Protein AF-0000000066190915 (afdb_homodimer)

Structure (mmCIF, N/CA/C/O backbone):
data_AF-0000000066190915-model_v1
#
loop_
_entity.id
_entity.type
_entity.pdbx_description
1 polymer 'Ribosomal RNA small subunit methyltransferase G'
#
loop_
_atom_site.group_PDB
_atom_site.id
_atom_site.type_symbol
_atom_site.label_atom_id
_atom_site.label_alt_id
_atom_site.label_comp_id
_atom_site.label_asym_id
_atom_site.label_entity_id
_atom_site.label_seq_id
_atom_site.pdbx_PDB_ins_code
_atom_site.Cartn_x
_atom_site.Cartn_y
_atom_site.Cartn_z
_atom_site.occupancy
_atom_site.B_iso_or_equiv
_atom_site.auth_seq_id
_atom_site.auth_comp_id
_atom_site.auth_asym_id
_atom_site.auth_atom_id
_atom_site.pdbx_PDB_model_num
ATOM 1 N N . MET A 1 1 ? -12.812 4.992 20.703 1 50.94 1 MET A N 1
ATOM 2 C CA . MET A 1 1 ? -12.508 6.395 20.422 1 50.94 1 MET A CA 1
ATOM 3 C C . MET A 1 1 ? -13.617 7.301 20.953 1 50.94 1 MET A C 1
ATOM 5 O O . MET A 1 1 ? -14.797 7.066 20.688 1 50.94 1 MET A O 1
ATOM 9 N N . SER A 1 2 ? -13.422 8.016 22.094 1 58.56 2 SER A N 1
ATOM 10 C CA . SER A 1 2 ? -14.547 8.555 22.859 1 58.56 2 SER A CA 1
ATOM 11 C C . SER A 1 2 ? -15.328 9.578 22.047 1 58.56 2 SER A C 1
ATOM 13 O O . SER A 1 2 ? -14.742 10.484 21.453 1 58.56 2 SER A O 1
ATOM 15 N N . ALA A 1 3 ? -16.484 9.414 21.719 1 65.25 3 ALA A N 1
ATOM 16 C CA . ALA A 1 3 ? -17.484 10.281 21.094 1 65.25 3 ALA A CA 1
ATOM 17 C C . ALA A 1 3 ? -17.359 11.719 21.594 1 65.25 3 ALA A C 1
ATOM 19 O O . ALA A 1 3 ? -17.531 12.664 20.828 1 65.25 3 ALA A O 1
ATOM 20 N N . SER A 1 4 ? -16.828 11.688 22.703 1 80.25 4 SER A N 1
ATOM 21 C CA . SER A 1 4 ? -16.719 13.008 23.312 1 80.25 4 SER A CA 1
ATOM 22 C C . SER A 1 4 ? -15.539 13.789 22.75 1 80.25 4 SER A C 1
ATOM 24 O O . SER A 1 4 ? -15.648 14.977 22.469 1 80.25 4 SER A O 1
ATOM 26 N N . ASP A 1 5 ? -14.516 13.148 22.484 1 86.38 5 ASP A N 1
ATOM 27 C CA . ASP A 1 5 ? -13.328 13.812 21.969 1 86.38 5 ASP A CA 1
ATOM 28 C C . ASP A 1 5 ? -13.539 14.266 20.531 1 86.38 5 ASP A C 1
ATOM 30 O O . ASP A 1 5 ? -13.203 15.398 20.172 1 86.38 5 ASP A O 1
ATOM 34 N N . ARG A 1 6 ? -14.141 13.453 19.703 1 90.81 6 ARG A N 1
ATOM 35 C CA . ARG A 1 6 ? -14.5 13.789 18.328 1 90.81 6 ARG A CA 1
ATOM 36 C C . ARG A 1 6 ? -15.391 15.023 18.281 1 90.81 6 ARG A C 1
ATOM 38 O O . ARG A 1 6 ? -15.117 15.961 17.531 1 90.81 6 ARG A O 1
ATOM 45 N N . ASP A 1 7 ? -16.391 14.984 19.031 1 91.38 7 ASP A N 1
ATOM 46 C CA . ASP A 1 7 ? -17.359 16.062 19 1 91.38 7 ASP A CA 1
ATOM 47 C C . ASP A 1 7 ? -16.719 17.391 19.406 1 91.38 7 ASP A C 1
ATOM 49 O O . ASP A 1 7 ? -17.016 18.438 18.828 1 91.38 7 ASP A O 1
ATOM 53 N N . ARG A 1 8 ? -15.945 17.328 20.359 1 89.44 8 ARG A N 1
ATOM 54 C CA . ARG A 1 8 ? -15.25 18.516 20.812 1 89.44 8 ARG A CA 1
ATOM 55 C C . ARG A 1 8 ? -14.359 19.094 19.719 1 89.44 8 ARG A C 1
ATOM 57 O O . ARG A 1 8 ? -14.367 20.297 19.469 1 89.44 8 ARG A O 1
ATOM 64 N N . VAL A 1 9 ? -13.617 18.25 19.047 1 91 9 VAL A N 1
ATOM 65 C CA . VAL A 1 9 ? -12.68 18.672 18.016 1 91 9 VAL A CA 1
ATOM 66 C C . VAL A 1 9 ? -13.453 19.234 16.828 1 91 9 VAL A C 1
ATOM 68 O O . VAL A 1 9 ? -13.102 20.297 16.297 1 91 9 VAL A O 1
ATOM 71 N N . LEU A 1 10 ? -14.477 18.562 16.438 1 92 10 LEU A N 1
ATOM 72 C CA . LEU A 1 10 ? -15.266 19.016 15.297 1 92 10 LEU A CA 1
ATOM 73 C C . LEU A 1 10 ? -15.93 20.359 15.602 1 92 10 LEU A C 1
ATOM 75 O O . LEU A 1 10 ? -15.977 21.234 14.734 1 92 10 LEU A O 1
ATOM 79 N N . ALA A 1 11 ? -16.391 20.5 16.781 1 90.69 11 ALA A N 1
ATOM 80 C CA . ALA A 1 11 ? -17.016 21.75 17.188 1 90.69 11 ALA A CA 1
ATOM 81 C C . ALA A 1 11 ? -16.016 22.891 17.188 1 90.69 11 ALA A C 1
ATOM 83 O O . ALA A 1 11 ? -16.297 23.984 16.703 1 90.69 11 ALA A O 1
ATOM 84 N N . ALA A 1 12 ? -14.891 22.609 17.703 1 89.06 12 ALA A N 1
ATOM 85 C CA . ALA A 1 12 ? -13.852 23.625 17.781 1 89.06 12 ALA A CA 1
ATOM 86 C C . ALA A 1 12 ? -13.375 24.047 16.391 1 89.06 12 ALA A C 1
ATOM 88 O O . ALA A 1 12 ? -13.062 25.203 16.156 1 89.06 12 ALA A O 1
ATOM 89 N N . ALA A 1 13 ? -13.367 23.125 15.492 1 89.62 13 ALA A N 1
ATOM 90 C CA . ALA A 1 13 ? -12.859 23.375 14.141 1 89.62 13 ALA A CA 1
ATOM 91 C C . ALA A 1 13 ? -13.938 23.984 13.25 1 89.62 13 ALA A C 1
ATOM 93 O O . ALA A 1 13 ? -13.648 24.516 12.18 1 89.62 13 ALA A O 1
ATOM 94 N N . ALA A 1 14 ? -15.172 23.906 13.688 1 90.69 14 ALA A N 1
ATOM 95 C CA . ALA A 1 14 ? -16.312 24.453 12.961 1 90.69 14 ALA A CA 1
ATOM 96 C C . ALA A 1 14 ? -16.328 23.984 11.508 1 90.69 14 ALA A C 1
ATOM 98 O O . ALA A 1 14 ? -16.469 24.797 10.586 1 90.69 14 ALA A O 1
ATOM 99 N N . VAL A 1 15 ? -16.219 22.719 11.352 1 89.94 15 VAL A N 1
ATOM 100 C CA . VAL A 1 15 ? -16.203 22.172 10 1 89.94 15 VAL A CA 1
ATOM 101 C C . VAL A 1 15 ? -17.625 21.766 9.594 1 89.94 15 VAL A C 1
ATOM 103 O O . VAL A 1 15 ? -18.484 21.547 10.445 1 89.94 15 VAL A O 1
ATOM 106 N N . SER A 1 16 ? -17.875 21.703 8.352 1 93.06 16 SER A N 1
ATOM 107 C CA . SER A 1 16 ? -19.172 21.281 7.832 1 93.06 16 SER A CA 1
ATOM 108 C C . SER A 1 16 ? -19.438 19.812 8.148 1 93.06 16 SER A C 1
ATOM 110 O O . SER A 1 16 ? -18.547 19.094 8.57 1 93.06 16 SER A O 1
ATOM 112 N N . ARG A 1 17 ? -20.672 19.469 7.961 1 93.38 17 ARG A N 1
ATOM 113 C CA . ARG A 1 17 ? -21.047 18.062 8.109 1 93.38 17 ARG A CA 1
ATOM 114 C C . ARG A 1 17 ? -20.266 17.172 7.137 1 93.38 17 ARG A C 1
ATOM 116 O O . ARG A 1 17 ? -19.875 16.062 7.477 1 93.38 17 ARG A O 1
ATOM 123 N N . GLU A 1 18 ? -20.094 17.703 5.914 1 92.06 18 GLU A N 1
ATOM 124 C CA . GLU A 1 18 ? -19.359 16.969 4.887 1 92.06 18 GLU A CA 1
ATOM 125 C C . GLU A 1 18 ? -17.906 16.75 5.297 1 92.06 18 GLU A C 1
ATOM 127 O O . GLU A 1 18 ? -17.375 15.656 5.152 1 92.06 18 GLU A O 1
ATOM 132 N N . THR A 1 19 ? -17.312 17.766 5.789 1 93.75 19 THR A N 1
ATOM 133 C CA . THR A 1 19 ? -15.922 17.672 6.25 1 93.75 19 THR A CA 1
ATOM 134 C C . THR A 1 19 ? -15.82 16.719 7.438 1 93.75 19 THR A C 1
ATOM 136 O O . THR A 1 19 ? -14.898 15.898 7.508 1 93.75 19 THR A O 1
ATOM 139 N N . ALA A 1 20 ? -16.75 16.797 8.336 1 94 20 ALA A N 1
ATOM 140 C CA . ALA A 1 20 ? -16.797 15.906 9.484 1 94 20 ALA A CA 1
ATOM 141 C C . ALA A 1 20 ? -16.875 14.445 9.047 1 94 20 ALA A C 1
ATOM 143 O O . ALA A 1 20 ? -16.156 13.594 9.562 1 94 20 ALA A O 1
ATOM 144 N N . ALA A 1 21 ? -17.688 14.203 8.141 1 94.25 21 ALA A N 1
ATOM 145 C CA . ALA A 1 21 ? -17.844 12.844 7.625 1 94.25 21 ALA A CA 1
ATOM 146 C C . ALA A 1 21 ? -16.562 12.344 6.98 1 94.25 21 ALA A C 1
ATOM 148 O O . ALA A 1 21 ? -16.203 11.172 7.129 1 94.25 21 ALA A O 1
ATOM 149 N N . ALA A 1 22 ? -15.93 13.203 6.262 1 95 22 ALA A N 1
ATOM 150 C CA . ALA A 1 22 ? -14.664 12.836 5.625 1 95 22 ALA A CA 1
ATOM 151 C C . ALA A 1 22 ? -13.594 12.539 6.668 1 95 22 ALA A C 1
ATOM 153 O O . ALA A 1 22 ? -12.797 11.609 6.504 1 95 22 ALA A O 1
ATOM 154 N N . LEU A 1 23 ? -13.562 13.312 7.691 1 95.69 23 LEU A N 1
ATOM 155 C CA . LEU A 1 23 ? -12.609 13.062 8.766 1 95.69 23 LEU A CA 1
ATOM 156 C C . LEU A 1 23 ? -12.938 11.758 9.492 1 95.69 23 LEU A C 1
ATOM 158 O O . 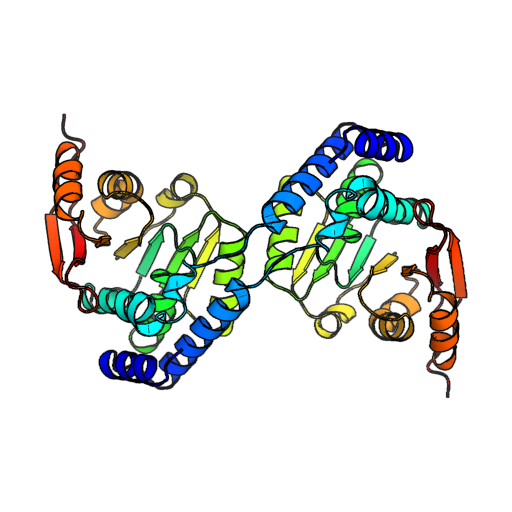LEU A 1 23 ? -12.031 11.031 9.898 1 95.69 23 LEU A O 1
ATOM 162 N N . ASP A 1 24 ? -14.195 11.453 9.656 1 94 24 ASP A N 1
ATOM 163 C CA . ASP A 1 24 ? -14.594 10.164 10.195 1 94 24 ASP A CA 1
ATOM 164 C C . ASP A 1 24 ? -14.062 9.016 9.328 1 94 24 ASP A C 1
ATOM 166 O O . ASP A 1 24 ? -13.586 8.008 9.852 1 94 24 ASP A O 1
ATOM 170 N N . LEU A 1 25 ? -14.195 9.195 8.055 1 93.5 25 LEU A N 1
ATOM 171 C CA . LEU A 1 25 ? -13.703 8.188 7.125 1 93.5 25 LEU A CA 1
ATOM 172 C C . LEU A 1 25 ? -12.195 8 7.27 1 93.5 25 LEU A C 1
ATOM 174 O O . LEU A 1 25 ? -11.695 6.875 7.234 1 93.5 25 LEU A O 1
ATOM 178 N N . TYR A 1 26 ? -11.508 9.102 7.359 1 95.69 26 TYR A N 1
ATOM 179 C CA . TYR A 1 26 ? -10.07 9.047 7.586 1 95.69 26 TYR A CA 1
ATOM 180 C C . TYR A 1 26 ? -9.75 8.234 8.836 1 95.69 26 TYR A C 1
ATOM 182 O O . TYR A 1 26 ? -8.906 7.336 8.797 1 95.69 26 TYR A O 1
ATOM 190 N N . VAL A 1 27 ? -10.422 8.516 9.93 1 93 27 VAL A N 1
ATOM 191 C CA . VAL A 1 27 ? -10.148 7.848 11.195 1 93 27 VAL A CA 1
ATOM 192 C C . VAL A 1 27 ? -10.477 6.363 11.078 1 93 27 VAL A C 1
ATOM 194 O O . VAL A 1 27 ? -9.742 5.516 11.586 1 93 27 VAL A O 1
ATOM 197 N N . ALA A 1 28 ? -11.531 6.059 10.445 1 89.94 28 ALA A N 1
ATOM 198 C CA . ALA A 1 28 ? -11.906 4.66 10.234 1 89.94 28 ALA A CA 1
ATOM 199 C C . ALA A 1 28 ? -10.836 3.93 9.422 1 89.94 28 ALA A C 1
ATOM 201 O O . ALA A 1 28 ? -10.492 2.789 9.727 1 89.94 28 ALA A O 1
ATOM 202 N N . GLN A 1 29 ? -10.367 4.605 8.344 1 90.81 29 GLN A N 1
ATOM 203 C CA . GLN A 1 29 ? -9.312 4.02 7.527 1 90.81 29 GLN A CA 1
ATOM 204 C C . GLN A 1 29 ? -8.039 3.797 8.344 1 90.81 29 GLN A C 1
ATOM 206 O O . GLN A 1 29 ? -7.398 2.752 8.234 1 90.81 29 GLN A O 1
ATOM 211 N N . LEU A 1 30 ? -7.699 4.793 9.125 1 90.31 30 LEU A N 1
ATOM 212 C CA . LEU A 1 30 ? -6.523 4.691 9.977 1 90.31 30 LEU A CA 1
ATOM 213 C C . LEU A 1 30 ? -6.625 3.482 10.898 1 90.31 30 LEU A C 1
ATOM 215 O O . LEU A 1 30 ? -5.68 2.697 11.008 1 90.31 30 LEU A O 1
ATOM 219 N N . ALA A 1 31 ? -7.73 3.301 11.539 1 84.69 31 ALA A N 1
ATOM 220 C CA . ALA A 1 31 ? -7.949 2.174 12.445 1 84.69 31 ALA A CA 1
ATOM 221 C C . ALA A 1 31 ? -7.848 0.845 11.703 1 84.69 31 ALA A C 1
ATOM 223 O O . ALA A 1 31 ? -7.238 -0.105 12.195 1 84.69 31 ALA A O 1
ATOM 224 N N . ARG A 1 32 ? -8.398 0.796 10.547 1 82.62 32 ARG A N 1
ATOM 225 C CA . ARG A 1 32 ? -8.398 -0.421 9.742 1 82.62 32 ARG A CA 1
ATOM 226 C C . ARG A 1 32 ? -6.984 -0.825 9.352 1 82.62 32 ARG A C 1
ATOM 228 O O . ARG A 1 32 ? -6.625 -2.002 9.422 1 82.62 32 ARG A O 1
ATOM 235 N N . TRP A 1 33 ? -6.168 0.111 8.891 1 83.38 33 TRP A N 1
ATOM 236 C CA . TRP A 1 33 ? -4.828 -0.162 8.391 1 83.38 33 TRP A CA 1
ATOM 237 C C . TRP A 1 33 ? -3.848 -0.377 9.539 1 83.38 33 TRP A C 1
ATOM 239 O O . TRP A 1 33 ? -2.777 -0.958 9.352 1 83.38 33 TRP A O 1
ATOM 249 N N . GLN A 1 34 ? -4.16 0.104 10.719 1 78.56 34 GLN A N 1
ATOM 250 C CA . GLN A 1 34 ? -3.314 -0.041 11.898 1 78.56 34 GLN A CA 1
ATOM 251 C C . GLN A 1 34 ? -3.137 -1.511 12.266 1 78.56 34 GLN A C 1
ATOM 253 O O . GLN A 1 34 ? -2.092 -1.902 12.797 1 78.56 34 GLN A O 1
ATOM 258 N N . THR A 1 35 ? -3.977 -2.365 12.062 1 70.06 35 THR A N 1
ATOM 259 C CA . THR A 1 35 ? -3.986 -3.754 12.516 1 70.06 35 THR A CA 1
ATOM 260 C C . THR A 1 35 ? -3.611 -4.695 11.375 1 70.06 35 THR A C 1
ATOM 262 O O . THR A 1 35 ? -3.445 -5.898 11.578 1 70.06 35 THR A O 1
ATOM 265 N N . VAL A 1 36 ? -3.395 -4.094 10.312 1 62.22 36 VAL A N 1
ATOM 266 C CA . VAL A 1 36 ? -3.24 -4.984 9.164 1 62.22 36 VAL A CA 1
ATOM 267 C C . VAL A 1 36 ? -1.826 -5.562 9.148 1 62.22 36 VAL A C 1
ATOM 269 O O . VAL A 1 36 ? -0.845 -4.816 9.195 1 62.22 36 VAL A O 1
ATOM 272 N N . LYS A 1 37 ? -1.6 -6.754 9.438 1 63.72 37 LYS A N 1
ATOM 273 C CA . LYS A 1 37 ? -0.248 -7.289 9.57 1 63.72 37 LYS A CA 1
ATOM 274 C C . LYS A 1 37 ? 0.109 -8.188 8.391 1 63.72 37 LYS A C 1
ATOM 276 O O . LYS A 1 37 ? 1.151 -8.008 7.762 1 63.72 37 LYS A O 1
ATOM 281 N N . ASN A 1 38 ? -0.582 -9.383 8.281 1 76.12 38 ASN A N 1
ATOM 282 C CA . ASN A 1 38 ? 0.164 -10.453 7.621 1 76.12 38 ASN A CA 1
ATOM 283 C C . ASN A 1 38 ? -0.237 -10.594 6.156 1 76.12 38 ASN A C 1
ATOM 285 O O . ASN A 1 38 ? -1.422 -10.531 5.824 1 76.12 38 ASN A O 1
ATOM 289 N N . LEU A 1 39 ? 0.833 -10.578 5.211 1 85.19 39 LEU A N 1
ATOM 290 C CA . LEU A 1 39 ? 0.611 -10.891 3.805 1 85.19 39 LEU A CA 1
ATOM 291 C C . LEU A 1 39 ? 0.333 -12.375 3.615 1 85.19 39 LEU A C 1
ATOM 293 O O . LEU A 1 39 ? -0.521 -12.758 2.812 1 85.19 39 LEU A O 1
ATOM 297 N N . VAL A 1 40 ? 1.119 -13.211 4.305 1 84.12 40 VAL A N 1
ATOM 298 C CA . VAL A 1 40 ? 0.932 -14.656 4.289 1 84.12 40 VAL A CA 1
ATOM 299 C C . VAL A 1 40 ? 0.817 -15.18 5.723 1 84.12 40 VAL A C 1
ATOM 301 O O . VAL A 1 40 ? 1.134 -14.461 6.676 1 84.12 40 VAL A O 1
ATOM 304 N N . GLY A 1 41 ? 0.263 -16.438 5.84 1 80.38 41 GLY A N 1
ATOM 305 C CA . GLY A 1 41 ? 0.233 -17.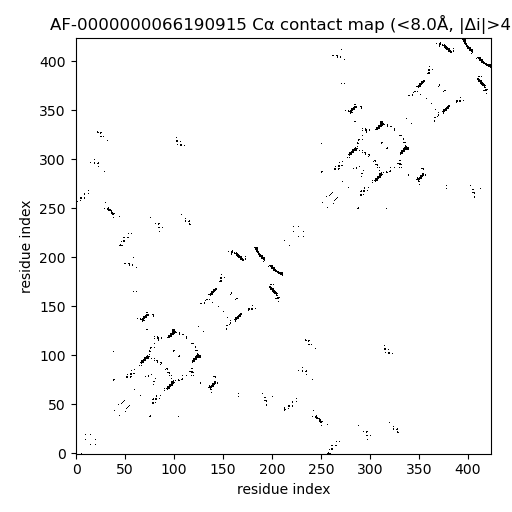031 7.168 1 80.38 41 GLY A CA 1
ATOM 306 C C . GLY A 1 41 ? 1.592 -17.047 7.844 1 80.38 41 GLY A C 1
ATOM 307 O O . GLY A 1 41 ? 2.594 -17.406 7.223 1 80.38 41 GLY A O 1
ATOM 308 N N . PRO A 1 42 ? 1.68 -16.578 9.047 1 76 42 PRO A N 1
ATOM 309 C CA . PRO A 1 42 ? 2.967 -16.484 9.742 1 76 42 PRO A CA 1
ATOM 310 C C . PRO A 1 42 ? 3.705 -17.828 9.789 1 76 42 PRO A C 1
ATOM 312 O O . PRO A 1 42 ? 4.938 -17.859 9.742 1 76 42 PRO A O 1
ATOM 315 N N . SER A 1 43 ? 3.041 -18.844 9.773 1 77.56 43 SER A N 1
ATOM 316 C CA . SER A 1 43 ? 3.643 -20.172 9.898 1 77.56 43 SER A CA 1
ATOM 317 C C . SER A 1 43 ? 4.305 -20.609 8.594 1 77.56 43 SER A C 1
ATOM 319 O O . SER A 1 43 ? 5.125 -21.531 8.578 1 77.56 43 SER A O 1
ATOM 321 N N . THR A 1 44 ? 4.02 -19.953 7.52 1 78.38 44 THR A N 1
ATOM 322 C CA . THR A 1 44 ? 4.535 -20.391 6.23 1 78.38 44 THR A CA 1
ATOM 323 C C . THR A 1 44 ? 5.77 -19.594 5.828 1 78.38 44 THR A C 1
ATOM 325 O O . THR A 1 44 ? 6.504 -19.984 4.918 1 78.38 44 THR A O 1
ATOM 328 N N . LEU A 1 45 ? 6.074 -18.562 6.504 1 81.44 45 LEU A N 1
ATOM 329 C CA . LEU A 1 45 ? 7.164 -17.688 6.105 1 81.44 45 LEU A CA 1
ATOM 330 C C . LEU A 1 45 ? 8.5 -18.422 6.148 1 81.44 45 LEU A C 1
ATOM 332 O O . LEU A 1 45 ? 9.297 -18.312 5.215 1 81.44 45 LEU A O 1
ATOM 336 N N . PRO A 1 46 ? 8.68 -19.297 7.156 1 78.88 46 PRO A N 1
ATOM 337 C CA . PRO A 1 46 ? 9.938 -20.047 7.172 1 78.88 46 PRO A CA 1
ATOM 338 C C . PRO A 1 46 ? 10.047 -21.031 6.02 1 78.88 46 PRO A C 1
ATOM 340 O O . PRO A 1 46 ? 11.148 -21.484 5.684 1 78.88 46 PRO A O 1
ATOM 343 N N . GLU A 1 47 ? 8.922 -21.391 5.426 1 85.69 47 GLU A N 1
ATOM 344 C CA . GLU A 1 47 ? 8.883 -22.375 4.348 1 85.69 47 GLU A CA 1
ATOM 345 C C . GLU A 1 47 ? 8.469 -21.719 3.027 1 85.69 47 GLU A C 1
ATOM 347 O O . GLU A 1 47 ? 7.859 -22.375 2.178 1 85.69 47 GLU A O 1
ATOM 352 N N . VAL A 1 48 ? 8.773 -20.5 2.912 1 90.31 48 VAL A N 1
ATOM 353 C CA . VAL A 1 48 ? 8.266 -19.719 1.792 1 90.31 48 VAL A CA 1
ATOM 354 C C . VAL A 1 48 ? 8.742 -20.328 0.475 1 90.31 48 VAL A C 1
ATOM 356 O O . VAL A 1 48 ? 8 -20.328 -0.513 1 90.31 48 VAL A O 1
ATOM 359 N N . TRP A 1 49 ? 9.906 -20.844 0.378 1 92.19 49 TRP A N 1
ATOM 360 C CA . TRP A 1 49 ? 10.484 -21.359 -0.861 1 92.19 49 TRP A CA 1
ATOM 361 C C . TRP A 1 49 ? 9.75 -22.609 -1.33 1 92.19 49 TRP A C 1
ATOM 363 O O . TRP A 1 49 ? 9.367 -22.719 -2.498 1 92.19 49 TRP A O 1
ATOM 373 N N . THR A 1 50 ? 9.461 -23.5 -0.502 1 89.38 50 THR A N 1
ATOM 374 C CA . THR A 1 50 ? 8.758 -24.719 -0.894 1 89.38 50 THR A CA 1
ATOM 375 C C . THR A 1 50 ? 7.254 -24.484 -0.953 1 89.38 50 THR A C 1
ATOM 377 O O . THR A 1 50 ? 6.613 -24.766 -1.967 1 89.38 50 THR A O 1
ATOM 380 N N . ARG A 1 51 ? 6.762 -23.828 0.035 1 88 51 ARG A N 1
ATOM 381 C CA . ARG A 1 51 ? 5.316 -23.719 0.202 1 88 51 ARG A CA 1
ATOM 382 C C . ARG A 1 51 ? 4.719 -22.734 -0.804 1 88 51 ARG A C 1
ATOM 384 O O . ARG A 1 51 ? 3.59 -22.938 -1.266 1 88 51 ARG A O 1
ATOM 391 N N . HIS A 1 52 ? 5.547 -21.734 -1.162 1 92.62 52 HIS A N 1
ATOM 392 C CA . HIS A 1 52 ? 4.965 -20.688 -2.014 1 92.62 52 HIS A CA 1
ATOM 393 C C . HIS A 1 52 ? 5.672 -20.625 -3.363 1 92.62 52 HIS A C 1
ATOM 395 O O . HIS A 1 52 ? 5.031 -20.719 -4.41 1 92.62 52 HIS A O 1
ATOM 401 N N . ILE A 1 53 ? 6.941 -20.609 -3.381 1 93.88 53 ILE A N 1
ATOM 402 C CA . ILE A 1 53 ? 7.664 -20.406 -4.633 1 93.88 53 ILE A CA 1
ATOM 403 C C . ILE A 1 53 ? 7.613 -21.688 -5.469 1 93.88 53 ILE A C 1
ATOM 405 O O . ILE A 1 53 ? 7.098 -21.688 -6.59 1 93.88 53 ILE A O 1
ATOM 409 N N . ALA A 1 54 ? 8.039 -22.797 -4.922 1 92.94 54 ALA A N 1
ATOM 410 C CA . ALA A 1 54 ? 8.047 -24.047 -5.664 1 92.94 54 ALA A CA 1
ATOM 411 C C . ALA A 1 54 ? 6.637 -24.438 -6.094 1 92.94 54 ALA A C 1
ATOM 413 O O . ALA A 1 54 ? 6.43 -24.891 -7.219 1 92.94 54 ALA A O 1
ATOM 414 N N . ASP A 1 55 ? 5.766 -24.234 -5.16 1 92.56 55 ASP A N 1
ATOM 415 C CA . ASP A 1 55 ? 4.367 -24.562 -5.438 1 92.56 55 ASP A CA 1
ATOM 416 C C . ASP A 1 55 ? 3.834 -23.734 -6.605 1 92.56 55 ASP A C 1
ATOM 418 O O . ASP A 1 55 ? 3.102 -24.25 -7.453 1 92.56 55 ASP A O 1
ATOM 422 N N . SER A 1 56 ? 4.188 -22.516 -6.75 1 95.69 56 SER A N 1
ATOM 423 C CA . SER A 1 56 ? 3.758 -21.641 -7.828 1 95.69 56 SER A CA 1
ATOM 424 C C . SER A 1 56 ? 4.414 -22.016 -9.148 1 95.69 56 SER A C 1
ATOM 426 O O . SER A 1 56 ? 3.756 -22.031 -10.195 1 95.69 56 SER A O 1
ATOM 428 N N . LEU A 1 57 ? 5.656 -22.359 -9.086 1 94.31 57 LEU A N 1
ATOM 429 C CA . LEU A 1 57 ? 6.43 -22.609 -10.297 1 94.31 57 LEU A CA 1
ATOM 430 C C . LEU A 1 57 ? 5.891 -23.828 -11.047 1 94.31 57 LEU A C 1
ATOM 432 O O . LEU A 1 57 ? 6.02 -23.922 -12.266 1 94.31 57 LEU A O 1
ATOM 436 N N . GLN A 1 58 ? 5.215 -24.719 -10.352 1 93.62 58 GLN A N 1
ATOM 437 C CA . GLN A 1 58 ? 4.641 -25.906 -10.984 1 93.62 58 GLN A CA 1
ATOM 438 C C . GLN A 1 58 ? 3.578 -25.516 -12.008 1 93.62 58 GLN A C 1
ATOM 440 O O . GLN A 1 58 ? 3.32 -26.266 -12.953 1 93.62 58 GLN A O 1
ATOM 445 N N . LEU A 1 59 ? 2.992 -24.359 -11.812 1 96.44 59 LEU A N 1
ATOM 446 C CA . LEU A 1 59 ? 1.941 -23.938 -12.727 1 96.44 59 LEU A CA 1
ATOM 447 C C . LEU A 1 59 ? 2.512 -23.641 -14.117 1 96.44 59 LEU A C 1
ATOM 449 O O . LEU A 1 59 ? 1.833 -23.844 -15.125 1 96.44 59 LEU A O 1
ATOM 453 N N . LEU A 1 60 ? 3.746 -23.156 -14.203 1 94.19 60 LEU A N 1
ATOM 454 C CA . LEU A 1 60 ? 4.375 -22.891 -15.492 1 94.19 60 LEU A CA 1
ATOM 455 C C . LEU A 1 60 ? 4.5 -24.172 -16.312 1 94.19 60 LEU A C 1
ATOM 457 O O . LEU A 1 60 ? 4.312 -24.156 -17.531 1 94.19 60 LEU A O 1
ATOM 461 N N . ASP A 1 61 ? 4.723 -25.234 -15.594 1 92.69 61 ASP A N 1
ATOM 462 C CA . ASP A 1 61 ? 4.863 -26.531 -16.266 1 92.69 61 ASP A CA 1
ATOM 463 C C . ASP A 1 61 ? 3.514 -27.031 -16.766 1 92.69 61 ASP A C 1
ATOM 465 O O . ASP A 1 61 ? 3.451 -27.766 -17.75 1 92.69 61 ASP A O 1
ATOM 469 N N . ALA A 1 62 ? 2.494 -26.672 -16.094 1 95.19 62 ALA A N 1
ATOM 470 C CA . ALA A 1 62 ? 1.151 -27.125 -16.438 1 95.19 62 ALA A CA 1
ATOM 471 C C . ALA A 1 62 ? 0.637 -26.391 -17.688 1 95.19 62 ALA A C 1
ATOM 473 O O . ALA A 1 62 ? -0.318 -26.844 -18.312 1 95.19 62 ALA A O 1
ATOM 474 N N . ALA A 1 63 ? 1.169 -25.328 -18.062 1 94.5 63 ALA A N 1
ATOM 475 C CA . ALA A 1 63 ? 0.82 -24.562 -19.25 1 94.5 63 ALA A CA 1
ATOM 476 C C . ALA A 1 63 ? 2.07 -24.047 -19.953 1 94.5 63 ALA A C 1
ATOM 478 O O . ALA A 1 63 ? 2.297 -22.828 -20.016 1 94.5 63 ALA A O 1
ATOM 479 N N . PRO A 1 64 ? 2.609 -25.125 -20.625 1 88.88 64 PRO A N 1
ATOM 480 C CA . PRO A 1 64 ? 3.879 -24.75 -21.25 1 88.88 64 PRO A CA 1
ATOM 481 C C . PRO A 1 64 ? 3.697 -23.781 -22.422 1 88.88 64 PRO A C 1
ATOM 483 O O . PRO A 1 64 ? 2.797 -23.969 -23.25 1 88.88 64 PRO A O 1
ATOM 486 N N . GLY A 1 65 ? 4.012 -22.625 -22.469 1 91.88 65 GLY A N 1
ATOM 487 C CA . GLY A 1 65 ? 4.008 -21.688 -23.562 1 91.88 65 GLY A CA 1
ATOM 488 C C . GLY A 1 65 ? 3.082 -20.516 -23.344 1 91.88 65 GLY A C 1
ATOM 489 O O . GLY A 1 65 ? 3.078 -19.562 -24.125 1 91.88 65 GLY A O 1
ATOM 490 N N . ALA A 1 66 ? 2.238 -20.719 -22.375 1 96.25 66 ALA A N 1
ATOM 491 C CA . ALA A 1 66 ? 1.309 -19.625 -22.109 1 96.25 66 ALA A CA 1
ATOM 492 C C . ALA A 1 66 ? 2.057 -18.344 -21.734 1 96.25 66 ALA A C 1
ATOM 494 O O . ALA A 1 66 ? 3 -18.375 -20.953 1 96.25 66 ALA A O 1
ATOM 495 N N . THR A 1 67 ? 1.585 -17.234 -22.359 1 97.06 67 THR A N 1
ATOM 496 C CA . THR A 1 67 ? 2.281 -15.977 -22.109 1 97.06 67 THR A CA 1
ATOM 497 C C . THR A 1 67 ? 1.345 -14.961 -21.453 1 97.06 67 THR A C 1
ATOM 499 O O . THR A 1 67 ? 1.798 -13.977 -20.875 1 97.06 67 THR A O 1
ATOM 502 N N . ARG A 1 68 ? 0.066 -15.141 -21.609 1 97.94 68 ARG A N 1
ATOM 503 C CA . ARG A 1 68 ? -0.91 -14.219 -21.047 1 97.94 68 ARG A CA 1
ATOM 504 C C . ARG A 1 68 ? -1.671 -14.875 -19.891 1 97.94 68 ARG A C 1
ATOM 506 O O . ARG A 1 68 ? -2.527 -15.734 -20.125 1 97.94 68 ARG A O 1
ATOM 513 N N . TRP A 1 69 ? -1.337 -14.422 -18.641 1 98.5 69 TRP A N 1
ATOM 514 C CA . TRP A 1 69 ? -1.878 -15.016 -17.422 1 98.5 69 TRP A CA 1
ATOM 515 C C . TRP A 1 69 ? -2.727 -14.008 -16.656 1 98.5 69 TRP A C 1
ATOM 517 O O . TRP A 1 69 ? -2.506 -12.797 -16.766 1 98.5 69 TRP A O 1
ATOM 527 N N . LEU A 1 70 ? -3.695 -14.508 -15.961 1 98.88 70 LEU A N 1
ATOM 528 C CA . LEU A 1 70 ? -4.504 -13.742 -15.023 1 98.88 70 LEU A CA 1
ATOM 529 C C . LEU A 1 70 ? -4.566 -14.438 -13.664 1 98.88 70 LEU A C 1
ATOM 531 O O . LEU A 1 70 ? -4.914 -15.617 -13.586 1 98.88 70 LEU A O 1
ATOM 535 N N . ASP A 1 71 ? -4.176 -13.789 -12.633 1 98.88 71 ASP A N 1
ATOM 536 C CA . ASP A 1 71 ? -4.25 -14.297 -11.273 1 98.88 71 ASP A CA 1
ATOM 537 C C . ASP A 1 71 ? -5.309 -13.547 -10.461 1 98.88 71 ASP A C 1
ATOM 539 O O . ASP A 1 71 ? -5.207 -12.336 -10.281 1 98.88 71 ASP A O 1
ATOM 543 N N . LEU A 1 72 ? -6.301 -14.25 -9.953 1 98.75 72 LEU A N 1
ATOM 544 C CA . LEU A 1 72 ? -7.367 -13.656 -9.156 1 98.75 72 LEU A CA 1
ATOM 545 C C . LEU A 1 72 ? -7.078 -13.805 -7.664 1 98.75 72 LEU A C 1
ATOM 547 O O . LEU A 1 72 ? -6.695 -14.883 -7.207 1 98.75 72 LEU A O 1
ATOM 551 N N . GLY A 1 73 ? -7.332 -12.703 -6.902 1 97.88 73 GLY A N 1
ATOM 552 C CA . GLY A 1 73 ? -6.977 -12.75 -5.492 1 97.88 73 GLY A CA 1
ATOM 553 C C . GLY A 1 73 ? -5.5 -13.016 -5.258 1 97.88 73 GLY A C 1
ATOM 554 O O . GLY A 1 73 ? -5.141 -13.914 -4.496 1 97.88 73 GLY A O 1
ATOM 555 N N . SER A 1 74 ? -4.691 -12.156 -5.82 1 98 74 SER A N 1
ATOM 556 C CA . SER A 1 74 ? -3.264 -12.438 -5.902 1 98 74 SER A CA 1
ATOM 557 C C . SER A 1 74 ? -2.615 -12.414 -4.523 1 98 74 SER A C 1
ATOM 559 O O . SER A 1 74 ? -1.543 -12.984 -4.324 1 98 74 SER A O 1
ATOM 561 N N . GLY A 1 75 ? -3.268 -11.695 -3.543 1 94.81 75 GLY A N 1
ATOM 562 C CA . GLY A 1 75 ? -2.691 -11.633 -2.209 1 94.81 75 GLY A CA 1
ATOM 563 C C . GLY A 1 75 ? -1.256 -11.141 -2.201 1 94.81 75 GLY A C 1
ATOM 564 O O . GLY A 1 75 ? -0.964 -10.055 -2.711 1 94.81 75 GLY A O 1
ATOM 565 N N . ALA A 1 76 ? -0.354 -11.977 -1.664 1 94.69 76 ALA A N 1
ATOM 566 C CA . ALA A 1 76 ? 1.072 -11.664 -1.618 1 94.69 76 ALA A CA 1
ATOM 567 C C . ALA A 1 76 ? 1.738 -11.945 -2.963 1 94.69 76 ALA A C 1
ATOM 569 O O . ALA A 1 76 ? 2.965 -12.047 -3.047 1 94.69 76 ALA A O 1
ATOM 570 N N . GLY A 1 77 ? 0.946 -12.055 -3.998 1 97.81 77 GLY A N 1
ATOM 571 C CA . GLY A 1 77 ? 1.483 -12.32 -5.324 1 97.81 77 GLY A CA 1
ATOM 572 C C . GLY A 1 77 ? 1.672 -13.805 -5.602 1 97.81 77 GLY A C 1
ATOM 573 O O . GLY A 1 77 ? 2.537 -14.188 -6.391 1 97.81 77 GLY A O 1
ATOM 574 N N . ILE A 1 78 ? 0.871 -14.656 -4.93 1 96.31 78 ILE A N 1
ATOM 575 C CA . ILE A 1 78 ? 0.973 -16.109 -5.062 1 96.31 78 ILE A CA 1
ATOM 576 C C . ILE A 1 78 ? -0.282 -16.656 -5.738 1 96.31 78 ILE A C 1
ATOM 578 O O . ILE A 1 78 ? -1.386 -16.531 -5.199 1 96.31 78 ILE A O 1
ATOM 582 N N . PRO A 1 79 ? -0.231 -17.125 -6.812 1 97.69 79 PRO A N 1
ATOM 583 C CA . PRO A 1 79 ? 1.037 -17.453 -7.469 1 97.69 79 PRO A CA 1
ATOM 584 C C . PRO A 1 79 ? 1.459 -16.406 -8.492 1 97.69 79 PRO A C 1
ATOM 586 O O . PRO A 1 79 ? 2.562 -16.484 -9.039 1 97.69 79 PRO A O 1
ATOM 589 N N . GLY A 1 80 ? 0.733 -15.453 -8.852 1 98.5 80 GLY A N 1
ATOM 590 C CA . GLY A 1 80 ? 0.833 -14.648 -10.062 1 98.5 80 GLY A CA 1
ATOM 591 C C . GLY A 1 80 ? 2.146 -13.898 -10.18 1 98.5 80 GLY A C 1
ATOM 592 O O . GLY A 1 80 ? 2.787 -13.914 -11.234 1 98.5 80 GLY A O 1
ATOM 593 N N . LEU A 1 81 ? 2.572 -13.266 -9.164 1 98.38 81 LEU A N 1
ATOM 594 C CA . LEU A 1 81 ? 3.799 -12.477 -9.211 1 98.38 81 LEU A CA 1
ATOM 595 C C . LEU A 1 81 ? 5.02 -13.375 -9.352 1 98.38 81 LEU A C 1
ATOM 597 O O . LEU A 1 81 ? 5.965 -13.047 -10.07 1 98.38 81 LEU A O 1
ATOM 601 N N . ILE A 1 82 ? 4.992 -14.516 -8.672 1 97.12 82 ILE A N 1
ATOM 602 C CA . ILE A 1 82 ? 6.07 -15.492 -8.781 1 97.12 82 ILE A CA 1
ATOM 603 C C . ILE A 1 82 ? 6.176 -15.992 -10.219 1 97.12 82 ILE A C 1
ATOM 605 O O . ILE A 1 82 ? 7.277 -16.094 -10.766 1 97.12 82 ILE A O 1
ATOM 609 N N . LEU A 1 83 ? 5.059 -16.219 -10.852 1 97.69 83 LEU A N 1
ATOM 610 C CA . LEU A 1 83 ? 5.035 -16.656 -12.242 1 97.69 83 LEU A CA 1
ATOM 611 C C . LEU A 1 83 ? 5.617 -15.57 -13.156 1 97.69 83 LEU A C 1
ATOM 613 O O . LEU A 1 83 ? 6.395 -15.875 -14.062 1 97.69 83 LEU A O 1
ATOM 617 N N . ALA A 1 84 ? 5.25 -14.352 -12.906 1 97.88 84 ALA A N 1
ATOM 618 C CA . ALA A 1 84 ? 5.734 -13.234 -13.711 1 97.88 84 ALA A CA 1
ATOM 619 C C . ALA A 1 84 ? 7.254 -13.109 -13.617 1 97.88 84 ALA A C 1
ATOM 621 O O . ALA A 1 84 ? 7.922 -12.828 -14.609 1 97.88 84 ALA A O 1
ATOM 622 N N . ILE A 1 85 ? 7.73 -13.305 -12.445 1 96.31 85 ILE A N 1
ATOM 623 C CA . ILE A 1 85 ? 9.172 -13.227 -12.211 1 96.31 85 ILE A CA 1
ATOM 624 C C . ILE A 1 85 ? 9.875 -14.375 -12.938 1 96.31 85 ILE A C 1
ATOM 626 O O . ILE A 1 85 ? 10.836 -14.148 -13.672 1 96.31 85 ILE A O 1
ATOM 630 N N . ALA A 1 86 ? 9.375 -15.547 -12.773 1 94.56 86 ALA A N 1
ATOM 631 C CA . ALA A 1 86 ? 10.047 -16.75 -13.258 1 94.56 86 ALA A CA 1
ATOM 632 C C . ALA A 1 86 ? 9.875 -16.906 -14.766 1 94.56 86 ALA A C 1
ATOM 634 O O . ALA A 1 86 ? 10.75 -17.453 -15.438 1 94.56 86 ALA A O 1
ATOM 635 N N . GLY A 1 87 ? 8.797 -16.438 -15.25 1 92.12 87 GLY A N 1
ATOM 636 C CA . GLY A 1 87 ? 8.477 -16.672 -16.641 1 92.12 87 GLY A CA 1
ATOM 637 C C . GLY A 1 87 ? 9.133 -15.68 -17.594 1 92.12 87 GLY A C 1
ATOM 638 O O . GLY A 1 87 ? 9.203 -15.922 -18.797 1 92.12 87 GLY A O 1
ATOM 639 N N . ARG A 1 88 ? 9.617 -14.648 -17.062 1 87.81 88 ARG A N 1
ATOM 640 C CA . ARG A 1 88 ? 10.031 -13.516 -17.875 1 87.81 88 ARG A CA 1
ATOM 641 C C . ARG A 1 88 ? 11.203 -13.883 -18.781 1 87.81 88 ARG A C 1
ATOM 643 O O . ARG A 1 88 ? 11.25 -13.469 -19.938 1 87.81 88 ARG A O 1
ATOM 650 N N . GLU A 1 89 ? 12.055 -14.672 -18.328 1 85.94 89 GLU A N 1
ATOM 651 C CA . GLU A 1 89 ? 13.242 -14.969 -19.109 1 85.94 89 GLU A CA 1
ATOM 652 C C . GLU A 1 89 ? 12.93 -15.969 -20.219 1 85.94 89 GLU A C 1
ATOM 654 O O . GLU A 1 89 ? 13.328 -15.766 -21.375 1 85.94 89 GLU A O 1
ATOM 659 N N . ALA A 1 90 ? 12.242 -16.984 -19.922 1 85.62 90 ALA A N 1
ATOM 660 C CA . ALA A 1 90 ? 11.938 -18.047 -20.875 1 85.62 90 ALA A CA 1
ATOM 661 C C . ALA A 1 90 ? 10.844 -17.609 -21.859 1 85.62 90 ALA A C 1
ATOM 663 O O . ALA A 1 90 ? 10.711 -18.172 -22.938 1 85.62 90 ALA A O 1
ATOM 664 N N . ARG A 1 91 ? 10.102 -16.641 -21.484 1 90.94 91 ARG A N 1
ATOM 665 C CA . ARG A 1 91 ? 8.984 -16.141 -22.281 1 90.94 91 ARG A CA 1
ATOM 666 C C . ARG A 1 91 ? 8.992 -14.617 -22.344 1 90.94 91 ARG A C 1
ATOM 668 O O . ARG A 1 91 ? 8.305 -13.953 -21.562 1 90.94 91 ARG A O 1
ATOM 675 N N . PRO A 1 92 ? 9.656 -14.047 -23.297 1 86.88 92 PRO A N 1
ATOM 676 C CA . PRO A 1 92 ? 9.828 -12.602 -23.344 1 86.88 92 PRO A CA 1
ATOM 677 C C . PRO A 1 92 ? 8.508 -11.844 -23.469 1 86.88 92 PRO A C 1
ATOM 679 O O . PRO A 1 92 ? 8.422 -10.68 -23.078 1 86.88 92 PRO A O 1
ATOM 682 N N . GLN A 1 93 ? 7.52 -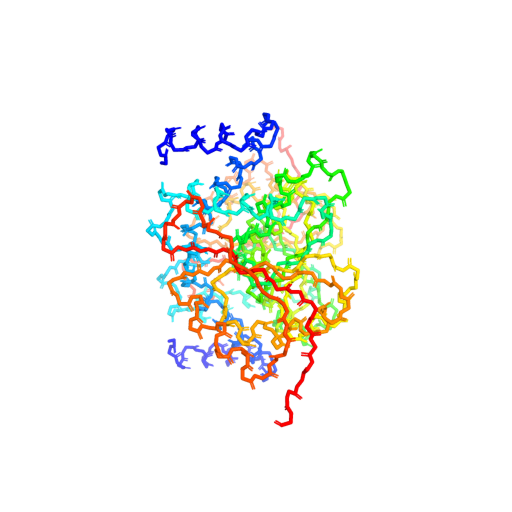12.562 -23.953 1 91.88 93 GLN A N 1
ATOM 683 C CA . GLN A 1 93 ? 6.246 -11.875 -24.141 1 91.88 93 GLN A CA 1
ATOM 684 C C . GLN A 1 93 ? 5.312 -12.133 -22.953 1 91.88 93 GLN A C 1
ATOM 686 O O . GLN A 1 93 ? 4.129 -11.781 -23.016 1 91.88 93 GLN A O 1
ATOM 691 N N . MET A 1 94 ? 5.828 -12.672 -21.938 1 94.69 94 MET A N 1
ATOM 692 C CA . MET A 1 94 ? 4.98 -13.039 -20.797 1 94.69 94 MET A CA 1
ATOM 693 C C . MET A 1 94 ? 4.398 -11.797 -20.141 1 94.69 94 MET A C 1
ATOM 695 O O . MET A 1 94 ? 5.102 -10.797 -19.953 1 94.69 94 MET A O 1
ATOM 699 N N . GLN A 1 95 ? 3.127 -11.812 -19.875 1 97.56 95 GLN A N 1
ATOM 700 C CA . GLN A 1 95 ? 2.408 -10.805 -19.109 1 97.56 95 GLN A CA 1
ATOM 701 C C . GLN A 1 95 ? 1.427 -11.445 -18.125 1 97.56 95 GLN A C 1
ATOM 703 O O . GLN A 1 95 ? 0.639 -12.312 -18.516 1 97.56 95 GLN A O 1
ATOM 708 N N . VAL A 1 96 ? 1.567 -11.031 -16.859 1 98.5 96 VAL A N 1
ATOM 709 C CA . VAL A 1 96 ? 0.659 -11.555 -15.852 1 98.5 96 VAL A CA 1
ATOM 710 C C . VAL A 1 96 ? -0.152 -10.414 -15.242 1 98.5 96 VAL A C 1
ATOM 712 O O . VAL A 1 96 ? 0.413 -9.484 -14.664 1 98.5 96 VAL A O 1
ATOM 715 N N . ASP A 1 97 ? -1.467 -10.438 -15.367 1 98.81 97 ASP A N 1
ATOM 716 C CA . ASP A 1 97 ? -2.359 -9.523 -14.672 1 98.81 97 ASP A CA 1
ATOM 717 C C . ASP A 1 97 ? -2.711 -10.055 -13.281 1 98.81 97 ASP A C 1
ATOM 719 O O . ASP A 1 97 ? -3.066 -11.219 -13.125 1 98.81 97 ASP A O 1
ATOM 723 N N . LEU A 1 98 ? -2.523 -9.211 -12.289 1 98.81 98 LEU A N 1
ATOM 724 C CA . LEU A 1 98 ? -2.824 -9.539 -10.898 1 98.81 98 LEU A CA 1
ATOM 725 C C . LEU A 1 98 ? -4.016 -8.734 -10.398 1 98.81 98 LEU A C 1
ATOM 727 O O . LEU A 1 98 ? -3.98 -7.5 -10.398 1 98.81 98 LEU A O 1
ATOM 731 N N . VAL A 1 99 ? -5.059 -9.422 -9.945 1 98.69 99 VAL A N 1
ATOM 732 C CA . VAL A 1 99 ? -6.234 -8.75 -9.406 1 98.69 99 VAL A CA 1
ATOM 733 C C . VAL A 1 99 ? -6.281 -8.938 -7.891 1 98.69 99 VAL A C 1
ATOM 735 O O . VAL A 1 99 ? -6.281 -10.07 -7.398 1 98.69 99 VAL A O 1
ATOM 738 N N . GLU A 1 100 ? -6.293 -7.887 -7.125 1 97.31 100 GLU A N 1
ATOM 739 C CA . GLU A 1 100 ? -6.324 -7.871 -5.664 1 97.31 100 GLU A CA 1
ATOM 740 C C . GLU A 1 100 ? -7.137 -6.688 -5.145 1 97.31 100 GLU A C 1
ATOM 742 O O . GLU A 1 100 ? -6.883 -5.543 -5.52 1 97.31 100 GLU A O 1
ATOM 747 N N . SER A 1 101 ? -8.086 -7.008 -4.266 1 94.12 101 SER A N 1
ATOM 748 C CA . SER A 1 101 ? -9 -5.961 -3.826 1 94.12 101 SER A CA 1
ATOM 749 C C . SER A 1 101 ? -8.398 -5.141 -2.691 1 94.12 101 SER A C 1
ATOM 751 O O . SER A 1 101 ? -8.805 -3.998 -2.461 1 94.12 101 SER A O 1
ATOM 753 N N . ASN A 1 102 ? -7.512 -5.711 -1.968 1 91.12 102 ASN A N 1
ATOM 754 C CA . ASN A 1 102 ? -6.895 -5.051 -0.821 1 91.12 102 ASN A CA 1
ATOM 755 C C . ASN A 1 102 ? -5.82 -4.059 -1.256 1 91.12 102 ASN A C 1
ATOM 757 O O . ASN A 1 102 ? -4.82 -4.445 -1.864 1 91.12 102 ASN A O 1
ATOM 761 N N . ALA A 1 103 ? -5.988 -2.846 -0.884 1 87.88 103 ALA A N 1
ATOM 762 C CA . ALA A 1 103 ? -5.109 -1.775 -1.344 1 87.88 103 ALA A CA 1
ATOM 763 C C . ALA A 1 103 ? -3.688 -1.972 -0.822 1 87.88 103 ALA A C 1
ATOM 765 O O . ALA A 1 103 ? -2.715 -1.688 -1.526 1 87.88 103 ALA A O 1
ATOM 766 N N . ARG A 1 104 ? -3.553 -2.371 0.431 1 86.44 104 ARG A N 1
ATOM 767 C CA . ARG A 1 104 ? -2.229 -2.625 0.99 1 86.44 104 ARG A CA 1
ATOM 768 C C . ARG A 1 104 ? -1.502 -3.713 0.206 1 86.44 104 ARG A C 1
ATOM 770 O O . ARG A 1 104 ? -0.337 -3.547 -0.16 1 86.44 104 ARG A O 1
ATOM 777 N N . LYS A 1 105 ? -2.209 -4.785 -0.06 1 92.25 105 LYS A N 1
ATOM 778 C CA . LYS A 1 105 ? -1.604 -5.863 -0.833 1 92.25 105 LYS A CA 1
ATOM 779 C C . LYS A 1 105 ? -1.321 -5.426 -2.266 1 92.25 105 LYS A C 1
ATOM 781 O O . LYS A 1 105 ? -0.313 -5.82 -2.855 1 92.25 105 LYS A O 1
ATOM 786 N N . GLY A 1 106 ? -2.211 -4.645 -2.783 1 94.19 106 GLY A N 1
ATOM 787 C CA . GLY A 1 106 ? -1.94 -4.047 -4.082 1 94.19 106 GLY A CA 1
ATOM 788 C C . GLY A 1 106 ? -0.64 -3.268 -4.121 1 94.19 106 GLY A C 1
ATOM 789 O O . GLY A 1 106 ? 0.133 -3.385 -5.074 1 94.19 106 GLY A O 1
ATOM 790 N N . ALA A 1 107 ? -0.391 -2.445 -3.107 1 90.44 107 ALA A N 1
ATOM 791 C CA . ALA A 1 107 ? 0.843 -1.67 -3.012 1 90.44 107 ALA A CA 1
ATOM 792 C C . ALA A 1 107 ? 2.061 -2.584 -2.908 1 90.44 107 ALA A C 1
ATOM 794 O O . ALA A 1 107 ? 3.096 -2.322 -3.521 1 90.44 107 ALA A O 1
ATOM 795 N N . PHE A 1 108 ? 1.943 -3.623 -2.115 1 93 108 PHE A N 1
ATOM 796 C CA . PHE A 1 108 ? 3.006 -4.617 -2.031 1 93 108 PHE A CA 1
ATOM 797 C C . PHE A 1 108 ? 3.332 -5.18 -3.41 1 93 108 PHE A C 1
ATOM 799 O O . PHE A 1 108 ? 4.5 -5.25 -3.799 1 93 108 PHE A O 1
ATOM 806 N N . LEU A 1 109 ? 2.295 -5.586 -4.129 1 97.44 109 LEU A N 1
ATOM 807 C CA . LEU A 1 109 ? 2.457 -6.164 -5.457 1 97.44 109 LEU A CA 1
ATOM 808 C C . LEU A 1 109 ? 3.137 -5.176 -6.402 1 97.44 109 LEU A C 1
ATOM 810 O O . LEU A 1 109 ? 4.066 -5.539 -7.121 1 97.44 109 LEU A O 1
ATOM 814 N N . GLN A 1 110 ? 2.646 -3.957 -6.383 1 95.31 110 GLN A N 1
ATOM 815 C CA . GLN A 1 110 ? 3.197 -2.932 -7.262 1 95.31 110 GLN A CA 1
ATOM 816 C C . GLN A 1 110 ? 4.676 -2.691 -6.969 1 95.31 110 GLN A C 1
ATOM 818 O O . GLN A 1 110 ? 5.5 -2.684 -7.887 1 95.31 110 GLN A O 1
ATOM 823 N N . GLU A 1 111 ? 4.977 -2.523 -5.766 1 91.94 111 GLU A N 1
ATOM 824 C CA . GLU A 1 111 ? 6.355 -2.248 -5.375 1 91.94 111 GLU A CA 1
ATOM 825 C C . GLU A 1 111 ? 7.262 -3.434 -5.691 1 91.94 111 GLU A C 1
ATOM 827 O O . GLU A 1 111 ? 8.359 -3.258 -6.223 1 91.94 111 GLU A O 1
ATOM 832 N N . THR A 1 112 ? 6.832 -4.602 -5.414 1 95.5 112 THR A N 1
ATOM 833 C CA . THR A 1 112 ? 7.637 -5.797 -5.629 1 95.5 112 THR A CA 1
ATOM 834 C C . THR A 1 112 ? 7.828 -6.059 -7.117 1 95.5 112 THR A C 1
ATOM 836 O O . THR A 1 112 ? 8.914 -6.453 -7.551 1 95.5 112 THR A O 1
ATOM 839 N N . ALA A 1 113 ? 6.801 -5.84 -7.91 1 97.06 113 ALA A N 1
ATOM 840 C CA . ALA A 1 113 ? 6.934 -5.98 -9.359 1 97.06 113 ALA A CA 1
ATOM 841 C C . ALA A 1 113 ? 7.98 -5.02 -9.914 1 97.06 113 ALA A C 1
ATOM 843 O O . ALA A 1 113 ? 8.805 -5.402 -10.742 1 97.06 113 ALA A O 1
ATOM 844 N N . ARG A 1 114 ? 7.867 -3.797 -9.453 1 93.25 114 ARG A N 1
ATOM 845 C CA . ARG A 1 114 ? 8.836 -2.795 -9.883 1 93.25 114 ARG A CA 1
ATOM 846 C C . ARG A 1 114 ? 10.258 -3.217 -9.508 1 93.25 114 ARG A C 1
ATOM 848 O O . ARG A 1 114 ? 11.156 -3.201 -10.359 1 93.25 114 ARG A O 1
ATOM 855 N N . LEU A 1 115 ? 10.516 -3.674 -8.32 1 92.06 115 LEU A N 1
ATOM 856 C CA . LEU A 1 115 ? 11.836 -4.027 -7.812 1 92.06 115 LEU A CA 1
ATOM 857 C C . LEU A 1 115 ? 12.391 -5.254 -8.531 1 92.06 115 LEU A C 1
ATOM 859 O O . LEU A 1 115 ? 13.594 -5.332 -8.797 1 92.06 115 LEU A O 1
ATOM 863 N N . THR A 1 116 ? 11.555 -6.207 -8.859 1 94.94 116 THR A N 1
ATOM 864 C CA . THR A 1 116 ? 11.992 -7.465 -9.445 1 94.94 116 THR A CA 1
ATOM 865 C C . THR A 1 116 ? 12.039 -7.363 -10.969 1 94.94 116 THR A C 1
ATOM 867 O O . THR A 1 116 ? 12.617 -8.219 -11.641 1 94.94 116 THR A O 1
ATOM 870 N N . GLY A 1 117 ? 11.336 -6.363 -11.539 1 93.56 117 GLY A N 1
ATOM 871 C CA . GLY A 1 117 ? 11.227 -6.258 -12.984 1 93.56 117 GLY A CA 1
ATOM 872 C C . GLY A 1 117 ? 10.227 -7.23 -13.578 1 93.56 117 GLY A C 1
ATOM 873 O O . GLY A 1 117 ? 10.273 -7.531 -14.773 1 93.56 117 GLY A O 1
ATOM 874 N N . ALA A 1 118 ? 9.383 -7.758 -12.734 1 95.75 118 ALA A N 1
ATOM 875 C CA . ALA A 1 118 ? 8.398 -8.742 -13.195 1 95.75 118 ALA A CA 1
ATOM 876 C C . ALA A 1 118 ? 7.461 -8.133 -14.227 1 95.75 118 ALA A C 1
ATOM 878 O O . ALA A 1 118 ? 7.09 -6.961 -14.125 1 95.75 118 ALA A O 1
ATOM 879 N N . SER A 1 119 ? 7.141 -8.891 -15.211 1 95.5 119 SER A N 1
ATOM 880 C CA . SER A 1 119 ? 6.141 -8.492 -16.203 1 95.5 119 SER A CA 1
ATOM 881 C C . SER A 1 119 ? 4.727 -8.68 -15.656 1 95.5 119 SER A C 1
ATOM 883 O O . SER A 1 119 ? 4 -9.57 -16.094 1 95.5 119 SER A O 1
ATOM 885 N N . ALA A 1 120 ? 4.367 -7.809 -14.727 1 97.88 120 ALA A N 1
ATOM 886 C CA . ALA A 1 120 ? 3.084 -7.922 -14.039 1 97.88 120 ALA A CA 1
ATOM 887 C C . ALA A 1 120 ? 2.324 -6.598 -14.07 1 97.88 120 ALA A C 1
ATOM 889 O O . ALA A 1 120 ? 2.924 -5.527 -13.953 1 97.88 120 ALA A O 1
ATOM 890 N N . ARG A 1 121 ? 1.078 -6.633 -14.344 1 98.06 121 ARG A N 1
ATOM 891 C CA . ARG A 1 121 ? 0.158 -5.508 -14.211 1 98.06 121 ARG A CA 1
ATOM 892 C C . ARG A 1 121 ? -0.789 -5.715 -13.031 1 98.06 121 ARG A C 1
ATOM 894 O O . ARG A 1 121 ? -1.466 -6.738 -12.945 1 98.06 121 ARG A O 1
ATOM 901 N N . ILE A 1 122 ? -0.847 -4.73 -12.133 1 98.19 122 ILE A N 1
ATOM 902 C CA . ILE A 1 122 ? -1.609 -4.867 -10.898 1 98.19 122 ILE A CA 1
ATOM 903 C C . ILE A 1 122 ? -2.945 -4.137 -11.031 1 98.19 122 ILE A C 1
ATOM 905 O O . ILE A 1 122 ? -2.988 -2.982 -11.461 1 98.19 122 ILE A O 1
ATOM 909 N N . HIS A 1 123 ? -4.008 -4.828 -10.781 1 98 123 HIS A N 1
ATOM 910 C CA . HIS A 1 123 ? -5.355 -4.273 -10.727 1 98 123 HIS A CA 1
ATOM 911 C C . HIS A 1 123 ? -5.922 -4.336 -9.312 1 98 123 HIS A C 1
ATOM 913 O O . HIS A 1 123 ? -6.344 -5.402 -8.859 1 98 123 HIS A O 1
ATOM 919 N N . VAL A 1 124 ? -5.941 -3.189 -8.664 1 95.31 124 VAL A N 1
ATOM 920 C CA . VAL A 1 124 ? -6.547 -3.135 -7.336 1 95.31 124 VAL A CA 1
ATOM 921 C C . VAL A 1 124 ? -8.062 -2.979 -7.465 1 95.31 124 VAL A C 1
ATOM 923 O O . VAL A 1 124 ? -8.57 -1.859 -7.574 1 95.31 124 VAL A O 1
ATOM 926 N N . SER A 1 125 ? -8.75 -4.055 -7.477 1 96.38 125 SER A N 1
ATOM 927 C CA . SER A 1 125 ? -10.18 -4.09 -7.758 1 96.38 125 SER A CA 1
ATOM 928 C C . SER A 1 125 ? -10.805 -5.414 -7.324 1 96.38 125 SER A C 1
ATOM 930 O O . SER A 1 125 ? -10.102 -6.41 -7.168 1 96.38 125 SER A O 1
ATOM 932 N N . ARG A 1 126 ? -12.102 -5.312 -7.156 1 95.5 126 ARG A N 1
ATOM 933 C CA . ARG A 1 126 ? -12.844 -6.559 -6.996 1 95.5 126 ARG A CA 1
ATOM 934 C C . ARG A 1 126 ? -12.914 -7.324 -8.312 1 95.5 126 ARG A C 1
ATOM 936 O O . ARG A 1 126 ? -13.023 -6.723 -9.383 1 95.5 126 ARG A O 1
ATOM 943 N N . ILE A 1 127 ? -12.969 -8.648 -8.258 1 97.56 127 ILE A N 1
ATOM 944 C CA . ILE A 1 127 ? -12.961 -9.531 -9.414 1 97.56 127 ILE A CA 1
ATOM 945 C C . ILE A 1 127 ? -14.172 -9.219 -10.305 1 97.56 127 ILE A C 1
ATOM 947 O O . ILE A 1 127 ? -14.031 -9.039 -11.516 1 97.56 127 ILE A O 1
ATOM 951 N N . GLU A 1 128 ? -15.289 -9.102 -9.672 1 96.19 128 GLU A N 1
ATOM 952 C CA . GLU A 1 128 ? -16.547 -8.906 -10.391 1 96.19 128 GLU A CA 1
ATOM 953 C C . GLU A 1 128 ? -16.516 -7.625 -11.211 1 96.19 128 GLU A C 1
ATOM 955 O O . GLU A 1 128 ? -17.125 -7.551 -12.281 1 96.19 128 GLU A O 1
ATOM 960 N N . SER A 1 129 ? -15.75 -6.676 -10.766 1 96.12 129 SER A N 1
ATOM 961 C CA . SER A 1 129 ? -15.742 -5.363 -11.406 1 96.12 129 SER A CA 1
ATOM 962 C C . SER A 1 129 ? -14.797 -5.336 -12.602 1 96.12 129 SER A C 1
ATOM 964 O O . SER A 1 129 ? -14.891 -4.445 -13.445 1 96.12 129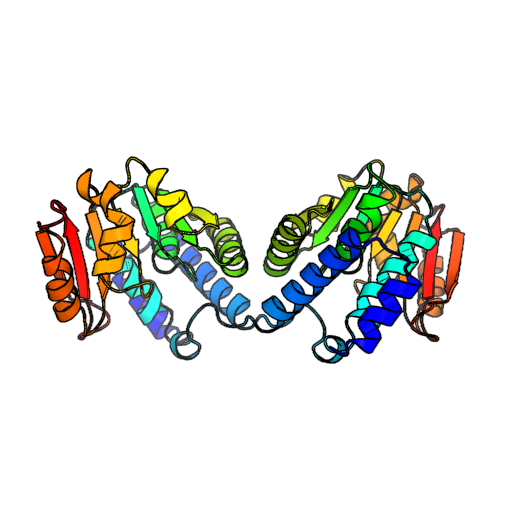 SER A O 1
ATOM 966 N N . VAL A 1 130 ? -13.914 -6.363 -12.711 1 97.12 130 VAL A N 1
ATOM 967 C CA . VAL A 1 130 ? -12.875 -6.188 -13.719 1 97.12 130 VAL A CA 1
ATOM 968 C C . VAL A 1 130 ? -12.82 -7.414 -14.625 1 97.12 130 VAL A C 1
ATOM 970 O O . VAL A 1 130 ? -12.219 -7.375 -15.695 1 97.12 130 VAL A O 1
ATOM 973 N N . ILE A 1 131 ? -13.422 -8.492 -14.25 1 96.94 131 ILE A N 1
ATOM 974 C CA . ILE A 1 131 ? -13.242 -9.758 -14.953 1 96.94 131 ILE A CA 1
ATOM 975 C C . ILE A 1 131 ? -13.656 -9.594 -16.406 1 96.94 131 ILE A C 1
ATOM 977 O O . ILE A 1 131 ? -13.023 -10.164 -17.312 1 96.94 131 ILE A O 1
ATOM 981 N N . GLY A 1 132 ? -14.664 -8.867 -16.688 1 94.31 132 GLY A N 1
ATOM 982 C CA . GLY A 1 132 ? -15.188 -8.68 -18.031 1 94.31 132 GLY A CA 1
ATOM 983 C C . GLY A 1 132 ? -14.266 -7.883 -18.922 1 94.31 132 GLY A C 1
ATOM 984 O O . GLY A 1 132 ? -14.438 -7.867 -20.141 1 94.31 132 GLY A O 1
ATOM 985 N N . ARG A 1 133 ? -13.305 -7.215 -18.375 1 95.12 133 ARG A N 1
ATOM 986 C CA . ARG A 1 133 ? -12.414 -6.352 -19.141 1 95.12 133 ARG A CA 1
ATOM 987 C C . ARG A 1 133 ? -11.242 -7.148 -19.719 1 95.12 133 ARG A C 1
ATOM 989 O O . ARG A 1 133 ? -10.531 -6.664 -20.594 1 95.12 133 ARG A O 1
ATOM 996 N N . PHE A 1 134 ? -11.062 -8.383 -19.219 1 96.69 134 PHE A N 1
ATOM 997 C CA . PHE A 1 134 ? -9.914 -9.172 -19.656 1 96.69 134 PHE A CA 1
ATOM 998 C C . PHE A 1 134 ? -10.242 -9.953 -20.922 1 96.69 134 PHE A C 1
ATOM 1000 O O . PHE A 1 134 ? -11.281 -10.617 -21 1 96.69 134 PHE A O 1
ATOM 1007 N N . THR A 1 135 ? -9.367 -9.742 -21.922 1 93.56 135 THR A N 1
ATOM 1008 C CA . THR A 1 135 ? -9.469 -10.469 -23.188 1 93.56 135 THR A CA 1
ATOM 1009 C C . THR A 1 135 ? -8.141 -11.125 -23.547 1 93.56 135 THR A C 1
ATOM 1011 O O . THR A 1 135 ? -7.074 -10.641 -23.141 1 93.56 135 THR A O 1
ATOM 1014 N N . GLY A 1 136 ? -8.203 -12.227 -24.188 1 95.12 136 GLY A N 1
ATOM 1015 C CA . GLY A 1 136 ? -7 -12.875 -24.703 1 95.12 136 GLY A CA 1
ATOM 1016 C C . GLY A 1 136 ? -6.203 -13.586 -23.625 1 95.12 136 GLY A C 1
ATOM 1017 O O . GLY A 1 136 ? -5.043 -13.938 -23.828 1 95.12 136 GLY A O 1
ATOM 1018 N N . VAL A 1 137 ? -6.824 -13.812 -22.484 1 98 137 VAL A N 1
ATOM 1019 C CA . VAL A 1 137 ? -6.176 -14.539 -21.391 1 98 137 VAL A CA 1
ATOM 1020 C C . VAL A 1 137 ? -6.039 -16.016 -21.766 1 98 137 VAL A C 1
ATOM 1022 O O . VAL A 1 137 ? -7.012 -16.656 -22.188 1 98 137 VAL A O 1
ATOM 1025 N N . GLU A 1 138 ? -4.832 -16.453 -21.641 1 98.44 138 GLU A N 1
ATOM 1026 C CA . GLU A 1 138 ? -4.598 -17.859 -21.984 1 98.44 138 GLU A CA 1
ATOM 1027 C C . GLU A 1 138 ? -4.789 -18.75 -20.75 1 98.44 138 GLU A C 1
ATOM 1029 O O . GLU A 1 138 ? -5.305 -19.875 -20.875 1 98.44 138 GLU A O 1
ATOM 1034 N N . VAL A 1 139 ? -4.371 -18.25 -19.578 1 98.75 139 VAL A N 1
ATOM 1035 C CA . VAL A 1 139 ? -4.496 -19.016 -18.344 1 98.75 139 VAL A CA 1
ATOM 1036 C C . VAL A 1 139 ? -5.008 -18.125 -17.219 1 98.75 139 VAL A C 1
ATOM 1038 O O . VAL A 1 139 ? -4.512 -17.016 -17.031 1 98.75 139 VAL A O 1
ATOM 1041 N N . VAL A 1 140 ? -6.004 -18.547 -16.516 1 98.88 140 VAL A N 1
ATOM 1042 C CA . VAL A 1 140 ? -6.441 -17.906 -15.273 1 98.88 140 VAL A CA 1
ATOM 1043 C C . VAL A 1 140 ? -6.148 -18.812 -14.086 1 98.88 140 VAL A C 1
ATOM 1045 O O . VAL A 1 140 ? -6.352 -20.031 -14.164 1 98.88 140 VAL A O 1
ATOM 1048 N N . CYS A 1 141 ? -5.562 -18.266 -13.039 1 98.81 141 CYS A N 1
ATOM 1049 C CA . CYS A 1 141 ? -5.273 -19.031 -11.836 1 98.81 141 CYS A CA 1
ATOM 1050 C C . CYS A 1 141 ? -5.715 -18.281 -10.586 1 98.81 141 CYS A C 1
ATOM 1052 O O . CYS A 1 141 ? -6.027 -17.094 -10.656 1 98.81 141 CYS A O 1
ATOM 1054 N N . ALA A 1 142 ? -5.867 -18.938 -9.539 1 98.56 142 ALA A N 1
ATOM 1055 C CA . ALA A 1 142 ? -6.203 -18.438 -8.203 1 98.56 142 ALA A CA 1
ATOM 1056 C C . ALA A 1 142 ? -5.844 -19.469 -7.129 1 98.56 142 ALA A C 1
ATOM 1058 O O . ALA A 1 142 ? -6.129 -20.656 -7.273 1 98.56 142 ALA A O 1
ATOM 1059 N N . ARG A 1 143 ? -5.223 -18.969 -6.141 1 96.31 143 ARG A N 1
ATOM 1060 C CA . ARG A 1 143 ? -4.855 -19.844 -5.031 1 96.31 143 ARG A CA 1
ATOM 1061 C C . ARG A 1 143 ? -5.441 -19.344 -3.719 1 96.31 143 ARG A C 1
ATOM 1063 O O . ARG A 1 143 ? -5.262 -18.172 -3.363 1 96.31 143 ARG A O 1
ATOM 1070 N N . ALA A 1 144 ? -6.16 -20.312 -2.896 1 93.75 144 ALA A N 1
ATOM 1071 C CA . ALA A 1 144 ? -6.703 -20.031 -1.57 1 93.75 144 ALA A CA 1
ATOM 1072 C C . ALA A 1 144 ? -7.648 -18.828 -1.608 1 93.75 144 ALA A C 1
ATOM 1074 O O . ALA A 1 144 ? -7.645 -18 -0.7 1 93.75 144 ALA A O 1
ATOM 1075 N N . LEU A 1 145 ? -8.43 -18.719 -2.668 1 96.12 145 LEU A N 1
ATOM 1076 C CA . LEU A 1 145 ? -9.328 -17.594 -2.852 1 96.12 145 LEU A CA 1
ATOM 1077 C C . LEU A 1 145 ? -10.773 -17.984 -2.586 1 96.12 145 LEU A C 1
ATOM 1079 O O . LEU A 1 145 ? -11.469 -17.312 -1.813 1 96.12 145 LEU A O 1
ATOM 1083 N N . ALA A 1 146 ? -11.25 -19.016 -3.248 1 96.88 146 ALA A N 1
ATOM 1084 C CA . ALA A 1 146 ? -12.641 -19.469 -3.172 1 96.88 146 ALA A CA 1
ATOM 1085 C C . ALA A 1 146 ? -12.766 -20.938 -3.598 1 96.88 146 ALA A C 1
ATOM 1087 O O . ALA A 1 146 ? -11.852 -21.484 -4.211 1 96.88 146 ALA A O 1
ATOM 1088 N N . PRO A 1 147 ? -13.891 -21.516 -3.227 1 96.88 147 PRO A N 1
ATOM 1089 C CA . PRO A 1 147 ? -14.141 -22.859 -3.75 1 96.88 147 PRO A CA 1
ATOM 1090 C C . PRO A 1 147 ? -14.297 -22.891 -5.27 1 96.88 147 PRO A C 1
ATOM 1092 O O . PRO A 1 147 ? -14.602 -21.859 -5.879 1 96.88 147 PRO A O 1
ATOM 1095 N N . LEU A 1 148 ? -14.156 -24.047 -5.863 1 97.5 148 LEU A N 1
ATOM 1096 C CA . LEU A 1 148 ? -14.117 -24.203 -7.312 1 97.5 148 LEU A CA 1
ATOM 1097 C C . LEU A 1 148 ? -15.406 -23.703 -7.953 1 97.5 148 LEU A C 1
ATOM 1099 O O . LEU A 1 148 ? -15.367 -23 -8.969 1 97.5 148 LEU A O 1
ATOM 1103 N N . PRO A 1 149 ? -16.578 -23.922 -7.379 1 96.81 149 PRO A N 1
ATOM 1104 C CA . PRO A 1 149 ? -17.797 -23.422 -8.023 1 96.81 149 PRO A CA 1
ATOM 1105 C C . PRO A 1 149 ? -17.797 -21.906 -8.164 1 96.81 149 PRO A C 1
ATOM 1107 O O . PRO A 1 149 ? -18.172 -21.375 -9.219 1 96.81 149 PRO A O 1
ATOM 1110 N N . GLN A 1 150 ? -17.328 -21.312 -7.156 1 97.25 150 GLN A N 1
ATOM 1111 C CA . GLN A 1 150 ? -17.281 -19.844 -7.191 1 97.25 150 GLN A CA 1
ATOM 1112 C C . GLN A 1 150 ? -16.219 -19.359 -8.172 1 97.25 150 GLN A C 1
ATOM 1114 O O . GLN A 1 150 ? -16.438 -18.375 -8.891 1 97.25 150 GLN A O 1
ATOM 1119 N N . LEU A 1 151 ? -15.125 -20.016 -8.18 1 98.12 151 LEU A N 1
ATOM 1120 C CA . LEU A 1 151 ? -14.078 -19.656 -9.133 1 98.12 151 LEU A CA 1
ATOM 1121 C C . LEU A 1 151 ? -14.578 -19.781 -10.562 1 98.12 151 LEU A C 1
ATOM 1123 O O . LEU A 1 151 ? -14.312 -18.906 -11.398 1 98.12 151 LEU A O 1
ATOM 1127 N N . LEU A 1 152 ? -15.297 -20.812 -10.828 1 97.44 152 LEU A N 1
ATOM 1128 C CA . LEU A 1 152 ? -15.836 -21.016 -12.164 1 97.44 152 LEU A CA 1
ATOM 1129 C C . LEU A 1 152 ? -16.875 -19.953 -12.508 1 97.44 152 LEU A C 1
ATOM 1131 O O . LEU A 1 152 ? -16.938 -19.469 -13.641 1 97.44 152 LEU A O 1
ATOM 1135 N N . ALA A 1 153 ? -17.625 -19.625 -11.508 1 96.5 153 ALA A N 1
ATOM 1136 C CA . ALA A 1 153 ? -18.625 -18.578 -11.727 1 96.5 153 ALA A CA 1
ATOM 1137 C C . ALA A 1 153 ? -17.953 -17.25 -12.102 1 96.5 153 ALA A C 1
ATOM 1139 O O . ALA A 1 153 ? -18.375 -16.578 -13.039 1 96.5 153 ALA A O 1
ATOM 1140 N N . TRP A 1 154 ? -16.906 -16.938 -11.453 1 97.19 154 TRP A N 1
ATOM 1141 C CA . TRP A 1 154 ? -16.203 -15.68 -11.719 1 97.19 154 TRP A CA 1
ATOM 1142 C C . TRP A 1 154 ? -15.508 -15.719 -13.078 1 97.19 154 TRP A C 1
ATOM 1144 O O . TRP A 1 154 ? -15.469 -14.711 -13.789 1 97.19 154 TRP A O 1
ATOM 1154 N N . THR A 1 155 ? -15.016 -16.875 -13.461 1 97.31 155 THR A N 1
ATOM 1155 C CA . THR A 1 155 ? -14.125 -16.938 -14.617 1 97.31 155 THR A CA 1
ATOM 1156 C C . THR A 1 155 ? -14.859 -17.5 -15.836 1 97.31 155 THR A C 1
ATOM 1158 O O . THR A 1 155 ? -14.25 -17.719 -16.875 1 97.31 155 THR A O 1
ATOM 1161 N N . ALA A 1 156 ? -16.109 -17.703 -15.742 1 95.88 156 ALA A N 1
ATOM 1162 C CA . ALA A 1 156 ? -16.906 -18.344 -16.797 1 95.88 156 ALA A CA 1
ATOM 1163 C C . ALA A 1 156 ? -16.734 -17.609 -18.125 1 95.88 156 ALA A C 1
ATOM 1165 O O . ALA A 1 156 ? -16.5 -18.25 -19.156 1 95.88 156 ALA A O 1
ATOM 1166 N N . PRO A 1 157 ? -16.719 -16.281 -18.156 1 94.5 157 PRO A N 1
ATOM 1167 C CA . PRO A 1 157 ? -16.562 -15.594 -19.438 1 94.5 157 PRO A CA 1
ATOM 1168 C C . PRO A 1 157 ? -15.227 -15.914 -20.109 1 94.5 157 PRO A C 1
ATOM 1170 O O . PRO A 1 157 ? -15.148 -15.984 -21.328 1 94.5 157 PRO A O 1
ATOM 1173 N N . LEU A 1 158 ? -14.227 -16.172 -19.375 1 96.75 158 LEU A N 1
ATOM 1174 C CA . LEU A 1 158 ? -12.898 -16.484 -19.891 1 96.75 158 LEU A CA 1
ATOM 1175 C C . LEU A 1 158 ? -12.805 -17.953 -20.297 1 96.75 158 LEU A C 1
ATOM 1177 O O . LEU A 1 158 ? -12.344 -18.266 -21.391 1 96.75 158 LEU A O 1
ATOM 1181 N N . LEU A 1 159 ? -13.297 -18.797 -19.469 1 96.69 159 LEU A N 1
ATOM 1182 C CA . LEU A 1 159 ? -13.188 -20.234 -19.688 1 96.69 159 LEU A CA 1
ATOM 1183 C C . LEU A 1 159 ? -14.023 -20.656 -20.891 1 96.69 159 LEU A C 1
ATOM 1185 O O . LEU A 1 159 ? -13.672 -21.625 -21.578 1 96.69 159 LEU A O 1
ATOM 1189 N N . LYS A 1 160 ? -15.031 -19.938 -21.172 1 93.69 160 LYS A N 1
ATOM 1190 C CA . LYS A 1 160 ? -15.883 -20.234 -22.312 1 93.69 160 LYS A CA 1
ATOM 1191 C C . LYS A 1 160 ? -15.227 -19.766 -23.609 1 93.69 160 LYS A C 1
ATOM 1193 O O . LYS A 1 160 ? -15.641 -20.172 -24.703 1 93.69 160 LYS A O 1
ATOM 1198 N N . SER A 1 161 ? -14.234 -18.922 -23.469 1 93.38 161 SER A N 1
ATOM 1199 C CA . SER A 1 161 ? -13.609 -18.344 -24.656 1 93.38 161 SER A CA 1
ATOM 1200 C C . SER A 1 161 ? -12.242 -18.969 -24.922 1 93.38 161 SER A C 1
ATOM 1202 O O . SER A 1 161 ? -11.445 -18.406 -25.688 1 93.38 161 SER A O 1
ATOM 1204 N N . GLY A 1 162 ? -11.93 -20.094 -24.25 1 95.06 162 GLY A N 1
ATOM 1205 C CA . GLY A 1 162 ? -10.727 -20.828 -24.594 1 95.06 162 GLY A CA 1
ATOM 1206 C C . GLY A 1 162 ? -9.648 -20.75 -23.531 1 95.06 162 GLY A C 1
ATOM 1207 O O . GLY A 1 162 ? -8.641 -21.453 -23.594 1 95.06 162 GLY A O 1
ATOM 1208 N N . THR A 1 163 ? -9.859 -19.875 -22.562 1 97.81 163 THR A N 1
ATOM 1209 C CA . THR A 1 163 ? -8.93 -19.797 -21.453 1 97.81 163 THR A CA 1
ATOM 1210 C C . THR A 1 163 ? -8.883 -21.109 -20.672 1 97.81 163 THR A C 1
ATOM 1212 O O . THR A 1 163 ? -9.906 -21.766 -20.516 1 97.81 163 THR A O 1
ATOM 1215 N N . ILE A 1 164 ? -7.691 -21.438 -20.203 1 98.19 164 ILE A N 1
ATOM 1216 C CA . ILE A 1 164 ? -7.527 -22.578 -19.312 1 98.19 164 ILE A CA 1
ATOM 1217 C C . ILE A 1 164 ? -7.441 -22.109 -17.859 1 98.19 164 ILE A C 1
ATOM 1219 O O . ILE A 1 164 ? -6.777 -21.109 -17.562 1 98.19 164 ILE A O 1
ATOM 1223 N N . GLY A 1 165 ? -8.164 -22.828 -17.047 1 98.69 165 GLY A N 1
ATOM 1224 C CA . GLY A 1 165 ? -8.047 -22.562 -15.625 1 98.69 165 GLY A CA 1
ATOM 1225 C C . GLY A 1 165 ? -7.066 -23.484 -14.922 1 98.69 165 GLY A C 1
ATOM 1226 O O . GLY A 1 165 ? -7.098 -24.703 -15.125 1 98.69 165 GLY A O 1
ATOM 1227 N N . LEU A 1 166 ? -6.156 -22.938 -14.148 1 98.75 166 LEU A N 1
ATOM 1228 C CA . LEU A 1 166 ? -5.285 -23.688 -13.258 1 98.75 166 LEU A CA 1
ATOM 1229 C C . LEU A 1 166 ? -5.5 -23.266 -11.805 1 98.75 166 LEU A C 1
ATOM 1231 O O . LEU A 1 166 ? -5.102 -22.172 -11.406 1 98.75 166 LEU A O 1
ATOM 1235 N N . PHE A 1 167 ? -6.066 -24.156 -11.008 1 98.56 167 PHE A N 1
ATOM 1236 C CA . PHE A 1 167 ? -6.461 -23.812 -9.648 1 98.56 167 PHE A CA 1
ATOM 1237 C C . PHE A 1 167 ? -5.84 -24.781 -8.648 1 98.56 167 PHE A C 1
ATOM 1239 O O . PHE A 1 167 ? -6.34 -25.891 -8.461 1 98.56 167 PHE A O 1
ATOM 1246 N N . PRO A 1 168 ? -4.746 -24.344 -7.988 1 97.19 168 PRO A N 1
ATOM 1247 C CA . PRO A 1 168 ? -4.207 -25.172 -6.906 1 97.19 168 PRO A CA 1
ATOM 1248 C C . PRO A 1 168 ? -5.215 -25.406 -5.785 1 97.19 168 PRO A C 1
ATOM 1250 O O . PRO A 1 168 ? -5.824 -24.453 -5.289 1 97.19 168 PRO A O 1
ATOM 1253 N N . LYS A 1 169 ? -5.434 -26.656 -5.453 1 96.31 169 LYS A N 1
ATOM 1254 C CA . LYS A 1 169 ? -6.387 -27.062 -4.422 1 96.31 169 LYS A CA 1
ATOM 1255 C C . LYS A 1 169 ? -5.766 -28.062 -3.457 1 96.31 169 LYS A C 1
ATOM 1257 O O . LYS A 1 169 ? -4.812 -28.766 -3.809 1 96.31 169 LYS A O 1
ATOM 1262 N N . GLY A 1 170 ? -6.262 -28.062 -2.215 1 92.25 170 GLY A N 1
ATOM 1263 C CA . GLY A 1 170 ? -5.855 -29.047 -1.229 1 92.25 170 GLY A CA 1
ATOM 1264 C C . GLY A 1 170 ? -6.703 -30.297 -1.264 1 92.25 170 GLY A C 1
ATOM 1265 O O . GLY A 1 170 ? -7.02 -30.812 -2.34 1 92.25 170 GLY A O 1
ATOM 1266 N N . ARG A 1 171 ? -6.992 -30.766 -0.086 1 90 171 ARG A N 1
ATOM 1267 C CA . ARG A 1 171 ? -7.645 -32.062 0.098 1 90 171 ARG A CA 1
ATOM 1268 C C . ARG A 1 171 ? -9.07 -32.031 -0.435 1 90 171 ARG A C 1
ATOM 1270 O O . ARG A 1 171 ? -9.625 -33.062 -0.802 1 90 171 ARG A O 1
ATOM 1277 N N . GLU A 1 172 ? -9.57 -30.906 -0.61 1 91.94 172 GLU A N 1
ATOM 1278 C CA . GLU A 1 172 ? -10.984 -30.797 -0.957 1 91.94 172 GLU A CA 1
ATOM 1279 C C . GLU A 1 172 ? -11.172 -30.703 -2.469 1 91.94 172 GLU A C 1
ATOM 1281 O O . GLU A 1 172 ? -12.273 -30.406 -2.943 1 91.94 172 GLU A O 1
ATOM 1286 N N . ALA A 1 173 ? -10.188 -30.922 -3.238 1 94.38 173 ALA A N 1
ATOM 1287 C CA . ALA A 1 173 ? -10.234 -30.75 -4.688 1 94.38 173 ALA A CA 1
ATOM 1288 C C . ALA A 1 173 ? -11.352 -31.578 -5.309 1 94.38 173 ALA A C 1
ATOM 1290 O O . ALA A 1 173 ? -12.164 -31.047 -6.078 1 94.38 173 ALA A O 1
ATOM 1291 N N . GLN A 1 174 ? -11.469 -32.812 -4.863 1 94.25 174 GLN A N 1
ATOM 1292 C CA . GLN A 1 174 ? -12.438 -33.719 -5.477 1 94.25 174 GLN A CA 1
ATOM 1293 C C . GLN A 1 174 ? -13.867 -33.344 -5.102 1 94.25 174 GLN A C 1
ATOM 1295 O O . GLN A 1 174 ? -14.766 -33.344 -5.949 1 94.25 174 GLN A O 1
ATOM 1300 N N . SER A 1 175 ? -14.031 -33.031 -3.875 1 96.06 175 SER A N 1
ATOM 1301 C CA . SER A 1 175 ? -15.359 -32.594 -3.449 1 96.06 175 SER A CA 1
ATOM 1302 C C . SER A 1 175 ? -15.781 -31.312 -4.152 1 96.06 175 SER A C 1
ATOM 1304 O O . SER A 1 175 ? -16.953 -31.141 -4.508 1 96.06 175 SER A O 1
ATOM 1306 N N . GLU A 1 176 ? -14.875 -30.469 -4.395 1 97.25 176 GLU A N 1
ATOM 1307 C CA . GLU A 1 176 ? -15.18 -29.219 -5.078 1 97.25 176 GLU A CA 1
ATOM 1308 C C . GLU A 1 176 ? -15.5 -29.453 -6.551 1 97.25 176 GLU A C 1
ATOM 1310 O O . GLU A 1 176 ? -16.375 -28.797 -7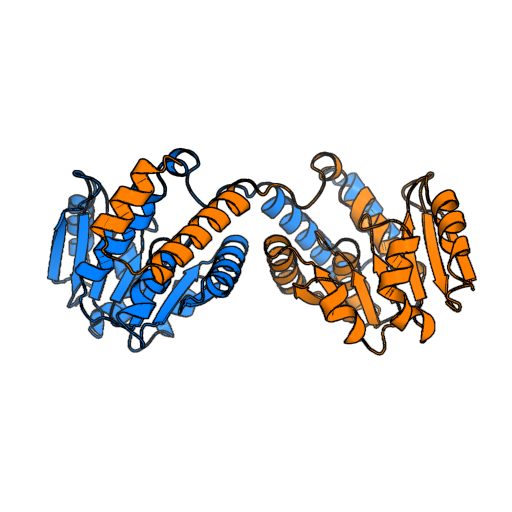.117 1 97.25 176 GLU A O 1
ATOM 1315 N N . LEU A 1 177 ? -14.812 -30.344 -7.152 1 96.94 177 LEU A N 1
ATOM 1316 C CA . LEU A 1 177 ? -15.094 -30.703 -8.539 1 96.94 177 LEU A CA 1
ATOM 1317 C C . LEU A 1 177 ? -16.516 -31.234 -8.688 1 96.94 177 LEU A C 1
ATOM 1319 O O . LEU A 1 177 ? -17.234 -30.859 -9.609 1 96.94 177 LEU A O 1
ATOM 1323 N N . THR A 1 178 ? -16.875 -32.094 -7.719 1 96.56 178 THR A N 1
ATOM 1324 C CA . THR A 1 178 ? -18.219 -32.656 -7.727 1 96.56 178 THR A CA 1
ATOM 1325 C C . THR A 1 178 ? -19.266 -31.547 -7.594 1 96.56 178 THR A C 1
ATOM 1327 O O . THR A 1 178 ? -20.234 -31.516 -8.352 1 96.56 178 THR A O 1
ATOM 1330 N N . ALA A 1 179 ? -18.984 -30.688 -6.758 1 96.56 179 ALA A N 1
ATOM 1331 C CA . ALA A 1 179 ? -19.922 -29.578 -6.539 1 96.56 179 ALA A CA 1
ATOM 1332 C C . ALA A 1 179 ? -20.016 -28.703 -7.777 1 96.56 179 ALA A C 1
ATOM 1334 O O . ALA A 1 179 ? -21.109 -28.25 -8.141 1 96.56 179 ALA A O 1
ATOM 1335 N N . ALA A 1 180 ? -18.953 -28.453 -8.422 1 96.75 180 ALA A N 1
ATOM 1336 C CA . ALA A 1 180 ? -18.922 -27.594 -9.602 1 96.75 180 ALA A CA 1
ATOM 1337 C C . ALA A 1 180 ? -19.703 -28.219 -10.75 1 96.75 180 ALA A C 1
ATOM 1339 O O . ALA A 1 180 ? -20.328 -27.5 -11.547 1 96.75 180 ALA A O 1
ATOM 1340 N N . ARG A 1 181 ? -19.734 -29.5 -10.781 1 95.5 181 ARG A N 1
ATOM 1341 C CA . ARG A 1 181 ? -20.375 -30.203 -11.883 1 95.5 181 ARG A CA 1
ATOM 1342 C C . ARG A 1 181 ? -21.891 -30.188 -11.727 1 95.5 181 ARG A C 1
ATOM 1344 O O . ARG A 1 181 ? -22.609 -30.594 -12.641 1 95.5 181 ARG A O 1
ATOM 1351 N N . GLU A 1 182 ? -22.297 -29.781 -10.594 1 94.19 182 GLU A N 1
ATOM 1352 C CA . GLU A 1 182 ? -23.734 -29.594 -10.43 1 94.19 182 GLU A CA 1
ATOM 1353 C C . GLU A 1 182 ? -24.25 -28.422 -11.25 1 94.19 182 GLU A C 1
ATOM 1355 O O . GLU A 1 182 ? -25.438 -28.375 -11.586 1 94.19 182 GLU A O 1
ATOM 1360 N N . THR A 1 183 ? -23.391 -27.547 -11.609 1 92.06 183 THR A N 1
ATOM 1361 C CA . THR A 1 183 ? -23.812 -26.312 -12.258 1 92.06 183 THR A CA 1
ATOM 1362 C C . THR A 1 183 ? -23.172 -26.188 -13.641 1 92.06 183 THR A C 1
ATOM 1364 O O . THR A 1 183 ? -23.766 -25.594 -14.547 1 92.06 183 THR A O 1
ATOM 1367 N N . TRP A 1 184 ? -22 -26.797 -13.812 1 94.44 184 TRP A N 1
ATOM 1368 C CA . TRP A 1 184 ? -21.219 -26.531 -15.023 1 94.44 184 TRP A CA 1
ATOM 1369 C C . TRP A 1 184 ? -20.812 -27.844 -15.695 1 94.44 184 TRP A C 1
ATOM 1371 O O . TRP A 1 184 ? -20.734 -28.891 -15.047 1 94.44 184 TRP A O 1
ATOM 1381 N N . THR A 1 185 ? -20.641 -27.719 -17.016 1 95.25 185 THR A N 1
ATOM 1382 C CA . THR A 1 185 ? -19.953 -28.766 -17.781 1 95.25 185 THR A CA 1
ATOM 1383 C C . THR A 1 185 ? -18.578 -28.297 -18.234 1 95.25 185 THR A C 1
ATOM 1385 O O . THR A 1 185 ? -18.422 -27.172 -18.719 1 95.25 185 THR A O 1
ATOM 1388 N N . PHE A 1 186 ? -17.625 -29.125 -17.938 1 96.88 186 PHE A N 1
ATOM 1389 C CA . PHE A 1 186 ? -16.25 -28.75 -18.281 1 96.88 186 PHE A CA 1
ATOM 1390 C C . PHE A 1 186 ? -15.352 -29.969 -18.328 1 96.88 186 PHE A C 1
ATOM 1392 O O . PHE A 1 186 ? -15.734 -31.047 -17.859 1 96.88 186 PHE A O 1
ATOM 1399 N N . GLU A 1 187 ? -14.25 -29.844 -19 1 96.94 187 GLU A N 1
ATOM 1400 C CA . GLU A 1 187 ? -13.156 -30.797 -18.891 1 96.94 187 GLU A CA 1
ATOM 1401 C C . GLU A 1 187 ? -12.227 -30.469 -17.734 1 96.94 187 GLU A C 1
ATOM 1403 O O . GLU A 1 187 ? -11.922 -29.297 -17.5 1 96.94 187 GLU A O 1
ATOM 1408 N N . ALA A 1 188 ? -11.859 -31.547 -17.016 1 97.38 188 ALA A N 1
ATOM 1409 C CA . ALA A 1 188 ? -10.992 -31.297 -15.867 1 97.38 188 ALA A CA 1
ATOM 1410 C C . ALA A 1 188 ? -10 -32.438 -15.672 1 97.38 188 ALA A C 1
ATOM 1412 O O . ALA A 1 188 ? -10.305 -33.594 -15.977 1 97.38 188 ALA A O 1
ATOM 1413 N N . ASP A 1 189 ? -8.844 -32.156 -15.273 1 95.56 189 ASP A N 1
ATOM 1414 C CA . ASP A 1 189 ? -7.895 -33.125 -14.703 1 95.56 189 ASP A CA 1
ATOM 1415 C C . ASP A 1 189 ? -7.152 -32.5 -13.516 1 95.56 189 ASP A C 1
ATOM 1417 O O . ASP A 1 189 ? -7.23 -31.297 -13.281 1 95.56 189 ASP A O 1
ATOM 1421 N N . VAL A 1 190 ? -6.547 -33.375 -12.711 1 96 190 VAL A N 1
ATOM 1422 C CA . VAL A 1 190 ? -5.809 -32.969 -11.531 1 96 190 VAL A CA 1
ATOM 1423 C C . VAL A 1 190 ? -4.344 -33.375 -11.664 1 96 190 VAL A C 1
ATOM 1425 O O . VAL A 1 190 ? -4.023 -34.531 -11.797 1 96 190 VAL A O 1
ATOM 1428 N N . ILE A 1 191 ? -3.486 -32.375 -11.672 1 96.38 191 ILE A N 1
ATOM 1429 C CA . ILE A 1 191 ? -2.045 -32.594 -11.672 1 96.38 191 ILE A CA 1
ATOM 1430 C C . ILE A 1 191 ? -1.538 -32.688 -10.234 1 96.38 191 ILE A C 1
ATOM 1432 O O . ILE A 1 191 ? -1.665 -31.734 -9.469 1 96.38 191 ILE A O 1
ATOM 1436 N N . PRO A 1 192 ? -1.003 -33.812 -9.836 1 94.38 192 PRO A N 1
ATOM 1437 C CA . PRO A 1 192 ? -0.506 -33.938 -8.469 1 94.38 192 PRO A CA 1
ATOM 1438 C C . PRO A 1 192 ? 0.563 -32.906 -8.141 1 94.38 192 PRO A C 1
ATOM 1440 O O . PRO A 1 192 ? 1.417 -32.594 -8.977 1 94.38 192 PRO A O 1
ATOM 1443 N N . SER A 1 193 ? 0.472 -32.344 -6.957 1 93.19 193 SER A N 1
ATOM 1444 C CA . SER A 1 193 ? 1.466 -31.375 -6.516 1 93.19 193 SER A CA 1
ATOM 1445 C C . SER A 1 193 ? 2.814 -32.031 -6.258 1 93.19 193 SER A C 1
ATOM 1447 O O . SER A 1 193 ? 2.875 -33.125 -5.711 1 93.19 193 SER A O 1
ATOM 1449 N N . ARG A 1 194 ? 3.809 -31.344 -6.57 1 89.88 194 ARG A N 1
ATOM 1450 C CA . ARG A 1 194 ? 5.156 -31.844 -6.324 1 89.88 194 ARG A CA 1
ATOM 1451 C C . ARG A 1 194 ? 5.625 -31.484 -4.918 1 89.88 194 ARG A C 1
ATOM 1453 O O . ARG A 1 194 ? 6.613 -32.031 -4.426 1 89.88 194 ARG A O 1
ATOM 1460 N N . THR A 1 195 ? 4.945 -30.562 -4.262 1 86.06 195 THR A N 1
ATOM 1461 C CA . THR A 1 195 ? 5.414 -30.047 -2.982 1 86.06 195 THR A CA 1
ATOM 1462 C C . THR A 1 195 ? 4.523 -30.531 -1.842 1 86.06 195 THR A C 1
ATOM 1464 O O . THR A 1 195 ? 4.926 -30.5 -0.677 1 86.06 195 THR A O 1
ATOM 1467 N N . ASP A 1 196 ? 3.332 -30.984 -2.146 1 86.31 196 ASP A N 1
ATOM 1468 C CA . ASP A 1 196 ? 2.371 -31.438 -1.148 1 86.31 196 ASP A CA 1
ATOM 1469 C C . ASP A 1 196 ? 1.549 -32.594 -1.674 1 86.31 196 ASP A C 1
ATOM 1471 O O . ASP A 1 196 ? 0.728 -32.438 -2.58 1 86.31 196 ASP A O 1
ATOM 1475 N N . SER A 1 197 ? 1.625 -33.688 -1.032 1 89.12 197 SER A N 1
ATOM 1476 C CA . SER A 1 197 ? 1.015 -34.938 -1.51 1 89.12 197 SER A CA 1
ATOM 1477 C C . SER A 1 197 ? -0.504 -34.875 -1.378 1 89.12 197 SER A C 1
ATOM 1479 O O . SER A 1 197 ? -1.213 -35.656 -2.025 1 89.12 197 SER A O 1
ATOM 1481 N N . SER A 1 198 ? -0.978 -34.062 -0.593 1 89.94 198 SER A N 1
ATOM 1482 C CA . SER A 1 198 ? -2.422 -33.969 -0.396 1 89.94 198 SER A CA 1
ATOM 1483 C C . SER A 1 198 ? -3.033 -32.875 -1.27 1 89.94 198 SER A C 1
ATOM 1485 O O . SER A 1 198 ? -4.23 -32.625 -1.179 1 89.94 198 SER A O 1
ATOM 1487 N N . ALA A 1 199 ? -2.182 -32.312 -2.145 1 92.69 199 ALA A N 1
ATOM 1488 C CA . ALA A 1 199 ? -2.635 -31.188 -2.953 1 92.69 199 ALA A CA 1
ATOM 1489 C C . ALA A 1 199 ? -2.463 -31.484 -4.441 1 92.69 199 ALA A C 1
ATOM 1491 O O . ALA A 1 199 ? -1.852 -32.469 -4.82 1 92.69 199 ALA A O 1
ATOM 1492 N N . GLY A 1 200 ? -3.092 -30.688 -5.285 1 95.88 200 GLY A N 1
ATOM 1493 C CA . GLY A 1 200 ? -2.967 -30.766 -6.73 1 95.88 200 GLY A CA 1
ATOM 1494 C C . GLY A 1 200 ? -3.434 -29.5 -7.434 1 95.88 200 GLY A C 1
ATOM 1495 O O . GLY A 1 200 ? -4 -28.609 -6.805 1 95.88 200 GLY A O 1
ATOM 1496 N N . ILE A 1 201 ? -3.119 -29.453 -8.688 1 97.44 201 ILE A N 1
ATOM 1497 C CA . ILE A 1 201 ? -3.58 -28.375 -9.555 1 97.44 201 ILE A CA 1
ATOM 1498 C C . ILE A 1 201 ? -4.758 -28.859 -10.391 1 97.44 201 ILE A C 1
ATOM 1500 O O . ILE A 1 201 ? -4.609 -29.75 -11.234 1 97.44 201 ILE A O 1
ATOM 1504 N N . VAL A 1 202 ? -5.91 -28.297 -10.141 1 98 202 VAL A N 1
ATOM 1505 C CA . VAL A 1 202 ? -7.082 -28.609 -10.953 1 98 202 VAL A CA 1
ATOM 1506 C C . VAL A 1 202 ? -7.035 -27.797 -12.25 1 98 202 VAL A C 1
ATOM 1508 O O . VAL A 1 202 ? -7.008 -26.562 -12.219 1 98 202 VAL A O 1
ATOM 1511 N N . ARG A 1 203 ? -6.98 -28.453 -13.312 1 98.31 203 ARG A N 1
ATOM 1512 C CA . ARG A 1 203 ? -6.996 -27.844 -14.641 1 98.31 203 ARG A CA 1
ATOM 1513 C C . ARG A 1 203 ? -8.375 -27.953 -15.273 1 98.31 203 ARG A C 1
ATOM 1515 O O . ARG A 1 203 ? -8.93 -29.047 -15.398 1 98.31 203 ARG A O 1
ATOM 1522 N N . ILE A 1 204 ? -8.906 -26.812 -15.648 1 97.94 204 ILE A N 1
ATOM 1523 C CA . ILE A 1 204 ? -10.258 -26.734 -16.203 1 97.94 204 ILE A CA 1
ATOM 1524 C C . ILE A 1 204 ? -10.203 -26.156 -17.609 1 97.94 204 ILE A C 1
ATOM 1526 O O . ILE A 1 204 ? -9.5 -25.172 -17.859 1 97.94 204 ILE A O 1
ATOM 1530 N N . SER A 1 205 ? -10.922 -26.734 -18.531 1 96.44 205 SER A N 1
ATOM 1531 C CA . SER A 1 205 ? -11.062 -26.188 -19.875 1 96.44 205 SER A CA 1
ATOM 1532 C C . SER A 1 205 ? -12.453 -26.469 -20.438 1 96.44 205 SER A C 1
ATOM 1534 O O . SER A 1 205 ? -13.203 -27.281 -19.891 1 96.44 205 SER A O 1
ATOM 1536 N N . SER A 1 206 ? -12.828 -25.75 -21.438 1 93.88 206 SER A N 1
ATOM 1537 C CA . SER A 1 206 ? -14.031 -25.984 -22.234 1 93.88 206 SER A CA 1
ATOM 1538 C C . SER A 1 206 ? -15.289 -25.891 -21.359 1 93.88 206 SER A C 1
ATOM 1540 O O . SER A 1 206 ? -16.141 -26.781 -21.391 1 93.88 206 SER A O 1
ATOM 1542 N N . LEU A 1 207 ? -15.289 -24.859 -20.641 1 93.44 207 LEU A N 1
ATOM 1543 C CA . LEU A 1 207 ? -16.469 -24.656 -19.797 1 93.44 207 LEU A CA 1
ATOM 1544 C C . LEU A 1 207 ? -17.703 -24.391 -20.641 1 93.44 207 LEU A C 1
ATOM 1546 O O . LEU A 1 207 ? -17.656 -23.625 -21.594 1 93.44 207 LEU A O 1
ATOM 1550 N N . SER A 1 208 ? -18.484 -25.125 -20.5 1 87 208 SER A N 1
ATOM 1551 C CA . SER A 1 208 ? -19.781 -24.922 -21.125 1 87 208 SER A CA 1
ATOM 1552 C C . SER A 1 208 ? -20.906 -25.109 -20.109 1 87 208 SER A C 1
ATOM 1554 O O . SER A 1 208 ? -20.703 -25.688 -19.031 1 87 208 SER A O 1
ATOM 1556 N N . GLY A 1 209 ? -22.031 -24.656 -20.281 1 69.56 209 GLY A N 1
ATOM 1557 C CA . GLY A 1 209 ? -23.172 -25 -19.453 1 69.56 209 GLY A CA 1
ATOM 1558 C C . GLY A 1 209 ? -23.484 -23.953 -18.406 1 69.56 209 GLY A C 1
ATOM 1559 O O . GLY A 1 209 ? -22.859 -22.891 -18.375 1 69.56 209 GLY A O 1
ATOM 1560 N N . GLN A 1 210 ? -24.562 -23.578 -17.812 1 61.28 21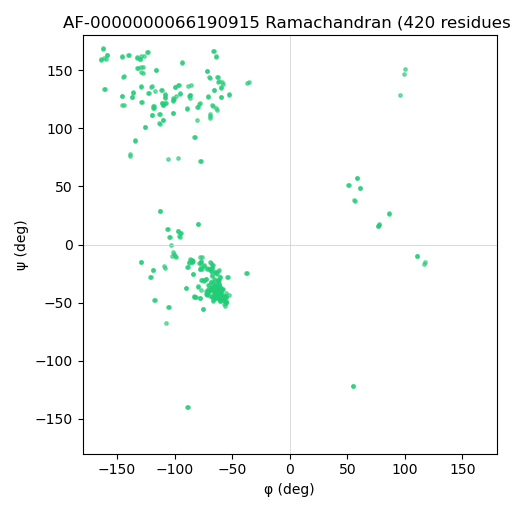0 GLN A N 1
ATOM 1561 C CA . GLN A 1 210 ? -25.531 -23.312 -16.75 1 61.28 210 GLN A CA 1
ATOM 1562 C C . GLN 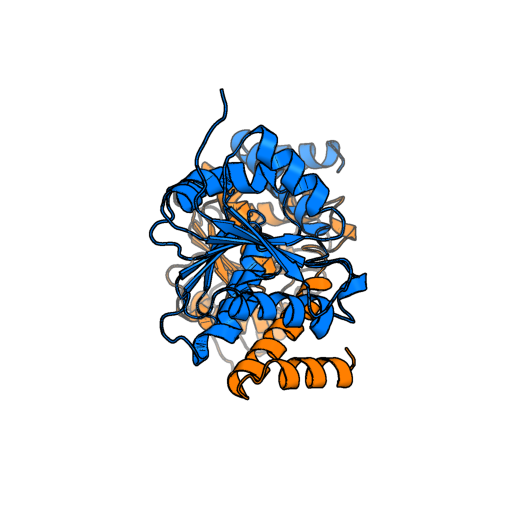A 1 210 ? -26.672 -24.328 -16.797 1 61.28 210 GLN A C 1
ATOM 1564 O O . GLN A 1 210 ? -27.484 -24.312 -17.719 1 61.28 210 GLN A O 1
ATOM 1569 N N . LEU A 1 211 ? -26.266 -25.625 -16.328 1 47.38 211 LEU A N 1
ATOM 1570 C CA . LEU A 1 211 ? -27.266 -26.703 -16.391 1 47.38 211 LEU A CA 1
ATOM 1571 C C . LEU A 1 211 ? -28.656 -26.156 -16.062 1 47.38 211 LEU A C 1
ATOM 1573 O O . LEU A 1 211 ? -28.797 -25.219 -15.289 1 47.38 211 LEU A O 1
ATOM 1577 N N . PRO A 1 212 ? -29.719 -26.688 -16.891 1 43.19 212 PRO A N 1
ATOM 1578 C CA . PRO A 1 212 ? -31.094 -26.344 -16.531 1 43.19 212 PRO A CA 1
ATOM 1579 C C . PRO A 1 212 ? -31.406 -26.578 -15.055 1 43.19 212 PRO A C 1
ATOM 1581 O O . PRO A 1 212 ? -30.797 -27.453 -14.43 1 43.19 212 PRO A O 1
ATOM 1584 N N . MET B 1 1 ? 15.219 -18.578 7.234 1 51.09 1 MET B N 1
ATOM 1585 C CA . MET B 1 1 ? 14.836 -19.25 5.996 1 51.09 1 MET B CA 1
ATOM 1586 C C . MET B 1 1 ? 15.953 -20.156 5.496 1 51.09 1 MET B C 1
ATOM 1588 O O . MET B 1 1 ? 17.109 -19.734 5.41 1 51.09 1 MET B O 1
ATOM 1592 N N . SER B 1 2 ? 15.891 -21.5 5.664 1 58.62 2 SER B N 1
ATOM 1593 C CA . SER B 1 2 ? 17.078 -22.344 5.57 1 58.62 2 SER B CA 1
ATOM 1594 C C . SER B 1 2 ? 17.672 -22.312 4.164 1 58.62 2 SER B C 1
ATOM 1596 O O . SER B 1 2 ? 16.953 -22.453 3.176 1 58.62 2 SER B O 1
ATOM 1598 N N . ALA B 1 3 ? 18.766 -21.891 3.934 1 65 3 ALA B N 1
ATOM 1599 C CA . ALA B 1 3 ? 19.609 -21.875 2.74 1 65 3 ALA B CA 1
ATOM 1600 C C . ALA B 1 3 ? 19.469 -23.172 1.953 1 65 3 ALA B C 1
ATOM 1602 O O . ALA B 1 3 ? 19.469 -23.156 0.72 1 65 3 ALA B O 1
ATOM 1603 N N . SER B 1 4 ? 19.109 -24.047 2.74 1 80.62 4 SER B N 1
ATOM 1604 C CA . SER B 1 4 ? 19 -25.359 2.109 1 80.62 4 SER B CA 1
ATOM 1605 C C . SER B 1 4 ? 17.703 -25.5 1.325 1 80.62 4 SER B C 1
ATOM 1607 O O . SER B 1 4 ? 17.688 -26.016 0.208 1 80.62 4 SER B O 1
ATOM 1609 N N . ASP B 1 5 ? 16.672 -24.938 1.782 1 86.25 5 ASP B N 1
ATOM 1610 C CA . ASP B 1 5 ? 15.391 -25.031 1.107 1 86.25 5 ASP B CA 1
ATOM 1611 C C . ASP B 1 5 ? 15.367 -24.203 -0.17 1 86.25 5 ASP B C 1
ATOM 1613 O O . ASP B 1 5 ? 14.922 -24.672 -1.218 1 86.25 5 ASP B O 1
ATOM 1617 N N . ARG B 1 6 ? 15.906 -23.016 -0.141 1 90.81 6 ARG B N 1
ATOM 1618 C CA . ARG B 1 6 ? 16.062 -22.156 -1.304 1 90.81 6 ARG B CA 1
ATOM 1619 C C . ARG B 1 6 ? 16.844 -22.844 -2.408 1 90.81 6 ARG B C 1
ATOM 1621 O O . ARG B 1 6 ? 16.406 -22.875 -3.561 1 90.81 6 ARG B O 1
ATOM 1628 N N . ASP B 1 7 ? 17.953 -23.312 -2.043 1 91.44 7 ASP B N 1
ATOM 1629 C CA . ASP B 1 7 ? 18.828 -23.922 -3.031 1 91.44 7 ASP B CA 1
ATOM 1630 C C . ASP B 1 7 ? 18.172 -25.109 -3.711 1 91.44 7 ASP B C 1
ATOM 1632 O O . ASP B 1 7 ? 18.312 -25.297 -4.922 1 91.44 7 ASP B O 1
ATOM 1636 N N . ARG B 1 8 ? 17.531 -25.844 -2.965 1 89.44 8 ARG B N 1
ATOM 1637 C CA . ARG B 1 8 ? 16.828 -27 -3.504 1 89.44 8 ARG B CA 1
ATOM 1638 C C . ARG B 1 8 ? 15.758 -26.578 -4.504 1 89.44 8 ARG B C 1
ATOM 1640 O O . ARG B 1 8 ? 15.656 -27.156 -5.59 1 89.44 8 ARG B O 1
ATOM 1647 N N . VAL B 1 9 ? 14.992 -25.594 -4.176 1 91 9 VAL B N 1
ATOM 1648 C CA . VAL B 1 9 ? 13.898 -25.109 -5.016 1 91 9 VAL B CA 1
ATOM 1649 C C . VAL B 1 9 ? 14.461 -24.516 -6.305 1 91 9 VAL B C 1
ATOM 1651 O O . VAL B 1 9 ? 13.969 -24.812 -7.398 1 91 9 VAL B O 1
ATOM 1654 N N . LEU B 1 10 ? 15.477 -23.703 -6.16 1 91.88 10 LEU B N 1
ATOM 1655 C CA . LEU B 1 10 ? 16.062 -23.078 -7.328 1 91.88 10 LEU B CA 1
ATOM 1656 C C . LEU B 1 10 ? 16.672 -24.109 -8.266 1 91.88 10 LEU B C 1
ATOM 1658 O O . LEU B 1 10 ? 16.547 -24 -9.484 1 91.88 10 LEU B O 1
ATOM 1662 N N . ALA B 1 11 ? 17.281 -25.078 -7.699 1 90.75 11 ALA B N 1
ATOM 1663 C CA . ALA B 1 11 ? 17.875 -26.141 -8.5 1 90.75 11 ALA B CA 1
ATOM 1664 C C . ALA B 1 11 ? 16.812 -26.938 -9.234 1 90.75 11 ALA B C 1
ATOM 1666 O O . ALA B 1 11 ? 16.953 -27.25 -10.422 1 90.75 11 ALA B O 1
ATOM 1667 N N . ALA B 1 12 ? 15.789 -27.219 -8.547 1 89.25 12 ALA B N 1
ATOM 1668 C CA . ALA B 1 12 ? 14.711 -28 -9.148 1 89.25 12 ALA B CA 1
ATOM 1669 C C . ALA B 1 12 ? 14.023 -27.219 -10.266 1 89.25 12 ALA B C 1
ATOM 1671 O O . ALA B 1 12 ? 13.602 -27.797 -11.266 1 89.25 12 ALA B O 1
ATOM 1672 N N . ALA B 1 13 ? 13.945 -25.938 -10.117 1 89.62 13 ALA B N 1
ATOM 1673 C CA . ALA B 1 13 ? 13.242 -25.094 -11.078 1 89.62 13 ALA B CA 1
ATOM 1674 C C . ALA B 1 13 ? 14.148 -24.719 -12.242 1 89.62 13 ALA B C 1
ATOM 1676 O O . ALA B 1 13 ? 13.68 -24.25 -13.281 1 89.62 13 ALA B O 1
ATOM 1677 N N . ALA B 1 14 ? 15.43 -24.922 -12.094 1 90.81 14 ALA B N 1
ATOM 1678 C CA . ALA B 1 14 ? 16.422 -24.641 -13.125 1 90.81 14 ALA B CA 1
ATOM 1679 C C . ALA B 1 14 ? 16.266 -23.219 -13.664 1 90.81 14 ALA B C 1
ATOM 1681 O O . ALA B 1 14 ? 16.219 -23.016 -14.883 1 90.81 14 ALA B O 1
ATOM 1682 N N . VAL B 1 15 ? 16.219 -22.297 -12.766 1 90.06 15 VAL B N 1
ATOM 1683 C CA . VAL B 1 15 ? 16.047 -20.906 -13.188 1 90.06 15 VAL B CA 1
ATOM 1684 C C . VAL B 1 15 ? 17.422 -20.25 -13.328 1 90.06 15 VAL B C 1
ATOM 1686 O O . VAL B 1 15 ? 18.406 -20.719 -12.758 1 90.06 15 VAL B O 1
ATOM 1689 N N . SER B 1 16 ? 17.516 -19.234 -14.102 1 93.12 16 SER B N 1
ATOM 1690 C CA . SER B 1 16 ? 18.75 -18.484 -14.273 1 93.12 16 SER B CA 1
ATOM 1691 C C . SER B 1 16 ? 19.156 -17.781 -12.977 1 93.12 16 SER B C 1
ATOM 1693 O O . SER B 1 16 ? 18.359 -17.703 -12.039 1 93.12 16 SER B O 1
ATOM 1695 N N . ARG B 1 17 ? 20.359 -17.344 -12.992 1 93.44 17 ARG B N 1
ATOM 1696 C CA . ARG B 1 17 ? 20.844 -16.547 -11.867 1 93.44 17 ARG B CA 1
ATOM 1697 C C . ARG B 1 17 ? 20.016 -15.281 -11.688 1 93.44 17 ARG B C 1
ATOM 1699 O O . ARG B 1 17 ? 19.75 -14.867 -10.555 1 93.44 17 ARG B O 1
ATOM 1706 N N . GLU B 1 18 ? 19.625 -14.695 -12.828 1 92.12 18 GLU B N 1
ATOM 1707 C CA . GLU B 1 18 ? 18.812 -13.484 -12.797 1 92.12 18 GLU B CA 1
ATOM 1708 C C . GLU B 1 18 ? 17.438 -13.758 -12.18 1 92.12 18 GLU B C 1
ATOM 1710 O O . GLU B 1 18 ? 16.969 -12.984 -11.344 1 92.12 18 GLU B O 1
ATOM 1715 N N . THR B 1 19 ? 16.844 -14.828 -12.57 1 93.88 19 THR B N 1
ATOM 1716 C CA . THR B 1 19 ? 15.555 -15.203 -12.008 1 93.88 19 THR B CA 1
ATOM 1717 C C . THR B 1 19 ? 15.68 -15.523 -10.523 1 93.88 19 THR B C 1
ATOM 1719 O O . THR B 1 19 ? 14.828 -15.125 -9.727 1 93.88 19 THR B O 1
ATOM 1722 N N . ALA B 1 20 ? 16.719 -16.219 -10.156 1 94.06 20 ALA B N 1
ATOM 1723 C CA . ALA B 1 20 ? 16.969 -16.531 -8.758 1 94.06 20 ALA B CA 1
ATOM 1724 C C . ALA B 1 20 ? 17.094 -15.258 -7.918 1 94.06 20 ALA B C 1
ATOM 1726 O O . ALA B 1 20 ? 16.516 -15.164 -6.836 1 94.06 20 ALA B O 1
ATOM 1727 N N . ALA B 1 21 ? 17.781 -14.344 -8.406 1 94.31 21 ALA B N 1
ATOM 1728 C CA . ALA B 1 21 ? 17.953 -13.078 -7.707 1 94.31 21 ALA B CA 1
ATOM 1729 C C . ALA B 1 21 ? 16.625 -12.344 -7.543 1 94.31 21 ALA B C 1
ATOM 1731 O O . ALA B 1 21 ? 16.359 -11.742 -6.496 1 94.31 21 ALA B O 1
ATOM 1732 N N . ALA B 1 22 ? 15.844 -12.383 -8.562 1 95 22 ALA B N 1
ATOM 1733 C CA . ALA B 1 22 ? 14.531 -11.742 -8.5 1 95 22 ALA B CA 1
ATOM 1734 C C . ALA B 1 22 ? 13.633 -12.43 -7.477 1 95 22 ALA B C 1
ATOM 1736 O O . ALA B 1 22 ? 12.883 -11.766 -6.758 1 95 22 ALA B O 1
ATOM 1737 N N . LEU B 1 23 ? 13.703 -13.711 -7.43 1 95.75 23 LEU B N 1
ATOM 1738 C CA . LEU B 1 23 ? 12.93 -14.445 -6.438 1 95.75 23 LEU B CA 1
ATOM 1739 C C . LEU B 1 23 ? 13.43 -14.148 -5.027 1 95.75 23 LEU B C 1
ATOM 1741 O O . LEU B 1 23 ? 12.641 -14.062 -4.086 1 95.75 23 LEU B O 1
ATOM 1745 N N . ASP B 1 24 ? 14.719 -14.008 -4.859 1 94 24 ASP B N 1
ATOM 1746 C CA . ASP B 1 24 ? 15.273 -13.57 -3.582 1 94 24 ASP B CA 1
ATOM 1747 C C . ASP B 1 24 ? 14.703 -12.219 -3.168 1 94 24 ASP B C 1
ATOM 1749 O O . ASP B 1 24 ? 14.367 -12.016 -2 1 94 24 ASP B O 1
ATOM 1753 N N . LEU B 1 25 ? 14.648 -11.336 -4.121 1 93.5 25 LEU B N 1
ATOM 1754 C CA . LEU B 1 25 ? 14.094 -10.016 -3.852 1 93.5 25 LEU B CA 1
ATOM 1755 C C . LEU B 1 25 ? 12.641 -10.109 -3.418 1 93.5 25 LEU B C 1
ATOM 1757 O O . LEU B 1 25 ? 12.211 -9.398 -2.504 1 93.5 25 LEU B O 1
ATOM 1761 N N . TYR B 1 26 ? 11.906 -10.922 -4.109 1 95.75 26 TYR B N 1
ATOM 1762 C CA . TYR B 1 26 ? 10.516 -11.156 -3.727 1 95.75 26 TYR B CA 1
ATOM 1763 C C . TYR B 1 26 ? 10.422 -11.625 -2.279 1 95.75 26 TYR B C 1
ATOM 1765 O O . TYR B 1 26 ? 9.641 -11.078 -1.495 1 95.75 26 TYR B O 1
ATOM 1773 N N . VAL B 1 27 ? 11.211 -12.609 -1.906 1 93 27 VAL B N 1
ATOM 1774 C CA . VAL B 1 27 ? 11.164 -13.18 -0.564 1 93 27 VAL B CA 1
ATOM 1775 C C . VAL B 1 27 ? 11.57 -12.117 0.461 1 93 27 VAL B C 1
ATOM 1777 O O . VAL B 1 27 ? 10.969 -12.016 1.53 1 93 27 VAL B O 1
ATOM 1780 N N . ALA B 1 28 ? 12.547 -11.375 0.157 1 90 28 ALA B N 1
ATOM 1781 C CA . ALA B 1 28 ? 12.969 -10.297 1.052 1 90 28 ALA B CA 1
ATOM 1782 C C . ALA B 1 28 ? 11.852 -9.281 1.256 1 90 28 ALA B C 1
ATOM 1784 O O . ALA B 1 28 ? 11.625 -8.82 2.375 1 90 28 ALA B O 1
ATOM 1785 N N . GLN B 1 29 ? 11.195 -8.906 0.126 1 90.88 29 GLN B N 1
ATOM 1786 C CA . GLN B 1 29 ? 10.07 -7.977 0.213 1 90.88 29 GLN B CA 1
ATOM 1787 C C . GLN B 1 29 ? 8.945 -8.555 1.064 1 90.88 29 GLN B C 1
ATOM 1789 O O . GLN B 1 29 ? 8.359 -7.848 1.89 1 90.88 29 GLN B O 1
ATOM 1794 N N . LEU B 1 30 ? 8.656 -9.805 0.833 1 90.5 30 LEU B N 1
ATOM 1795 C CA . LEU B 1 30 ? 7.617 -10.477 1.604 1 90.5 30 LEU B CA 1
ATOM 1796 C C . LEU B 1 30 ? 7.926 -10.422 3.098 1 90.5 30 LEU B C 1
ATOM 1798 O O . LEU B 1 30 ? 7.055 -10.07 3.9 1 90.5 30 LEU B O 1
ATOM 1802 N N . ALA B 1 31 ? 9.109 -10.727 3.488 1 84.81 31 ALA B N 1
ATOM 1803 C CA . ALA B 1 31 ? 9.523 -10.695 4.887 1 84.81 31 ALA B CA 1
ATOM 1804 C C . ALA B 1 31 ? 9.406 -9.289 5.465 1 84.81 31 ALA B C 1
ATOM 1806 O O . ALA B 1 31 ? 8.938 -9.109 6.59 1 84.81 31 ALA B O 1
ATOM 1807 N N . ARG B 1 32 ? 9.789 -8.336 4.707 1 82.75 32 ARG B N 1
ATOM 1808 C CA . ARG B 1 32 ? 9.766 -6.941 5.145 1 82.75 32 ARG B CA 1
ATOM 1809 C C . ARG B 1 32 ? 8.336 -6.477 5.406 1 82.75 32 ARG B C 1
ATOM 1811 O O . ARG B 1 32 ? 8.062 -5.816 6.41 1 82.75 32 ARG B O 1
ATOM 1818 N N . TRP B 1 33 ? 7.41 -6.773 4.504 1 83.44 33 TRP B N 1
ATOM 1819 C CA . TRP B 1 33 ? 6.035 -6.297 4.582 1 83.44 33 TRP B CA 1
ATOM 1820 C C . TRP B 1 33 ? 5.234 -7.113 5.594 1 83.44 33 TRP B C 1
ATOM 1822 O O . TRP B 1 33 ? 4.191 -6.664 6.074 1 83.44 33 TRP B O 1
ATOM 1832 N N . GLN B 1 34 ? 5.68 -8.32 5.91 1 78.94 34 GLN B N 1
ATOM 1833 C CA . GLN B 1 34 ? 5.008 -9.195 6.863 1 78.94 34 GLN B CA 1
ATOM 1834 C C . GLN B 1 34 ? 4.965 -8.562 8.25 1 78.94 34 GLN B C 1
ATOM 1836 O O . GLN B 1 34 ? 4.023 -8.789 9.016 1 78.94 34 GLN B O 1
ATOM 1841 N N . THR B 1 35 ? 5.855 -7.82 8.68 1 70.25 35 THR B N 1
ATOM 1842 C CA . THR B 1 35 ? 5.996 -7.289 10.031 1 70.25 35 THR B CA 1
ATOM 1843 C C . THR B 1 35 ? 5.543 -5.832 10.094 1 70.25 35 THR B C 1
ATOM 1845 O O . THR B 1 35 ? 5.477 -5.242 11.172 1 70.25 35 THR B O 1
ATOM 1848 N N . VAL B 1 36 ? 5.352 -5.379 9.023 1 62.91 36 VAL B N 1
ATOM 1849 C CA . VAL B 1 36 ? 5.082 -3.945 9.031 1 62.91 36 VAL B CA 1
ATOM 1850 C C . VAL B 1 36 ? 3.727 -3.676 9.672 1 62.91 36 VAL B C 1
ATOM 1852 O O . VAL B 1 36 ? 2.715 -4.25 9.266 1 62.91 36 VAL B O 1
ATOM 1855 N N . LYS B 1 37 ? 4.004 -3.068 10.945 1 62.88 37 LYS B N 1
ATOM 1856 C CA . LYS B 1 37 ? 2.859 -2.727 11.789 1 62.88 37 LYS B CA 1
ATOM 1857 C C . LYS B 1 37 ? 2.781 -1.221 12.023 1 62.88 37 LYS B C 1
ATOM 1859 O O . LYS B 1 37 ? 3.793 -0.521 11.938 1 62.88 37 LYS B O 1
ATOM 1864 N N . ASN B 1 38 ? 1.825 -0.581 11.914 1 76.75 38 ASN B N 1
ATOM 1865 C CA . ASN B 1 38 ? 1.172 0.6 12.469 1 76.75 38 ASN B CA 1
ATOM 1866 C C . ASN B 1 38 ? 1.46 1.845 11.633 1 76.75 38 ASN B C 1
ATOM 1868 O O . ASN B 1 38 ? 2.6 2.072 11.227 1 76.75 38 ASN B O 1
ATOM 1872 N N . LEU B 1 39 ? 0.534 2.469 11.312 1 84.94 39 LEU B N 1
ATOM 1873 C CA . LEU B 1 39 ? 0.622 3.762 10.641 1 84.94 39 LEU B CA 1
ATOM 1874 C C . LEU B 1 39 ? 0.985 4.863 11.633 1 84.94 39 LEU B C 1
ATOM 1876 O O . LEU B 1 39 ? 1.759 5.766 11.305 1 84.94 39 LEU B O 1
ATOM 1880 N N . VAL B 1 40 ? 0.409 4.785 12.844 1 84.06 40 VAL B N 1
ATOM 1881 C CA . VAL B 1 40 ? 0.696 5.723 13.922 1 84.06 40 VAL B CA 1
ATOM 1882 C C . VAL B 1 40 ? 1.036 4.957 15.195 1 84.06 40 VAL B C 1
ATOM 1884 O O . VAL B 1 40 ? 0.803 3.75 15.289 1 84.06 40 VAL B O 1
ATOM 1887 N N . GLY B 1 41 ? 1.703 5.695 16.172 1 80.5 41 GLY B N 1
ATOM 1888 C CA . GLY B 1 41 ? 1.954 5.047 17.453 1 80.5 41 GLY B CA 1
ATOM 1889 C C . GLY B 1 41 ? 0.706 4.453 18.078 1 80.5 41 GLY B C 1
ATOM 1890 O O . GLY B 1 41 ? -0.346 5.094 18.094 1 80.5 41 GLY B O 1
ATOM 1891 N N . PRO B 1 42 ? 0.75 3.215 18.469 1 75.81 42 PRO B N 1
ATOM 1892 C CA . PRO B 1 42 ? -0.432 2.541 19.016 1 75.81 42 PRO B CA 1
ATOM 1893 C C . PRO B 1 42 ? -1.066 3.303 20.172 1 75.81 42 PRO B C 1
ATOM 1895 O O . PRO B 1 42 ? -2.289 3.281 20.344 1 75.81 42 PRO B O 1
ATOM 1898 N N . SER B 1 43 ? -0.353 4.012 20.859 1 77.38 43 SER B N 1
ATOM 1899 C CA . SER B 1 43 ? -0.843 4.715 22.047 1 77.38 43 SER B CA 1
ATOM 1900 C C . SER B 1 43 ? -1.645 5.953 21.656 1 77.38 43 SER B C 1
ATOM 1902 O O . SER B 1 43 ? -2.395 6.496 22.469 1 77.38 43 SER B O 1
ATOM 1904 N N . THR B 1 44 ? -1.559 6.371 20.453 1 78.31 44 THR B N 1
ATOM 1905 C CA . THR B 1 44 ? -2.211 7.617 20.062 1 78.31 44 THR B CA 1
ATOM 1906 C C . THR B 1 44 ? -3.539 7.34 19.359 1 78.31 44 THR B C 1
ATOM 1908 O O . THR B 1 44 ? -4.359 8.242 19.203 1 78.31 44 THR B O 1
ATOM 1911 N N . LEU B 1 45 ? -3.82 6.164 19.031 1 81.31 45 LEU B N 1
ATOM 1912 C CA . LEU B 1 45 ? -5.016 5.844 18.266 1 81.31 45 LEU B CA 1
ATOM 1913 C C . LEU B 1 45 ? -6.277 6.195 19.047 1 81.31 45 LEU B C 1
ATOM 1915 O O . LEU B 1 45 ? -7.199 6.801 18.5 1 81.31 45 LEU B O 1
ATOM 1919 N N . PRO B 1 46 ? -6.25 5.945 20.359 1 78.81 46 PRO B N 1
ATOM 1920 C CA . PRO B 1 46 ? -7.438 6.332 21.125 1 78.81 46 PRO B CA 1
ATOM 1921 C C . PRO B 1 46 ? -7.633 7.844 21.188 1 78.81 46 PRO B C 1
ATOM 1923 O O . PRO B 1 46 ? -8.734 8.32 21.484 1 78.81 46 PRO B O 1
ATOM 1926 N N . GLU B 1 47 ? -6.578 8.586 20.938 1 85.75 47 GLU B N 1
ATOM 1927 C CA . GLU B 1 47 ? -6.613 10.039 21.016 1 85.75 47 GLU B CA 1
ATOM 1928 C C . GLU B 1 47 ? -6.43 10.672 19.641 1 85.75 47 GLU B C 1
ATOM 1930 O O . GLU B 1 47 ? -5.895 11.781 19.531 1 85.75 47 GLU B O 1
ATOM 1935 N N . VAL B 1 48 ? -6.832 9.977 18.672 1 90.44 48 VAL B N 1
ATOM 1936 C CA . VAL B 1 48 ? -6.539 10.375 17.297 1 90.44 48 VAL B CA 1
ATOM 1937 C C . VAL B 1 48 ? -7.148 11.742 17.016 1 90.44 48 VAL B C 1
ATOM 1939 O O . VAL B 1 48 ? -6.551 12.562 16.312 1 90.44 48 VAL B O 1
ATOM 1942 N N . TRP B 1 49 ? -8.273 12.086 17.516 1 92.25 49 TRP B N 1
ATOM 1943 C CA . TRP B 1 49 ? -8.977 13.32 17.219 1 92.25 49 TRP B CA 1
ATOM 1944 C C . TRP B 1 49 ? -8.234 14.523 17.797 1 92.25 49 TRP B C 1
ATOM 1946 O O . TRP B 1 49 ? -8.008 15.516 17.094 1 92.25 49 TRP B O 1
ATOM 1956 N N . THR B 1 50 ? -7.777 14.469 18.938 1 89.38 50 THR B N 1
ATOM 1957 C CA . THR B 1 50 ? -7.059 15.586 19.547 1 89.38 50 THR B CA 1
ATOM 1958 C C . THR B 1 50 ? -5.594 15.586 19.125 1 89.38 50 THR B C 1
ATOM 1960 O O . THR B 1 50 ? -5.082 16.594 18.625 1 89.38 50 THR B O 1
ATOM 1963 N N . ARG B 1 51 ? -5.012 14.445 19.172 1 88.12 51 ARG B N 1
ATOM 1964 C CA . ARG B 1 51 ? -3.566 14.344 18.984 1 88.12 51 ARG B CA 1
ATOM 1965 C C . ARG B 1 51 ? -3.178 14.539 17.531 1 88.12 51 ARG B C 1
ATOM 1967 O O . ARG B 1 51 ? -2.115 15.086 17.234 1 88.12 51 ARG B O 1
ATOM 1974 N N . HIS B 1 52 ? -4.117 14.102 16.641 1 92.69 52 HIS B N 1
ATOM 1975 C CA . HIS B 1 52 ? -3.729 14.141 15.234 1 92.69 52 HIS B CA 1
ATOM 1976 C C . HIS B 1 52 ? -4.617 15.102 14.445 1 92.69 52 HIS B C 1
ATOM 1978 O O . HIS B 1 52 ? -4.117 16 13.773 1 92.69 52 HIS B O 1
ATOM 1984 N N . ILE B 1 53 ? -5.875 15.023 14.594 1 93.94 53 ILE B N 1
ATOM 1985 C CA . ILE B 1 53 ? -6.773 15.812 13.758 1 93.94 53 ILE B CA 1
ATOM 1986 C C . ILE B 1 53 ? -6.754 17.266 14.219 1 93.94 53 ILE B C 1
ATOM 1988 O O . ILE B 1 53 ? -6.398 18.156 13.445 1 93.94 53 ILE B O 1
ATOM 1992 N N . ALA B 1 54 ? -7.031 17.516 15.461 1 92.94 54 ALA B N 1
ATOM 1993 C CA . ALA B 1 54 ? -7.059 18.891 15.969 1 92.94 54 ALA B CA 1
ATOM 1994 C C . ALA B 1 54 ? -5.695 19.562 15.812 1 92.94 54 ALA B C 1
ATOM 1996 O O . ALA B 1 54 ? -5.613 20.734 15.43 1 92.94 54 ALA B O 1
ATOM 1997 N N . ASP B 1 55 ? -4.715 18.766 16.109 1 92.5 55 ASP B N 1
ATOM 1998 C CA . ASP B 1 55 ? -3.352 19.281 16 1 92.5 55 ASP B CA 1
ATOM 1999 C C . ASP B 1 55 ? -3.039 19.688 14.562 1 92.5 55 ASP B C 1
ATOM 2001 O O . ASP B 1 55 ? -2.402 20.719 14.336 1 92.5 55 ASP B O 1
ATOM 2005 N N . SER B 1 56 ? -3.486 19 13.602 1 95.62 56 SER B N 1
ATOM 2006 C CA . SER B 1 56 ? -3.266 19.297 12.188 1 95.62 56 SER B CA 1
ATOM 2007 C C . SER B 1 56 ? -4.07 20.516 11.75 1 95.62 56 SER B C 1
ATOM 2009 O O . SER B 1 56 ? -3.566 21.375 11.016 1 95.62 56 SER B O 1
ATOM 2011 N N . LEU B 1 57 ? -5.27 20.609 12.211 1 94.25 57 LEU B N 1
ATOM 2012 C CA . LEU B 1 57 ? -6.184 21.656 11.758 1 94.25 57 LEU B CA 1
ATOM 2013 C C . LEU B 1 57 ? -5.672 23.031 12.156 1 94.25 57 LEU B C 1
ATOM 2015 O O . LEU B 1 57 ? -5.961 24.031 11.484 1 94.25 57 LEU B O 1
ATOM 2019 N N . GLN B 1 58 ? -4.852 23.094 13.18 1 93.62 58 GLN B N 1
ATOM 2020 C CA . GLN B 1 58 ? -4.293 24.375 13.625 1 93.62 58 GLN B CA 1
ATOM 2021 C C . GLN B 1 58 ? -3.406 24.984 12.547 1 93.62 58 GLN B C 1
ATOM 2023 O O . GLN B 1 58 ? -3.227 26.203 12.5 1 93.62 58 GLN B O 1
ATOM 2028 N N . LEU B 1 59 ? -2.877 24.141 11.688 1 96.38 59 LEU B N 1
ATOM 2029 C CA . LEU B 1 59 ? -1.991 24.656 10.648 1 96.38 59 LEU B CA 1
ATOM 2030 C C . LEU B 1 59 ? -2.764 25.5 9.641 1 96.38 59 LEU B C 1
ATOM 2032 O O . LEU B 1 59 ? -2.215 26.438 9.07 1 96.38 59 LEU B O 1
ATOM 2036 N N . LEU B 1 60 ? -4.023 25.172 9.383 1 94.12 60 LEU B N 1
ATOM 2037 C CA . LEU B 1 60 ? -4.84 25.969 8.461 1 94.12 60 LEU B CA 1
ATOM 2038 C C . LEU B 1 60 ? -4.992 27.391 8.961 1 94.12 60 LEU B C 1
ATOM 2040 O O . LEU B 1 60 ? -4.973 28.344 8.164 1 94.12 60 LEU B O 1
ATOM 2044 N N . ASP B 1 61 ? -5.047 27.5 10.25 1 92.62 61 ASP B N 1
ATOM 2045 C CA . ASP B 1 61 ? -5.191 28.828 10.852 1 92.62 61 ASP B CA 1
ATOM 2046 C C . ASP B 1 61 ? -3.891 29.625 10.75 1 92.62 61 ASP B C 1
ATOM 2048 O O . ASP B 1 61 ? -3.914 30.844 10.68 1 92.62 61 ASP B O 1
ATOM 2052 N N . ALA B 1 62 ? -2.812 28.922 10.75 1 95.12 62 ALA B N 1
ATOM 2053 C CA . ALA B 1 62 ? -1.504 29.578 10.695 1 95.12 62 ALA B CA 1
ATOM 2054 C C . ALA B 1 62 ? -1.212 30.109 9.289 1 95.12 62 ALA B C 1
ATOM 2056 O O . ALA B 1 62 ? -0.328 30.938 9.109 1 95.12 62 ALA B O 1
ATOM 2057 N N . ALA B 1 63 ? -1.855 29.688 8.312 1 94.38 63 ALA B N 1
ATOM 2058 C CA . ALA B 1 63 ? -1.726 30.156 6.938 1 94.38 63 ALA B CA 1
ATOM 2059 C C . ALA B 1 63 ? -3.092 30.281 6.27 1 94.38 63 ALA B C 1
ATOM 2061 O O . ALA B 1 63 ? -3.406 29.547 5.336 1 94.38 63 ALA B O 1
ATOM 2062 N N . PRO B 1 64 ? -3.643 31.438 6.75 1 89.06 64 PRO B N 1
ATOM 2063 C CA . PRO B 1 64 ? -5.008 31.609 6.242 1 89.06 64 PRO B CA 1
ATOM 2064 C C . PRO B 1 64 ? -5.047 31.906 4.746 1 89.06 64 PRO B C 1
ATOM 2066 O O . PRO B 1 64 ? -4.258 32.719 4.254 1 89.06 64 PRO B O 1
ATOM 2069 N N . GLY B 1 65 ? -5.473 31.188 3.896 1 91.81 65 GLY B N 1
ATOM 2070 C CA . GLY B 1 65 ? -5.676 31.453 2.479 1 91.81 65 GLY B CA 1
ATOM 2071 C C . GLY B 1 65 ? -4.805 30.578 1.585 1 91.81 65 GLY B C 1
ATOM 2072 O O . GLY B 1 65 ? -4.969 30.578 0.363 1 91.81 65 GLY B O 1
ATOM 2073 N N . ALA B 1 66 ? -3.822 30.016 2.215 1 96.25 66 ALA B N 1
ATOM 2074 C CA . ALA B 1 66 ? -2.939 29.172 1.409 1 96.25 66 ALA B CA 1
ATOM 2075 C C . ALA B 1 66 ? -3.713 28.031 0.76 1 96.25 66 ALA B C 1
ATOM 2077 O O . ALA B 1 66 ? -4.535 27.375 1.411 1 96.25 66 ALA B O 1
ATOM 2078 N N . THR B 1 67 ? -3.396 27.844 -0.541 1 97 67 THR B N 1
ATOM 2079 C CA . THR B 1 67 ? -4.129 26.797 -1.258 1 97 67 THR B CA 1
ATOM 2080 C C . THR B 1 67 ? -3.178 25.719 -1.763 1 97 67 THR B C 1
ATOM 2082 O O . THR B 1 67 ? -3.607 24.609 -2.088 1 97 67 THR B O 1
ATOM 2085 N N . ARG B 1 68 ? -1.928 26.047 -1.897 1 97.94 68 ARG B N 1
ATOM 2086 C CA . ARG B 1 68 ? -0.942 25.078 -2.385 1 97.94 68 ARG B CA 1
ATOM 2087 C C . ARG B 1 68 ? 0.009 24.656 -1.271 1 97.94 68 ARG B C 1
ATOM 2089 O O . ARG B 1 68 ? 0.882 25.422 -0.867 1 97.94 68 ARG B O 1
ATOM 2096 N N . TRP B 1 69 ? -0.184 23.391 -0.797 1 98.5 69 TRP B N 1
ATOM 2097 C CA . TRP B 1 69 ? 0.557 22.859 0.344 1 98.5 69 TRP B CA 1
ATOM 2098 C C . TRP B 1 69 ? 1.433 21.688 -0.073 1 98.5 69 TRP B C 1
ATOM 2100 O O . TRP B 1 69 ? 1.117 20.969 -1.033 1 98.5 69 TRP B O 1
ATOM 2110 N N . LEU B 1 70 ? 2.521 21.531 0.607 1 98.88 70 LEU B N 1
ATOM 2111 C CA . LEU B 1 70 ? 3.398 20.375 0.493 1 98.88 70 LEU B CA 1
ATOM 2112 C C . LEU B 1 70 ? 3.689 19.766 1.866 1 98.88 70 LEU B C 1
ATOM 2114 O O . LEU B 1 70 ? 4.121 20.484 2.777 1 98.88 70 LEU B O 1
ATOM 2118 N N . ASP B 1 71 ? 3.402 18.547 2.051 1 98.88 71 ASP B N 1
ATOM 2119 C CA . ASP B 1 71 ? 3.699 17.812 3.285 1 98.88 71 ASP B CA 1
ATOM 2120 C C . ASP B 1 71 ? 4.801 16.781 3.066 1 98.88 71 ASP B C 1
ATOM 2122 O O . ASP B 1 71 ? 4.645 15.867 2.26 1 98.88 71 ASP B O 1
ATOM 2126 N N . LEU B 1 72 ? 5.902 16.906 3.787 1 98.75 72 LEU B N 1
ATOM 2127 C CA . LEU B 1 72 ? 7.027 15.984 3.676 1 98.75 72 LEU B CA 1
ATOM 2128 C C . LEU B 1 72 ? 6.953 14.906 4.754 1 98.75 72 LEU B C 1
ATOM 2130 O O . LEU B 1 72 ? 6.699 15.203 5.922 1 98.75 72 LEU B O 1
ATOM 2134 N N . GLY B 1 73 ? 7.246 13.633 4.348 1 97.88 73 GLY B N 1
ATOM 2135 C CA . GLY B 1 73 ? 7.09 12.555 5.305 1 97.88 73 GLY B CA 1
ATOM 2136 C C . GLY B 1 73 ? 5.68 12.445 5.859 1 97.88 73 GLY B C 1
ATOM 2137 O O . GLY B 1 73 ? 5.488 12.406 7.078 1 97.88 73 GLY B O 1
ATOM 2138 N N . SER B 1 74 ? 4.75 12.281 4.961 1 98 74 SER B N 1
ATOM 2139 C CA . SER B 1 74 ? 3.344 12.438 5.32 1 98 74 SER B CA 1
ATOM 2140 C C . SER B 1 74 ? 2.885 11.312 6.246 1 98 74 SER B C 1
ATOM 2142 O O . SER B 1 74 ? 1.893 11.453 6.961 1 98 74 SER B O 1
ATOM 2144 N N . GLY B 1 75 ? 3.615 10.141 6.207 1 94.81 75 GLY B N 1
ATOM 2145 C CA . GLY B 1 75 ? 3.223 9.039 7.066 1 94.81 75 GLY B CA 1
ATOM 2146 C C . GLY B 1 75 ? 1.771 8.633 6.891 1 94.81 75 GLY B C 1
ATOM 2147 O O . GLY B 1 75 ? 1.334 8.328 5.777 1 94.81 75 GLY B O 1
ATOM 2148 N N . ALA B 1 76 ? 1.006 8.695 8 1 94.75 76 ALA B N 1
ATOM 2149 C CA . ALA B 1 76 ? -0.419 8.375 7.988 1 94.75 76 ALA B CA 1
ATOM 2150 C C . ALA B 1 76 ? -1.242 9.547 7.457 1 94.75 76 ALA B C 1
ATOM 2152 O O . ALA B 1 76 ? -2.459 9.594 7.656 1 94.75 76 ALA B O 1
ATOM 2153 N N . GLY B 1 77 ? -0.602 10.461 6.789 1 97.88 77 GLY B N 1
ATOM 2154 C CA . GLY B 1 77 ? -1.298 11.617 6.246 1 97.88 77 GLY B CA 1
ATOM 2155 C C . GLY B 1 77 ? -1.426 12.758 7.238 1 97.88 77 GLY B C 1
ATOM 2156 O O . GLY B 1 77 ? -2.361 13.555 7.156 1 97.88 77 GLY B O 1
ATOM 2157 N N . ILE B 1 78 ? -0.478 12.844 8.203 1 96.31 78 ILE B N 1
ATOM 2158 C CA . ILE B 1 78 ? -0.503 13.852 9.258 1 96.31 78 ILE B CA 1
ATOM 2159 C C . ILE B 1 78 ? 0.679 14.805 9.086 1 96.31 78 ILE B C 1
ATOM 2161 O O . ILE B 1 78 ? 1.837 14.391 9.188 1 96.31 78 ILE B O 1
ATOM 2165 N N . PRO B 1 79 ? 0.511 15.922 8.789 1 97.69 79 PRO B N 1
ATOM 2166 C CA . PRO B 1 79 ? -0.811 16.547 8.805 1 97.69 79 PRO B CA 1
ATOM 2167 C C . PRO B 1 79 ? -1.439 16.656 7.418 1 97.69 79 PRO B C 1
ATOM 2169 O O . PRO B 1 79 ? -2.6 17.047 7.285 1 97.69 79 PRO B O 1
ATOM 2172 N N . GLY B 1 80 ? -0.831 16.359 6.359 1 98.5 80 GLY B N 1
ATOM 2173 C CA . GLY B 1 80 ? -1.147 16.781 5 1 98.5 80 GLY B CA 1
ATOM 2174 C C . GLY B 1 80 ? -2.512 16.312 4.535 1 98.5 80 GLY B C 1
ATOM 2175 O O . GLY B 1 80 ? -3.287 17.094 3.979 1 98.5 80 GLY B O 1
ATOM 2176 N N . LEU B 1 81 ? -2.83 15.094 4.73 1 98.38 81 LEU B N 1
ATOM 2177 C CA . LEU B 1 81 ? -4.102 14.555 4.262 1 98.38 81 LEU B CA 1
ATOM 2178 C C . LEU B 1 81 ? -5.266 15.148 5.043 1 98.38 81 LEU B C 1
ATOM 2180 O O . LEU B 1 81 ? -6.32 15.438 4.469 1 98.38 81 LEU B O 1
ATOM 2184 N N . ILE B 1 82 ? -5.07 15.359 6.336 1 97.06 82 ILE B N 1
ATOM 2185 C CA . ILE B 1 82 ? -6.082 15.984 7.172 1 97.06 82 ILE B CA 1
ATOM 2186 C C . ILE B 1 82 ? -6.355 17.406 6.676 1 97.06 82 ILE B C 1
ATOM 2188 O O . ILE B 1 82 ? -7.512 17.828 6.574 1 97.06 82 ILE B O 1
ATOM 2192 N N . LEU B 1 83 ? -5.324 18.109 6.305 1 97.69 83 LEU B N 1
ATOM 2193 C CA . LEU B 1 83 ? -5.465 19.453 5.766 1 97.69 83 LEU B CA 1
ATOM 2194 C C . LEU B 1 83 ? -6.238 19.438 4.449 1 97.69 83 LEU B C 1
ATOM 2196 O O . LEU B 1 83 ? -7.109 20.281 4.227 1 97.69 83 LEU B O 1
ATOM 2200 N N . ALA B 1 84 ? -5.918 18.5 3.621 1 97.81 84 ALA B N 1
ATOM 2201 C CA . ALA B 1 84 ? -6.582 18.375 2.324 1 97.81 84 ALA B CA 1
ATOM 2202 C C . ALA B 1 84 ? -8.078 18.125 2.496 1 97.81 84 ALA B C 1
ATOM 2204 O O . ALA B 1 84 ? -8.898 18.672 1.748 1 97.81 84 ALA B O 1
ATOM 2205 N N . ILE B 1 85 ? -8.383 17.312 3.438 1 96.25 85 ILE B N 1
ATOM 2206 C CA . ILE B 1 85 ? -9.773 17 3.717 1 96.25 85 ILE B CA 1
ATOM 2207 C C . ILE B 1 85 ? -10.492 18.234 4.25 1 96.25 85 ILE B C 1
ATOM 2209 O O . ILE B 1 85 ? -11.562 18.594 3.754 1 96.25 85 ILE B O 1
ATOM 2213 N N . ALA B 1 86 ? -9.898 18.875 5.184 1 94.5 86 ALA B N 1
ATOM 2214 C CA . ALA B 1 86 ? -10.547 19.969 5.902 1 94.5 86 ALA B CA 1
ATOM 2215 C C . ALA B 1 86 ? -10.578 21.25 5.055 1 94.5 86 ALA B C 1
ATOM 2217 O O . ALA B 1 86 ? -11.492 22.062 5.18 1 94.5 86 ALA B O 1
ATOM 2218 N N . GLY B 1 87 ? -9.609 21.375 4.25 1 92 87 GLY B N 1
ATOM 2219 C CA . GLY B 1 87 ? -9.469 22.641 3.523 1 92 87 GLY B CA 1
ATOM 2220 C C . GLY B 1 87 ? -10.305 22.688 2.262 1 92 87 GLY B C 1
ATOM 2221 O O . GLY B 1 87 ? -10.531 23.766 1.707 1 92 87 GLY B O 1
ATOM 2222 N N . ARG B 1 88 ? -10.781 21.594 1.866 1 87.75 88 ARG B N 1
ATOM 2223 C CA . ARG B 1 88 ? -11.383 21.484 0.542 1 87.75 88 ARG B CA 1
ATOM 2224 C C . ARG B 1 88 ? -12.641 22.328 0.43 1 87.75 88 ARG B C 1
ATOM 2226 O O . ARG B 1 88 ? -12.875 22.969 -0.603 1 87.75 88 ARG B O 1
ATOM 2233 N N . GLU B 1 89 ? -13.367 22.422 1.432 1 85.88 89 GLU B N 1
ATOM 2234 C CA . GLU B 1 89 ? -14.633 23.141 1.341 1 85.88 89 GLU B CA 1
ATOM 2235 C C . GLU B 1 89 ? -14.406 24.656 1.369 1 85.88 89 GLU B C 1
ATOM 2237 O O . GLU B 1 89 ? -14.977 25.391 0.557 1 85.88 89 GLU B O 1
ATOM 2242 N N . ALA B 1 90 ? -13.617 25.109 2.248 1 85.44 90 ALA B N 1
ATOM 2243 C CA . ALA B 1 90 ? -13.391 26.547 2.418 1 85.44 90 ALA B CA 1
ATOM 2244 C C . ALA B 1 90 ? -12.469 27.094 1.326 1 85.44 90 ALA B C 1
ATOM 2246 O O . ALA B 1 90 ? -12.445 28.297 1.07 1 85.44 90 ALA B O 1
ATOM 2247 N N . ARG B 1 91 ? -11.742 26.234 0.705 1 91 91 ARG B N 1
ATOM 2248 C CA . ARG B 1 91 ? -10.781 26.609 -0.328 1 91 91 ARG B CA 1
ATOM 2249 C C . ARG B 1 91 ? -10.906 25.688 -1.543 1 91 91 ARG B C 1
ATOM 2251 O O . ARG B 1 91 ? -10.164 24.703 -1.662 1 91 91 ARG B O 1
ATOM 2258 N N . PRO B 1 92 ? -11.719 26.031 -2.488 1 86.94 92 PRO B N 1
ATOM 2259 C CA . PRO B 1 92 ? -12 25.141 -3.615 1 86.94 92 PRO B CA 1
ATOM 2260 C C . PRO B 1 92 ? -10.758 24.828 -4.449 1 86.94 92 PRO B C 1
ATOM 2262 O O . PRO B 1 92 ? -10.695 23.797 -5.121 1 86.94 92 PRO B O 1
ATOM 2265 N N . GLN B 1 93 ? -9.789 25.719 -4.34 1 91.88 93 GLN B N 1
ATOM 2266 C CA . GLN B 1 93 ? -8.594 25.516 -5.152 1 91.88 93 GLN B CA 1
ATOM 2267 C C . GLN B 1 93 ? -7.5 24.828 -4.344 1 91.88 93 GLN B C 1
ATOM 2269 O O . GLN B 1 93 ? -6.359 24.719 -4.801 1 91.88 93 GLN B O 1
ATOM 2274 N N . MET B 1 94 ? -7.832 24.344 -3.221 1 94.75 94 MET B N 1
ATOM 2275 C CA . MET B 1 94 ? -6.816 23.75 -2.35 1 94.75 94 MET B CA 1
ATOM 2276 C C . MET B 1 94 ? -6.23 22.484 -2.975 1 94.75 94 MET B C 1
ATOM 2278 O O . MET B 1 94 ? -6.961 21.672 -3.539 1 94.75 94 MET B O 1
ATOM 2282 N N . GLN B 1 95 ? -4.938 22.391 -2.965 1 97.56 95 GLN B N 1
ATOM 2283 C CA . GLN B 1 95 ? -4.188 21.203 -3.373 1 97.56 95 GLN B CA 1
ATOM 2284 C C . GLN B 1 95 ? -3.039 20.922 -2.41 1 97.56 95 GLN B C 1
ATOM 2286 O O . GLN B 1 95 ? -2.25 21.812 -2.096 1 97.56 95 GLN B O 1
ATOM 2291 N N . VAL B 1 96 ? -3.031 19.672 -1.921 1 98.5 96 VAL B N 1
ATOM 2292 C CA . VAL B 1 96 ? -1.96 19.297 -1.008 1 98.5 96 VAL B CA 1
ATOM 2293 C C . VAL B 1 96 ? -1.149 18.141 -1.618 1 98.5 96 VAL B C 1
ATOM 2295 O O . VAL B 1 96 ? -1.692 17.078 -1.909 1 98.5 96 VAL B O 1
ATOM 2298 N N . ASP B 1 97 ? 0.132 18.344 -1.859 1 98.81 97 ASP B N 1
ATOM 2299 C CA . ASP B 1 97 ? 1.052 17.281 -2.254 1 98.81 97 ASP B CA 1
ATOM 2300 C C . ASP B 1 97 ? 1.624 16.578 -1.031 1 98.81 97 ASP B C 1
ATOM 2302 O O . ASP B 1 97 ? 2.072 17.219 -0.083 1 98.81 97 ASP B O 1
ATOM 2306 N N . LEU B 1 98 ? 1.521 15.266 -1.035 1 98.81 98 LEU B N 1
ATOM 2307 C CA . LEU B 1 98 ? 2.027 14.422 0.04 1 98.81 98 LEU B CA 1
ATOM 2308 C C . LEU B 1 98 ? 3.223 13.602 -0.433 1 98.81 98 LEU B C 1
ATOM 2310 O O . LEU B 1 98 ? 3.105 12.82 -1.379 1 98.81 98 LEU B O 1
ATOM 2314 N N . VAL B 1 99 ? 4.359 13.766 0.237 1 98.69 99 VAL B N 1
ATOM 2315 C CA . VAL B 1 99 ? 5.555 12.992 -0.102 1 98.69 99 VAL B CA 1
ATOM 2316 C C . VAL B 1 99 ? 5.816 11.953 0.979 1 98.69 99 VAL B C 1
ATOM 2318 O O . VAL B 1 99 ? 5.949 12.289 2.158 1 98.69 99 VAL B O 1
ATOM 2321 N N . GLU B 1 100 ? 5.863 10.688 0.637 1 97.25 100 GLU B N 1
ATOM 2322 C CA . GLU B 1 100 ? 6.09 9.555 1.527 1 97.25 100 GLU B CA 1
ATOM 2323 C C . GLU B 1 100 ? 6.887 8.461 0.828 1 97.25 100 GLU B C 1
ATOM 2325 O O . GLU B 1 100 ? 6.512 8.008 -0.257 1 97.25 100 GLU B O 1
ATOM 2330 N N . SER B 1 101 ? 7.969 8.047 1.5 1 94.12 101 SER B N 1
ATOM 2331 C CA . SER B 1 101 ? 8.867 7.102 0.84 1 94.12 101 SER B CA 1
ATOM 2332 C C . SER B 1 101 ? 8.375 5.668 0.998 1 94.12 101 SER B C 1
ATOM 2334 O O . SER B 1 101 ? 8.734 4.789 0.209 1 94.12 101 SER B O 1
ATOM 2336 N N . ASN B 1 102 ? 7.629 5.402 2.006 1 91.19 102 ASN B N 1
ATOM 2337 C CA . ASN B 1 102 ? 7.137 4.062 2.297 1 91.19 102 ASN B CA 1
ATOM 2338 C C . ASN B 1 102 ? 5.945 3.697 1.411 1 91.19 102 ASN B C 1
ATOM 2340 O O . ASN B 1 102 ? 4.898 4.34 1.478 1 91.19 102 ASN B O 1
ATOM 2344 N N . ALA B 1 103 ? 6.086 2.664 0.682 1 87.94 103 ALA B N 1
ATOM 2345 C CA . ALA B 1 103 ? 5.082 2.281 -0.308 1 87.94 103 ALA B CA 1
ATOM 2346 C C . ALA B 1 103 ? 3.762 1.91 0.364 1 87.94 103 ALA B C 1
ATOM 2348 O O . ALA B 1 103 ? 2.686 2.209 -0.16 1 87.94 103 ALA B O 1
ATOM 2349 N N . ARG B 1 104 ? 3.834 1.194 1.466 1 86.5 104 ARG B N 1
ATOM 2350 C CA . ARG B 1 104 ? 2.621 0.838 2.193 1 86.5 104 ARG B CA 1
ATOM 2351 C C . ARG B 1 104 ? 1.866 2.086 2.643 1 86.5 104 ARG B C 1
ATOM 2353 O O . ARG B 1 104 ? 0.653 2.188 2.449 1 86.5 104 ARG B O 1
ATOM 2360 N N . LYS B 1 105 ? 2.594 3.008 3.197 1 92.19 105 LYS B N 1
ATOM 2361 C CA . LYS B 1 105 ? 1.959 4.25 3.633 1 92.19 105 LYS B CA 1
ATOM 2362 C C . LYS B 1 105 ? 1.455 5.055 2.441 1 92.19 105 LYS B C 1
ATOM 2364 O O . LYS B 1 105 ? 0.405 5.695 2.518 1 92.19 105 LYS B O 1
ATOM 2369 N N . GLY B 1 106 ? 2.213 5.02 1.4 1 94.19 106 GLY B N 1
ATOM 2370 C CA . GLY B 1 106 ? 1.729 5.621 0.17 1 94.19 106 GLY B CA 1
ATOM 2371 C C . GLY B 1 106 ? 0.39 5.07 -0.28 1 94.19 106 GLY B C 1
ATOM 2372 O O . GLY B 1 106 ? -0.497 5.832 -0.678 1 94.19 106 GLY B O 1
ATOM 2373 N N . ALA B 1 107 ? 0.228 3.754 -0.243 1 90.44 107 ALA B N 1
ATOM 2374 C CA . ALA B 1 107 ? -1.027 3.107 -0.616 1 90.44 107 ALA B CA 1
ATOM 2375 C C . ALA B 1 107 ? -2.158 3.527 0.318 1 90.44 107 ALA B C 1
ATOM 2377 O O . ALA B 1 107 ? -3.283 3.768 -0.127 1 90.44 107 ALA B O 1
ATOM 2378 N N . PHE B 1 108 ? -1.872 3.584 1.595 1 92.94 108 PHE B N 1
ATOM 2379 C CA . PHE B 1 108 ? -2.848 4.082 2.559 1 92.94 108 PHE B CA 1
ATOM 2380 C C . PHE B 1 108 ? -3.32 5.48 2.178 1 92.94 108 PHE B C 1
ATOM 2382 O O . PHE B 1 108 ? -4.523 5.746 2.148 1 92.94 108 PHE B O 1
ATOM 2389 N N . LEU B 1 109 ? -2.375 6.355 1.915 1 97.5 109 LEU B N 1
ATOM 2390 C CA . LEU B 1 109 ? -2.68 7.734 1.556 1 97.5 109 LEU B CA 1
ATOM 2391 C C . LEU B 1 109 ? -3.543 7.793 0.301 1 97.5 109 LEU B C 1
ATOM 2393 O O . LEU B 1 109 ? -4.535 8.523 0.258 1 97.5 109 LEU B O 1
ATOM 2397 N N . GLN B 1 110 ? -3.135 7.043 -0.701 1 95.31 110 GLN B N 1
ATOM 2398 C CA . GLN B 1 110 ? -3.865 7.035 -1.963 1 95.31 110 GLN B CA 1
ATOM 2399 C C . GLN B 1 110 ? -5.301 6.562 -1.764 1 95.31 110 GLN B C 1
ATOM 2401 O O . GLN B 1 110 ? -6.246 7.207 -2.227 1 95.31 110 GLN B O 1
ATOM 2406 N N . GLU B 1 111 ? -5.449 5.5 -1.103 1 91.94 111 GLU B N 1
ATOM 2407 C CA . GLU B 1 111 ? -6.777 4.938 -0.882 1 91.94 111 GLU B CA 1
ATOM 2408 C C . GLU B 1 111 ? -7.637 5.875 -0.039 1 91.94 111 GLU B C 1
ATOM 2410 O O . GLU B 1 111 ? -8.805 6.109 -0.356 1 91.94 111 GLU B O 1
ATOM 2415 N N . THR B 1 112 ? -7.094 6.43 0.968 1 95.5 112 THR B N 1
ATOM 2416 C CA . THR B 1 112 ? -7.84 7.301 1.868 1 95.5 112 THR B CA 1
A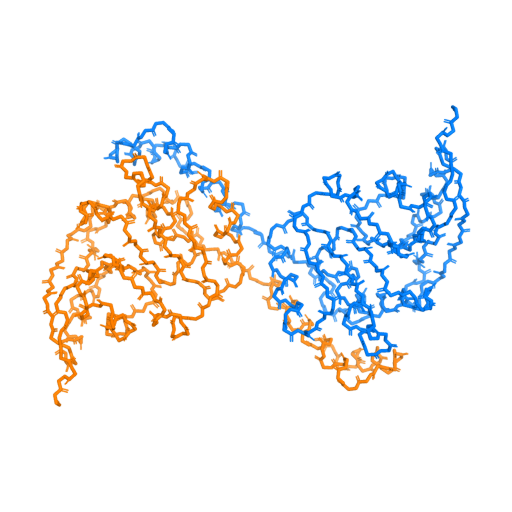TOM 2417 C C . THR B 1 112 ? -8.211 8.609 1.17 1 95.5 112 THR B C 1
ATOM 2419 O O . THR B 1 112 ? -9.32 9.125 1.354 1 95.5 112 THR B O 1
ATOM 2422 N N . ALA B 1 113 ? -7.316 9.141 0.374 1 97.06 113 ALA B N 1
ATOM 2423 C CA . ALA B 1 113 ? -7.633 10.344 -0.396 1 97.06 113 ALA B CA 1
ATOM 2424 C C . ALA B 1 113 ? -8.812 10.094 -1.335 1 97.06 113 ALA B C 1
ATOM 2426 O O . ALA B 1 113 ? -9.711 10.93 -1.439 1 97.06 113 ALA B O 1
ATOM 2427 N N . ARG B 1 114 ? -8.727 8.977 -2.012 1 93.31 114 ARG B N 1
ATOM 2428 C CA . ARG B 1 114 ? -9.812 8.609 -2.916 1 93.31 114 ARG B CA 1
ATOM 2429 C C . ARG B 1 114 ? -11.133 8.5 -2.164 1 93.31 114 ARG B C 1
ATOM 2431 O O . ARG B 1 114 ? -12.133 9.086 -2.576 1 93.31 114 ARG B O 1
ATOM 2438 N N . LEU B 1 115 ? -11.195 7.852 -1.042 1 92.12 115 LEU B N 1
ATOM 2439 C CA . LEU B 1 115 ? -12.406 7.594 -0.27 1 92.12 115 LEU B CA 1
ATOM 2440 C C . LEU B 1 115 ? -12.969 8.891 0.303 1 92.12 115 LEU B C 1
ATOM 2442 O O . LEU B 1 115 ? -14.188 9.062 0.368 1 92.12 115 LEU B O 1
ATOM 2446 N N . THR B 1 116 ? -12.125 9.797 0.726 1 95 116 THR B N 1
ATOM 2447 C CA . THR B 1 116 ? -12.555 11.023 1.392 1 95 116 THR B CA 1
ATOM 2448 C C . THR B 1 116 ? -12.82 12.125 0.373 1 95 116 THR B C 1
ATOM 2450 O O . THR B 1 116 ? -13.438 13.148 0.7 1 95 116 THR B O 1
ATOM 2453 N N . GLY B 1 117 ? -12.273 11.984 -0.848 1 93.62 117 GLY B N 1
ATOM 2454 C CA . GLY B 1 117 ? -12.367 13.039 -1.842 1 93.62 117 GLY B CA 1
ATOM 2455 C C . GLY B 1 117 ? -11.391 14.18 -1.597 1 93.62 117 GLY B C 1
ATOM 2456 O O . GLY B 1 117 ? -11.586 15.289 -2.096 1 93.62 117 GLY B O 1
ATOM 2457 N N . ALA B 1 118 ? -10.406 13.906 -0.791 1 95.75 118 ALA B N 1
ATOM 2458 C CA . ALA B 1 118 ? -9.43 14.945 -0.454 1 95.75 118 ALA B CA 1
ATOM 2459 C C . ALA B 1 118 ? -8.688 15.422 -1.696 1 95.75 118 ALA B C 1
ATOM 2461 O O . ALA B 1 118 ? -8.383 14.625 -2.588 1 95.75 118 ALA B O 1
ATOM 2462 N N . SER B 1 119 ? -8.461 16.688 -1.774 1 95.5 119 SER B N 1
ATOM 2463 C CA . SER B 1 119 ? -7.629 17.266 -2.828 1 95.5 119 SER B CA 1
ATOM 2464 C C . SER B 1 119 ? -6.145 17.047 -2.543 1 95.5 119 SER B C 1
ATOM 2466 O O . SER B 1 119 ? -5.43 18 -2.225 1 95.5 119 SER B O 1
ATOM 2468 N N . ALA B 1 120 ? -5.723 15.797 -2.686 1 97.88 120 ALA B N 1
ATOM 2469 C CA . ALA B 1 120 ? -4.352 15.43 -2.346 1 97.88 120 ALA B CA 1
ATOM 2470 C C . ALA B 1 120 ? -3.689 14.664 -3.49 1 97.88 120 ALA B C 1
ATOM 2472 O O . ALA B 1 120 ? -4.336 13.852 -4.16 1 97.88 120 ALA B O 1
ATOM 2473 N N . ARG B 1 121 ? -2.484 14.977 -3.797 1 98.06 121 ARG B N 1
ATOM 2474 C CA . ARG B 1 121 ? -1.632 14.219 -4.707 1 98.06 121 ARG B CA 1
ATOM 2475 C C . ARG B 1 121 ? -0.521 13.5 -3.943 1 98.06 121 ARG B C 1
ATOM 2477 O O . ARG B 1 121 ? 0.227 14.133 -3.191 1 98.06 121 ARG B O 1
ATOM 2484 N N . ILE B 1 122 ? -0.411 12.188 -4.148 1 98.19 122 ILE B N 1
ATOM 2485 C CA . ILE B 1 122 ? 0.522 11.375 -3.377 1 98.19 122 ILE B CA 1
ATOM 2486 C C . ILE B 1 122 ? 1.774 11.102 -4.207 1 98.19 122 ILE B C 1
ATOM 2488 O O . ILE B 1 122 ? 1.682 10.695 -5.367 1 98.19 122 ILE B O 1
ATOM 2492 N N . HIS B 1 123 ? 2.902 11.43 -3.674 1 98 123 HIS B N 1
ATOM 2493 C CA . HIS B 1 123 ? 4.207 11.125 -4.258 1 98 123 HIS B CA 1
ATOM 2494 C C . HIS B 1 123 ? 4.965 10.109 -3.408 1 98 123 HIS B C 1
ATOM 2496 O O . HIS B 1 123 ? 5.516 10.461 -2.361 1 98 123 HIS B O 1
ATOM 2502 N N . VAL B 1 124 ? 4.992 8.875 -3.891 1 95.31 124 VAL B N 1
ATOM 2503 C CA . VAL B 1 124 ? 5.77 7.855 -3.189 1 95.31 124 VAL B CA 1
ATOM 2504 C C . VAL B 1 124 ? 7.238 7.957 -3.598 1 95.31 124 VAL B C 1
ATOM 2506 O O . VAL B 1 124 ? 7.652 7.367 -4.598 1 95.31 124 VAL B O 1
ATOM 2509 N N . SER B 1 125 ? 8 8.703 -2.861 1 96.38 125 SER B N 1
ATOM 2510 C CA . SER B 1 125 ? 9.375 9.031 -3.211 1 96.38 125 SER B CA 1
ATOM 2511 C C . SER B 1 125 ? 10.141 9.57 -2.004 1 96.38 125 SER B C 1
ATOM 2513 O O . SER B 1 125 ? 9.531 10.031 -1.033 1 96.38 125 SER B O 1
ATOM 2515 N N . ARG B 1 126 ? 11.43 9.469 -2.166 1 95.62 126 ARG B N 1
ATOM 2516 C CA . ARG B 1 126 ? 12.266 10.18 -1.21 1 95.62 126 ARG B CA 1
ATOM 2517 C C . ARG B 1 126 ? 12.203 11.688 -1.441 1 95.62 126 ARG B C 1
ATOM 2519 O O . ARG B 1 126 ? 12.125 12.141 -2.584 1 95.62 126 ARG B O 1
ATOM 2526 N N . ILE B 1 127 ? 12.352 12.477 -0.387 1 97.56 127 ILE B N 1
ATOM 2527 C CA . ILE B 1 127 ? 12.242 13.93 -0.431 1 97.56 127 ILE B CA 1
ATOM 2528 C C . ILE B 1 127 ? 13.297 14.492 -1.389 1 97.56 127 ILE B C 1
ATOM 2530 O O . ILE B 1 127 ? 12.977 15.297 -2.264 1 97.56 127 ILE B O 1
ATOM 2534 N N . GLU B 1 128 ? 14.477 14 -1.23 1 96.12 128 GLU B N 1
ATOM 2535 C CA . GLU B 1 128 ? 15.609 14.516 -1.999 1 96.12 128 GLU B CA 1
ATOM 2536 C C . GLU B 1 128 ? 15.383 14.336 -3.498 1 96.12 128 GLU B C 1
ATOM 2538 O O . GLU B 1 128 ? 15.836 15.156 -4.301 1 96.12 128 GLU B O 1
ATOM 2543 N N . SER B 1 129 ? 14.625 13.344 -3.85 1 96.12 129 SER B N 1
ATOM 2544 C CA . SER B 1 129 ? 14.445 13 -5.254 1 96.12 129 SER B CA 1
ATOM 2545 C C . SER B 1 129 ? 13.344 13.844 -5.895 1 96.12 129 SER B C 1
ATOM 2547 O O . SER B 1 129 ? 13.258 13.938 -7.117 1 96.12 129 SER B O 1
ATOM 2549 N N . VAL B 1 130 ? 12.523 14.531 -5.047 1 97.12 130 VAL B N 1
ATOM 2550 C CA . VAL B 1 130 ? 11.344 15.133 -5.664 1 97.12 130 VAL B CA 1
ATOM 2551 C C . VAL B 1 130 ? 11.25 16.609 -5.277 1 97.12 130 VAL B C 1
ATOM 2553 O O . VAL B 1 130 ? 10.516 17.375 -5.898 1 97.12 130 VAL B O 1
ATOM 2556 N N . ILE B 1 131 ? 11.969 17.016 -4.293 1 96.88 131 ILE B N 1
ATOM 2557 C CA . ILE B 1 131 ? 11.781 18.359 -3.732 1 96.88 131 ILE B CA 1
ATOM 2558 C C . ILE B 1 131 ? 11.984 19.406 -4.82 1 96.88 131 ILE B C 1
ATOM 2560 O O . ILE B 1 131 ? 11.281 20.422 -4.855 1 96.88 131 ILE B O 1
ATOM 2564 N N . GLY B 1 132 ? 12.898 19.234 -5.684 1 94.19 132 GLY B N 1
ATOM 2565 C CA . GLY B 1 132 ? 13.227 20.172 -6.738 1 94.19 132 GLY B CA 1
ATOM 2566 C C . GLY B 1 132 ? 12.133 20.297 -7.789 1 94.19 132 GLY B C 1
ATOM 2567 O O . GLY B 1 132 ? 12.141 21.25 -8.586 1 94.19 132 GLY B O 1
ATOM 2568 N N . ARG B 1 133 ? 11.227 19.391 -7.828 1 95.06 133 ARG B N 1
ATOM 2569 C CA . ARG B 1 133 ? 10.18 19.391 -8.852 1 95.06 133 ARG B CA 1
ATOM 2570 C C . ARG B 1 133 ? 9 20.25 -8.438 1 95.06 133 ARG B C 1
ATOM 2572 O O . ARG B 1 133 ? 8.148 20.578 -9.266 1 95.06 133 ARG B O 1
ATOM 2579 N N . PHE B 1 134 ? 8.961 20.641 -7.152 1 96.62 134 PHE B N 1
ATOM 2580 C CA . PHE B 1 134 ? 7.816 21.406 -6.668 1 96.62 134 PHE B CA 1
ATOM 2581 C C . PHE B 1 134 ? 8.023 22.891 -6.898 1 96.62 134 PHE B C 1
ATOM 2583 O O . PHE B 1 134 ? 9.086 23.438 -6.582 1 96.62 134 PHE B O 1
ATOM 2590 N N . THR B 1 135 ? 6.992 23.469 -7.543 1 93.5 135 THR B N 1
ATOM 2591 C CA . THR B 1 135 ? 6.969 24.922 -7.785 1 93.5 135 THR B CA 1
ATOM 2592 C C . THR B 1 135 ? 5.645 25.516 -7.32 1 93.5 135 THR B C 1
ATOM 2594 O O . THR B 1 135 ? 4.621 24.844 -7.293 1 93.5 135 THR B O 1
ATOM 2597 N N . GLY B 1 136 ? 5.699 26.719 -6.895 1 95.06 136 GLY B N 1
ATOM 2598 C CA . GLY B 1 136 ? 4.48 27.438 -6.555 1 95.06 136 GLY B CA 1
ATOM 2599 C C . GLY B 1 136 ? 3.885 27.016 -5.227 1 95.06 136 GLY B C 1
ATOM 2600 O O . GLY B 1 136 ? 2.729 27.312 -4.93 1 95.06 136 GLY B O 1
ATOM 2601 N N . VAL B 1 137 ? 4.676 26.328 -4.422 1 98 137 VAL B N 1
ATOM 2602 C CA . VAL B 1 137 ? 4.23 25.906 -3.096 1 98 137 VAL B CA 1
ATOM 2603 C C . VAL B 1 137 ? 4.133 27.125 -2.174 1 98 137 VAL B C 1
ATOM 2605 O O . VAL B 1 137 ? 5.078 27.906 -2.07 1 98 137 VAL B O 1
ATOM 2608 N N . GLU B 1 138 ? 2.994 27.219 -1.582 1 98.44 138 GLU B N 1
ATOM 2609 C CA . GLU B 1 138 ? 2.811 28.344 -0.671 1 98.44 138 GLU B CA 1
ATOM 2610 C C . GLU B 1 138 ? 3.227 27.984 0.751 1 98.44 138 GLU B C 1
ATOM 2612 O O . GLU B 1 138 ? 3.797 28.812 1.469 1 98.44 138 GLU B O 1
ATOM 2617 N N . VAL B 1 139 ? 2.941 26.719 1.153 1 98.75 139 VAL B N 1
ATOM 2618 C CA . VAL B 1 139 ? 3.283 26.266 2.496 1 98.75 139 VAL B CA 1
ATOM 2619 C C . VAL B 1 139 ? 3.889 24.875 2.43 1 98.75 139 VAL B C 1
ATOM 2621 O O . VAL B 1 139 ? 3.354 23.984 1.756 1 98.75 139 VAL B O 1
ATOM 2624 N N . VAL B 1 140 ? 4.992 24.656 3.062 1 98.81 140 VAL B N 1
ATOM 2625 C CA . VAL B 1 140 ? 5.551 23.328 3.277 1 98.81 140 VAL B CA 1
ATOM 2626 C C . VAL B 1 140 ? 5.484 22.969 4.762 1 98.81 140 VAL B C 1
ATOM 2628 O O . VAL B 1 140 ? 5.754 23.812 5.621 1 98.81 140 VAL B O 1
ATOM 2631 N N . CYS B 1 141 ? 5.02 21.781 5.059 1 98.75 141 CYS B N 1
ATOM 2632 C CA . CYS B 1 141 ? 4.949 21.312 6.441 1 98.75 141 CYS B CA 1
ATOM 2633 C C . CYS B 1 141 ? 5.5 19.906 6.578 1 98.75 141 CYS B C 1
ATOM 2635 O O . CYS B 1 141 ? 5.723 19.219 5.578 1 98.75 141 CYS B O 1
ATOM 2637 N N . ALA B 1 142 ? 5.84 19.516 7.723 1 98.56 142 ALA B N 1
ATOM 2638 C CA . ALA B 1 142 ? 6.324 18.203 8.117 1 98.56 142 ALA B CA 1
ATOM 2639 C C . ALA B 1 142 ? 6.176 18 9.625 1 98.56 142 ALA B C 1
ATOM 2641 O O . ALA B 1 142 ? 6.504 18.891 10.414 1 98.56 142 ALA B O 1
ATOM 2642 N N . ARG B 1 143 ? 5.68 16.891 9.953 1 96.38 143 ARG B N 1
ATOM 2643 C CA . ARG B 1 143 ? 5.52 16.562 11.367 1 96.38 143 ARG B CA 1
ATOM 2644 C C . ARG B 1 143 ? 6.242 15.266 11.711 1 96.38 143 ARG B C 1
ATOM 2646 O O . ARG B 1 143 ? 6.031 14.234 11.062 1 96.38 143 ARG B O 1
ATOM 2653 N N . ALA B 1 144 ? 7.121 15.297 12.867 1 93.75 144 ALA B N 1
ATOM 2654 C CA . ALA B 1 144 ? 7.816 14.133 13.398 1 93.75 144 ALA B CA 1
ATOM 2655 C C . ALA B 1 144 ? 8.68 13.469 12.328 1 93.75 144 ALA B C 1
ATOM 2657 O O . ALA B 1 144 ? 8.75 12.234 12.258 1 93.75 144 ALA B O 1
ATOM 2658 N N . LEU B 1 145 ? 9.297 14.266 11.484 1 96.12 145 LEU B N 1
ATOM 2659 C CA . LEU B 1 145 ? 10.078 13.742 10.367 1 96.12 145 LEU B CA 1
ATOM 2660 C C . LEU B 1 145 ? 11.57 13.883 10.641 1 96.12 145 LEU B C 1
ATOM 2662 O O . LEU B 1 145 ? 12.32 12.914 10.508 1 96.12 145 LEU B O 1
ATOM 2666 N N . ALA B 1 146 ? 12.031 15.094 10.969 1 96.94 146 ALA B N 1
ATOM 2667 C CA . ALA B 1 146 ? 13.445 15.406 11.172 1 96.94 146 ALA B CA 1
ATOM 2668 C C . ALA B 1 146 ? 13.609 16.672 12.016 1 96.94 146 ALA B C 1
ATOM 2670 O O . ALA B 1 146 ? 12.656 17.438 12.18 1 96.94 146 ALA B O 1
ATOM 2671 N N . PRO B 1 147 ? 14.797 16.828 12.539 1 96.88 147 PRO B N 1
ATOM 2672 C CA . PRO B 1 147 ? 15.062 18.094 13.219 1 96.88 147 PRO B CA 1
ATOM 2673 C C . PRO B 1 147 ? 15.016 19.297 12.266 1 96.88 147 PRO B C 1
ATOM 2675 O O . PRO B 1 147 ? 15.156 19.125 11.055 1 96.88 147 PRO B O 1
ATOM 2678 N N . LEU B 1 148 ? 14.875 20.469 12.805 1 97.5 148 LEU B N 1
ATOM 2679 C CA . LEU B 1 148 ? 14.641 21.688 12.039 1 97.5 148 LEU B CA 1
ATOM 2680 C C . LEU B 1 148 ? 15.797 21.953 11.07 1 97.5 148 LEU B C 1
ATOM 2682 O O . LEU B 1 148 ? 15.57 22.281 9.906 1 97.5 148 LEU B O 1
ATOM 2686 N N . PRO B 1 149 ? 17.047 21.734 11.438 1 96.75 149 PRO B N 1
ATOM 2687 C CA . PRO B 1 149 ? 18.125 21.984 10.477 1 96.75 149 PRO B CA 1
ATOM 2688 C C . PRO B 1 149 ? 18.016 21.125 9.219 1 96.75 149 PRO B C 1
ATOM 2690 O O . PRO B 1 149 ? 18.203 21.625 8.109 1 96.75 149 PRO B O 1
ATOM 2693 N N . GLN B 1 150 ? 17.656 19.938 9.453 1 97.25 150 GLN B N 1
ATOM 2694 C CA . GLN B 1 150 ? 17.5 19.031 8.312 1 97.25 150 GLN B CA 1
ATOM 2695 C C . GLN B 1 150 ? 16.281 19.422 7.469 1 97.25 150 GLN B C 1
ATOM 2697 O O . GLN B 1 150 ? 16.344 19.359 6.238 1 97.25 150 GLN B O 1
ATOM 2702 N N . LEU B 1 151 ? 15.242 19.766 8.117 1 98.12 151 LEU B N 1
ATOM 2703 C CA . LEU B 1 151 ? 14.055 20.203 7.395 1 98.12 151 LEU B CA 1
ATOM 2704 C C . LEU B 1 151 ? 14.367 21.422 6.531 1 98.12 151 LEU B C 1
ATOM 2706 O O . LEU B 1 151 ? 13.938 21.484 5.375 1 98.12 151 LEU B O 1
ATOM 2710 N N . LEU B 1 152 ? 15.109 22.312 7.066 1 97.44 152 LEU B N 1
ATOM 2711 C CA . LEU B 1 152 ? 15.469 23.516 6.316 1 97.44 152 LEU B CA 1
ATOM 2712 C C . LEU B 1 152 ? 16.391 23.172 5.148 1 97.44 152 LEU B C 1
ATOM 2714 O O . LEU B 1 152 ? 16.266 23.75 4.062 1 97.44 152 LEU B O 1
ATOM 2718 N N . ALA B 1 153 ? 17.234 22.25 5.418 1 96.44 153 ALA B N 1
ATOM 2719 C CA . ALA B 1 153 ? 18.125 21.812 4.34 1 96.44 153 ALA B CA 1
ATOM 2720 C C . ALA B 1 153 ? 17.328 21.219 3.18 1 96.44 153 ALA B C 1
ATOM 2722 O O . ALA B 1 153 ? 17.578 21.547 2.016 1 96.44 153 ALA B O 1
ATOM 2723 N N . TRP B 1 154 ? 16.344 20.453 3.473 1 97.19 154 TRP B N 1
ATOM 2724 C CA . TRP B 1 154 ? 15.539 19.812 2.441 1 97.19 154 TRP B CA 1
ATOM 2725 C C . TRP B 1 154 ? 14.672 20.844 1.719 1 97.19 154 TRP B C 1
ATOM 2727 O O . TRP B 1 154 ? 14.469 20.75 0.505 1 97.19 154 TRP B O 1
ATOM 2737 N N . THR B 1 155 ? 14.211 21.844 2.436 1 97.31 155 THR B N 1
ATOM 2738 C CA . THR B 1 155 ? 13.172 22.703 1.892 1 97.31 155 THR B CA 1
ATOM 2739 C C . THR B 1 155 ? 13.766 24.047 1.465 1 97.31 155 THR B C 1
ATOM 2741 O O . THR B 1 155 ? 13.031 24.953 1.066 1 97.31 155 THR B O 1
ATOM 2744 N N . ALA B 1 156 ? 15.023 24.203 1.513 1 95.88 156 ALA B N 1
ATOM 2745 C CA . ALA B 1 156 ? 15.711 25.453 1.231 1 95.88 156 ALA B CA 1
ATOM 2746 C C . ALA B 1 156 ? 15.297 26.016 -0.132 1 95.88 156 ALA B C 1
ATOM 2748 O O . ALA B 1 156 ? 14.969 27.188 -0.257 1 95.88 156 ALA B O 1
ATOM 2749 N N . PRO B 1 157 ? 15.211 25.172 -1.175 1 94.5 157 PRO B N 1
ATOM 2750 C CA . PRO B 1 157 ? 14.828 25.719 -2.479 1 94.5 157 PRO B CA 1
ATOM 2751 C C . PRO B 1 157 ? 13.438 26.359 -2.467 1 94.5 157 PRO B C 1
ATOM 2753 O O . PRO B 1 157 ? 13.203 27.328 -3.174 1 94.5 157 PRO B O 1
ATOM 2756 N N . LEU B 1 158 ? 12.562 25.891 -1.669 1 96.75 158 LEU B N 1
ATOM 2757 C CA . LEU B 1 158 ? 11.203 26.406 -1.568 1 96.75 158 LEU B CA 1
ATOM 2758 C C . LEU B 1 158 ? 11.156 27.656 -0.679 1 96.75 158 LEU B C 1
ATOM 2760 O O . LEU B 1 158 ? 10.57 28.672 -1.053 1 96.75 158 LEU B O 1
ATOM 2764 N N . LEU B 1 159 ? 11.812 27.578 0.42 1 96.62 159 LEU B N 1
ATOM 2765 C CA . LEU B 1 159 ? 11.773 28.656 1.405 1 96.62 159 LEU B CA 1
ATOM 2766 C C . LEU B 1 159 ? 12.461 29.906 0.875 1 96.62 159 LEU B C 1
ATOM 2768 O O . LEU B 1 159 ? 12.094 31.016 1.237 1 96.62 159 LEU B O 1
ATOM 2772 N N . LYS B 1 160 ? 13.359 29.719 0.001 1 93.69 160 LYS B N 1
ATOM 2773 C CA . LYS B 1 160 ? 14.062 30.844 -0.612 1 93.69 160 LYS B CA 1
ATOM 2774 C C . LYS B 1 160 ? 13.211 31.5 -1.688 1 93.69 160 LYS B C 1
ATOM 2776 O O . LYS B 1 160 ? 13.492 32.625 -2.113 1 93.69 160 LYS B O 1
ATOM 2781 N N . SER B 1 161 ? 12.188 30.797 -2.1 1 93.38 161 SER B N 1
ATOM 2782 C CA . SER B 1 161 ? 11.375 31.312 -3.201 1 93.38 161 SER B CA 1
ATOM 2783 C C . SER B 1 161 ? 10.023 31.812 -2.705 1 93.38 161 SER B C 1
ATOM 2785 O O . SER B 1 161 ? 9.094 32 -3.494 1 93.38 161 SER B O 1
ATOM 2787 N N . GLY B 1 162 ? 9.875 31.984 -1.37 1 95 162 GLY B N 1
ATOM 2788 C CA . GLY B 1 162 ? 8.688 32.656 -0.851 1 95 162 GLY B CA 1
ATOM 2789 C C . GLY B 1 162 ? 7.766 31.703 -0.101 1 95 162 GLY B C 1
ATOM 2790 O O . GLY B 1 162 ? 6.812 32.156 0.544 1 95 162 GLY B O 1
ATOM 2791 N N . THR B 1 163 ? 8.055 30.422 -0.198 1 97.75 163 THR B N 1
ATOM 2792 C CA . THR B 1 163 ? 7.277 29.453 0.554 1 97.75 163 THR B CA 1
ATOM 2793 C C . THR B 1 163 ? 7.426 29.672 2.055 1 97.75 163 THR B C 1
ATOM 2795 O O . THR B 1 163 ? 8.508 30.031 2.529 1 97.75 163 THR B O 1
ATOM 2798 N N . ILE B 1 164 ? 6.352 29.438 2.766 1 98.19 164 ILE B N 1
ATOM 2799 C CA . ILE B 1 164 ? 6.383 29.469 4.223 1 98.19 164 ILE B CA 1
ATOM 2800 C C . ILE B 1 164 ? 6.469 28.047 4.766 1 98.19 164 ILE B C 1
ATOM 2802 O O . ILE B 1 164 ? 5.789 27.141 4.273 1 98.19 164 ILE B O 1
ATOM 2806 N N . GLY B 1 165 ? 7.34 27.922 5.734 1 98.69 165 GLY B N 1
ATOM 2807 C CA . GLY B 1 165 ? 7.406 26.656 6.434 1 98.69 165 GLY B CA 1
ATOM 2808 C C . GLY B 1 165 ? 6.59 26.625 7.711 1 98.69 165 GLY B C 1
ATOM 2809 O O . GLY B 1 165 ? 6.68 27.547 8.523 1 98.69 165 GLY B O 1
ATOM 2810 N N . LEU B 1 166 ? 5.766 25.625 7.891 1 98.69 166 LEU B N 1
ATOM 2811 C CA . LEU B 1 166 ? 5.07 25.359 9.148 1 98.69 166 LEU B CA 1
ATOM 2812 C C . LEU B 1 166 ? 5.457 23.984 9.695 1 98.69 166 LEU B C 1
ATOM 2814 O O . LEU B 1 166 ? 5.051 22.953 9.156 1 98.69 166 LEU B O 1
ATOM 2818 N N . PHE B 1 167 ? 6.172 23.984 10.789 1 98.56 167 PHE B N 1
ATOM 2819 C CA . PHE B 1 167 ? 6.723 22.734 11.328 1 98.56 167 PHE B CA 1
ATOM 2820 C C . PHE B 1 167 ? 6.309 22.547 12.781 1 98.56 167 PHE B C 1
ATOM 2822 O O . PHE B 1 167 ? 6.895 23.141 13.688 1 98.56 167 PHE B O 1
ATOM 2829 N N . PRO B 1 168 ? 5.297 21.688 13 1 97.19 168 PRO B N 1
ATOM 2830 C CA . PRO B 1 168 ? 4.965 21.344 14.383 1 97.19 168 PRO B CA 1
ATOM 2831 C C . PRO B 1 168 ? 6.133 20.688 15.125 1 97.19 168 PRO B C 1
ATOM 2833 O O . PRO B 1 168 ? 6.75 19.75 14.617 1 97.19 168 PRO B O 1
ATOM 2836 N N . LYS B 1 169 ? 6.465 21.234 16.266 1 96.38 169 LYS B N 1
ATOM 2837 C CA . LYS B 1 169 ? 7.578 20.766 17.078 1 96.38 169 LYS B CA 1
ATOM 2838 C C . LYS B 1 169 ? 7.16 20.609 18.547 1 96.38 169 LYS B C 1
ATOM 2840 O O . LYS B 1 169 ? 6.223 21.266 19 1 96.38 169 LYS B O 1
ATOM 2845 N N . GLY B 1 170 ? 7.828 19.688 19.234 1 92.31 170 GLY B N 1
ATOM 2846 C CA . GLY B 1 170 ? 7.629 19.531 20.672 1 92.31 170 GLY B CA 1
ATOM 2847 C C . GLY B 1 170 ? 8.547 20.406 21.5 1 92.31 170 GLY B C 1
ATOM 2848 O O . GLY B 1 170 ? 8.75 21.578 21.172 1 92.31 170 GLY B O 1
ATOM 2849 N N . ARG B 1 171 ? 9.016 19.812 22.547 1 90 171 ARG B N 1
ATOM 2850 C CA . ARG B 1 171 ? 9.773 20.531 23.562 1 90 171 ARG B CA 1
ATOM 2851 C C . ARG B 1 171 ? 11.109 21.016 23.016 1 90 171 ARG B C 1
ATOM 2853 O O . ARG B 1 171 ? 11.672 22 23.516 1 90 171 ARG B O 1
ATOM 2860 N N . GLU B 1 172 ? 11.508 20.484 21.984 1 92 172 GLU B N 1
ATOM 2861 C CA . GLU B 1 172 ? 12.852 20.766 21.5 1 92 172 GLU B CA 1
ATOM 2862 C C . GLU B 1 172 ? 12.828 21.891 20.453 1 92 172 GLU B C 1
ATOM 2864 O O . GLU B 1 172 ? 13.828 22.141 19.781 1 92 172 GLU B O 1
ATOM 2869 N N . ALA B 1 173 ? 11.766 22.547 20.281 1 94.44 173 ALA B N 1
ATOM 2870 C CA . ALA B 1 173 ? 11.594 23.562 19.234 1 94.44 173 ALA B CA 1
ATOM 2871 C C . ALA B 1 173 ? 12.664 24.641 19.328 1 94.44 173 ALA B C 1
ATOM 2873 O O . ALA B 1 173 ? 13.328 24.953 18.328 1 94.44 173 ALA B O 1
ATOM 2874 N N . GLN B 1 174 ? 12.922 25.094 20.547 1 94.31 174 GLN B N 1
ATOM 2875 C CA . GLN B 1 174 ? 13.852 26.203 20.719 1 94.31 174 GLN B CA 1
ATOM 2876 C C . GLN B 1 174 ? 15.289 25.75 20.469 1 94.31 174 GLN B C 1
ATOM 2878 O O . GLN B 1 174 ? 16.062 26.484 19.828 1 94.31 174 GLN B O 1
ATOM 2883 N N . SER B 1 175 ? 15.602 24.625 20.969 1 96 175 SER B N 1
ATOM 2884 C CA . SER B 1 175 ? 16.938 24.125 20.734 1 96 175 SER B CA 1
ATOM 2885 C C . SER B 1 175 ? 17.172 23.875 19.25 1 96 175 SER B C 1
ATOM 2887 O O . SER B 1 175 ? 18.266 24.109 18.734 1 96 175 SER B O 1
ATOM 2889 N N . GLU B 1 176 ? 16.203 23.469 18.562 1 97.31 176 GLU B N 1
ATOM 2890 C CA . GLU B 1 176 ? 16.328 23.219 17.125 1 97.31 176 GLU B CA 1
ATOM 2891 C C . GLU B 1 176 ? 16.469 24.531 16.359 1 97.31 176 GLU B C 1
ATOM 2893 O O . GLU B 1 176 ? 17.203 24.594 15.375 1 97.31 176 GLU B O 1
ATOM 2898 N N . LEU B 1 177 ? 15.75 25.5 16.766 1 96.88 177 LEU B N 1
ATOM 2899 C CA . LEU B 1 177 ? 15.859 26.812 16.141 1 96.88 177 LEU B CA 1
ATOM 2900 C C . LEU B 1 177 ? 17.281 27.359 16.281 1 96.88 177 LEU B C 1
ATOM 2902 O O . LEU B 1 177 ? 17.828 27.875 15.305 1 96.88 177 LEU B O 1
ATOM 2906 N N . THR B 1 178 ? 17.828 27.188 17.469 1 96.56 178 THR B N 1
ATOM 2907 C CA . THR B 1 178 ? 19.188 27.641 17.719 1 96.56 178 THR B CA 1
ATOM 2908 C C . THR B 1 178 ? 20.172 26.906 16.812 1 96.56 178 THR B C 1
ATOM 2910 O O . THR B 1 178 ? 21.031 27.531 16.188 1 96.56 178 THR B O 1
ATOM 2913 N N . ALA B 1 179 ? 19.953 25.688 16.703 1 96.56 179 ALA B N 1
ATOM 2914 C CA . ALA B 1 179 ? 20.828 24.875 15.859 1 96.56 179 ALA B CA 1
ATOM 2915 C C . ALA B 1 179 ? 20.703 25.281 14.398 1 96.56 179 ALA B C 1
ATOM 2917 O O . ALA B 1 179 ? 21.703 25.344 13.672 1 96.56 179 ALA B O 1
ATOM 2918 N N . ALA B 1 180 ? 19.547 25.547 13.953 1 96.75 180 ALA B N 1
ATOM 2919 C CA . ALA B 1 180 ? 19.297 25.906 12.562 1 96.75 180 ALA B CA 1
ATOM 2920 C C . ALA B 1 180 ? 19.969 27.25 12.219 1 96.75 180 ALA B C 1
ATOM 2922 O O . ALA B 1 180 ? 20.422 27.453 11.094 1 96.75 180 ALA B O 1
ATOM 2923 N N . ARG B 1 181 ? 20.062 28.078 13.188 1 95.44 181 ARG B N 1
ATOM 2924 C CA . ARG B 1 181 ? 20.594 29.422 12.969 1 95.44 181 ARG B CA 1
ATOM 2925 C C . ARG B 1 181 ? 22.109 29.391 12.836 1 95.44 181 ARG B C 1
ATOM 2927 O O . ARG B 1 181 ? 22.734 30.391 12.461 1 95.44 181 ARG B O 1
ATOM 2934 N N . GLU B 1 182 ? 22.641 28.281 13.156 1 94.19 182 GLU B N 1
ATOM 2935 C CA . GLU B 1 182 ? 24.078 28.125 12.93 1 94.19 182 GLU B CA 1
ATOM 2936 C C . GLU B 1 182 ? 24.391 28.047 11.438 1 94.19 182 GLU B C 1
ATOM 2938 O O . GLU B 1 182 ? 25.516 28.359 11.023 1 94.19 182 GLU B O 1
ATOM 2943 N N . THR B 1 183 ? 23.438 27.719 10.664 1 92.06 183 THR B N 1
ATOM 2944 C CA . THR B 1 183 ? 23.688 27.469 9.25 1 92.06 183 THR B CA 1
ATOM 2945 C C . THR B 1 183 ? 22.859 28.406 8.383 1 92.06 183 THR B C 1
ATOM 2947 O O . THR B 1 183 ? 23.266 28.766 7.27 1 92.06 183 THR B O 1
ATOM 2950 N N . TRP B 1 184 ? 21.703 28.844 8.898 1 94.44 184 TRP B N 1
ATOM 2951 C CA . TRP B 1 184 ? 20.75 29.562 8.062 1 94.44 184 TRP B CA 1
ATOM 2952 C C . TRP B 1 184 ? 20.344 30.891 8.703 1 94.44 184 TRP B C 1
ATOM 2954 O O . TRP B 1 184 ? 20.438 31.047 9.922 1 94.44 184 TRP B O 1
ATOM 2964 N N . THR B 1 185 ? 19.984 31.812 7.797 1 95.19 185 THR B N 1
ATOM 2965 C CA . THR B 1 185 ? 19.281 33.031 8.219 1 95.19 185 THR B CA 1
ATOM 2966 C C . THR B 1 185 ? 17.828 32.969 7.762 1 95.19 185 THR B C 1
ATOM 2968 O O . THR B 1 185 ? 17.531 32.656 6.613 1 95.19 185 THR B O 1
ATOM 2971 N N . PHE B 1 186 ? 16.969 33.219 8.719 1 96.81 186 PHE B N 1
ATOM 2972 C CA . PHE B 1 186 ? 15.555 33.156 8.406 1 96.81 186 PHE B CA 1
ATOM 2973 C C . PHE B 1 186 ? 14.734 33.906 9.453 1 96.81 186 PHE B C 1
ATOM 2975 O O . PHE B 1 186 ? 15.25 34.25 10.523 1 96.81 186 PHE B O 1
ATOM 2982 N N . GLU B 1 187 ? 13.547 34.25 9.086 1 96.88 187 GLU B N 1
ATOM 2983 C CA . GLU B 1 187 ? 12.547 34.719 10.039 1 96.88 187 GLU B CA 1
ATOM 2984 C C . GLU B 1 187 ? 11.758 33.562 10.625 1 96.88 187 GLU B C 1
ATOM 2986 O O . GLU B 1 187 ? 11.414 32.625 9.914 1 96.88 187 GLU B O 1
ATOM 2991 N N . ALA B 1 188 ? 11.57 33.656 11.961 1 97.38 188 ALA B N 1
ATOM 2992 C CA . ALA B 1 188 ? 10.852 32.562 12.602 1 97.38 188 ALA B CA 1
ATOM 2993 C C . ALA B 1 188 ? 9.969 33.062 13.734 1 97.38 188 ALA B C 1
ATOM 2995 O O . ALA B 1 188 ? 10.305 34.062 14.398 1 97.38 188 ALA B O 1
ATOM 2996 N N . ASP B 1 189 ? 8.883 32.5 13.938 1 95.5 189 ASP B N 1
ATOM 2997 C CA . ASP B 1 189 ? 8.078 32.625 15.156 1 95.5 189 ASP B CA 1
ATOM 2998 C C . ASP B 1 189 ? 7.469 31.266 15.523 1 95.5 189 ASP B C 1
ATOM 3000 O O . ASP B 1 189 ? 7.5 30.328 14.734 1 95.5 189 ASP B O 1
ATOM 3004 N N . VAL B 1 190 ? 7.02 31.172 16.781 1 96 190 VAL B N 1
ATOM 3005 C CA . VAL B 1 190 ? 6.422 29.953 17.297 1 96 190 VAL B CA 1
ATOM 3006 C C . VAL B 1 190 ? 4.98 30.203 17.719 1 96 190 VAL B C 1
ATOM 3008 O O . VAL B 1 190 ? 4.723 31.047 18.578 1 96 190 VAL B O 1
ATOM 3011 N N . ILE B 1 191 ? 4.07 29.531 17.078 1 96.38 191 ILE B N 1
ATOM 3012 C CA . ILE B 1 191 ? 2.66 29.578 17.453 1 96.38 191 ILE B CA 1
ATOM 3013 C C . ILE B 1 191 ? 2.363 28.5 18.484 1 96.38 191 ILE B C 1
ATOM 3015 O O . ILE B 1 191 ? 2.533 27.312 18.203 1 96.38 191 ILE B O 1
ATOM 3019 N N . PRO B 1 192 ? 1.957 28.875 19.672 1 94.38 192 PRO B N 1
ATOM 3020 C CA . PRO B 1 192 ? 1.665 27.859 20.672 1 94.38 192 PRO B CA 1
ATOM 3021 C C . PRO B 1 192 ? 0.584 26.875 20.219 1 94.38 192 PRO B C 1
ATOM 3023 O O . PRO B 1 192 ? -0.391 27.281 19.594 1 94.38 192 PRO B O 1
ATOM 3026 N N . SER B 1 193 ? 0.802 25.625 20.531 1 93.19 193 SER B N 1
ATOM 3027 C CA . SER B 1 193 ? -0.183 24.594 20.188 1 93.19 193 SER B CA 1
ATOM 3028 C C . SER B 1 193 ? -1.436 24.734 21.047 1 93.19 193 SER B C 1
ATOM 3030 O O . SER B 1 193 ? -1.346 25.016 22.25 1 93.19 193 SER B O 1
ATOM 3032 N N . ARG B 1 194 ? -2.5 24.469 20.469 1 89.94 194 ARG B N 1
ATOM 3033 C CA . ARG B 1 194 ? -3.766 24.516 21.188 1 89.94 194 ARG B CA 1
ATOM 3034 C C . ARG B 1 194 ? -4.059 23.172 21.859 1 89.94 194 ARG B C 1
ATOM 3036 O O . ARG B 1 194 ? -4.926 23.078 22.719 1 89.94 194 ARG B O 1
ATOM 3043 N N . THR B 1 195 ? -3.363 22.125 21.453 1 86.12 195 THR B N 1
ATOM 3044 C CA . THR B 1 195 ? -3.68 20.781 21.906 1 86.12 195 THR B CA 1
ATOM 3045 C C . THR B 1 195 ? -2.611 20.281 22.875 1 86.12 195 THR B C 1
ATOM 3047 O O . THR B 1 195 ? -2.848 19.328 23.625 1 86.12 195 THR B O 1
ATOM 3050 N N . ASP B 1 196 ? -1.453 20.859 22.859 1 86.38 196 ASP B N 1
ATOM 3051 C CA . ASP B 1 196 ? -0.333 20.453 23.703 1 86.38 196 ASP B CA 1
ATOM 3052 C C . ASP B 1 196 ? 0.483 21.656 24.156 1 86.38 196 ASP B C 1
ATOM 3054 O O . ASP B 1 196 ? 1.161 22.297 23.359 1 86.38 196 ASP B O 1
ATOM 3058 N N . SER B 1 197 ? 0.57 21.859 25.406 1 89.25 197 SER B N 1
ATOM 3059 C CA . SER B 1 197 ? 1.189 23.047 25.984 1 89.25 197 SER B CA 1
ATOM 3060 C C . SER B 1 197 ? 2.705 23.016 25.812 1 89.25 197 SER B C 1
ATOM 3062 O O . SER B 1 197 ? 3.369 24.047 25.906 1 89.25 197 SER B O 1
ATOM 3064 N N . SER B 1 198 ? 3.229 21.906 25.609 1 90.06 198 SER B N 1
ATOM 3065 C CA . SER B 1 198 ? 4.676 21.797 25.469 1 90.06 198 SER B CA 1
ATOM 3066 C C . SER B 1 198 ? 5.09 21.812 24 1 90.06 198 SER B C 1
ATOM 3068 O O . SER B 1 198 ? 6.266 21.641 23.672 1 90.06 198 SER B O 1
ATOM 3070 N N . ALA B 1 199 ? 4.09 22.078 23.141 1 92.69 199 ALA B N 1
ATOM 3071 C CA . ALA B 1 199 ? 4.348 22.016 21.703 1 92.69 199 ALA B CA 1
ATOM 3072 C C . ALA B 1 199 ? 3.988 23.328 21.016 1 92.69 199 ALA B C 1
ATOM 3074 O O . ALA B 1 199 ? 3.398 24.219 21.641 1 92.69 199 ALA B O 1
ATOM 3075 N N . GLY B 1 200 ? 4.441 23.5 19.797 1 95.88 200 GLY B N 1
ATOM 3076 C CA . GLY B 1 200 ? 4.121 24.656 18.969 1 95.88 200 GLY B CA 1
ATOM 3077 C C . GLY B 1 200 ? 4.406 24.422 17.5 1 95.88 200 GLY B C 1
ATOM 3078 O O . GLY B 1 200 ? 4.992 23.406 17.125 1 95.88 200 GLY B O 1
ATOM 3079 N N . ILE B 1 201 ? 3.92 25.344 16.719 1 97.56 201 ILE B N 1
ATOM 3080 C CA . ILE B 1 201 ? 4.188 25.359 15.289 1 97.56 201 ILE B CA 1
ATOM 3081 C C . ILE B 1 201 ? 5.27 26.391 14.977 1 97.56 201 ILE B C 1
ATOM 3083 O O . ILE B 1 201 ? 5.062 27.594 15.164 1 97.56 201 ILE B O 1
ATOM 3087 N N . VAL B 1 202 ? 6.406 25.922 14.555 1 98 202 VAL B N 1
ATOM 3088 C CA . VAL B 1 202 ? 7.477 26.812 14.125 1 98 202 VAL B CA 1
ATOM 3089 C C . VAL B 1 202 ? 7.199 27.297 12.703 1 98 202 VAL B C 1
ATOM 3091 O O . VAL B 1 202 ? 7.09 26.5 11.773 1 98 202 VAL B O 1
ATOM 3094 N N . ARG B 1 203 ? 7.043 28.531 12.555 1 98.25 203 ARG B N 1
ATOM 3095 C CA . ARG B 1 203 ? 6.832 29.172 11.258 1 98.25 203 ARG B CA 1
ATOM 3096 C C . ARG B 1 203 ? 8.117 29.812 10.75 1 98.25 203 ARG B C 1
ATOM 3098 O O . ARG B 1 203 ? 8.719 30.641 11.438 1 98.25 203 ARG B O 1
ATOM 3105 N N . ILE B 1 204 ? 8.523 29.422 9.578 1 97.88 204 ILE B N 1
ATOM 3106 C CA . ILE B 1 204 ? 9.773 29.891 8.984 1 97.88 204 ILE B CA 1
ATOM 3107 C C . ILE B 1 204 ? 9.484 30.609 7.672 1 97.88 204 ILE B C 1
ATOM 3109 O O . ILE B 1 204 ? 8.695 30.125 6.855 1 97.88 204 ILE B O 1
ATOM 3113 N N . SER B 1 205 ? 10.109 31.719 7.449 1 96.38 205 SER B N 1
ATOM 3114 C CA . SER B 1 205 ? 10.031 32.438 6.176 1 96.38 205 SER B CA 1
ATOM 3115 C C . SER B 1 205 ? 11.344 33.125 5.852 1 96.38 205 SER B C 1
ATOM 3117 O O . SER B 1 205 ? 12.211 33.281 6.719 1 96.38 205 SER B O 1
ATOM 3119 N N . SER B 1 206 ? 11.531 33.469 4.625 1 93.69 206 SER B N 1
ATOM 3120 C CA . SER B 1 206 ? 12.633 34.312 4.148 1 93.69 206 SER B CA 1
ATOM 3121 C C . SER B 1 206 ? 13.984 33.656 4.441 1 93.69 206 SER B C 1
ATOM 3123 O O . SER B 1 206 ? 14.875 34.312 4.996 1 93.69 206 SER B O 1
ATOM 3125 N N . LEU B 1 207 ? 14.016 32.438 4.082 1 93.44 207 LEU B N 1
ATOM 3126 C CA . LEU B 1 207 ? 15.281 31.75 4.297 1 93.44 207 LEU B CA 1
ATOM 3127 C C . LEU B 1 207 ? 16.375 32.312 3.391 1 93.44 207 LEU B C 1
ATOM 3129 O O . LEU B 1 207 ? 16.141 32.562 2.205 1 93.44 207 LEU B O 1
ATOM 3133 N N . SER B 1 208 ? 17.203 32.719 3.936 1 87 208 SER B N 1
ATOM 3134 C CA . SER B 1 208 ? 18.391 33.156 3.205 1 87 208 SER B CA 1
ATOM 3135 C C . SER B 1 208 ? 19.656 32.562 3.822 1 87 208 SER B C 1
ATOM 3137 O O . SER B 1 208 ? 19.625 32.094 4.965 1 87 208 SER B O 1
ATOM 3139 N N . GLY B 1 209 ? 20.703 32.469 3.23 1 69.38 209 GLY B N 1
ATOM 3140 C CA . GLY B 1 209 ? 21.969 32.156 3.848 1 69.38 209 GLY B CA 1
ATOM 3141 C C . GLY B 1 209 ? 22.344 30.688 3.68 1 69.38 209 GLY B C 1
ATOM 3142 O O . GLY B 1 209 ? 21.609 29.922 3.041 1 69.38 209 GLY B O 1
ATOM 3143 N N . GLN B 1 210 ? 23.469 30.031 3.533 1 61.34 210 GLN B N 1
ATOM 3144 C CA . GLN B 1 210 ? 24.547 29.109 3.895 1 61.34 210 GLN B CA 1
ATOM 3145 C C . GLN B 1 210 ? 25.734 29.859 4.508 1 61.34 210 GLN B C 1
ATOM 3147 O O . GLN B 1 210 ? 26.406 30.625 3.824 1 61.34 210 GLN B O 1
ATOM 3152 N N . LEU B 1 211 ? 25.484 30.297 5.828 1 47 211 LEU B N 1
ATOM 3153 C CA . LEU B 1 211 ? 26.531 31.078 6.48 1 47 211 LEU B CA 1
ATOM 3154 C C . LEU B 1 211 ? 27.906 30.594 6.078 1 47 211 LEU B C 1
ATOM 3156 O O . LEU B 1 211 ? 28.094 29.406 5.801 1 47 211 LEU B O 1
ATOM 3160 N N . PRO B 1 212 ? 28.891 31.641 5.848 1 43.56 212 PRO B N 1
ATOM 3161 C CA . PRO B 1 212 ? 30.281 31.234 5.594 1 43.56 212 PRO B CA 1
ATOM 3162 C C . PRO B 1 212 ? 30.797 30.266 6.645 1 43.56 212 PRO B C 1
ATOM 3164 O O . PRO B 1 212 ? 30.344 30.281 7.793 1 43.56 212 PRO B O 1
#

Organism: Methylobacterium nodulans (strain LMG 21967 / CNCM I-2342 / ORS 2060) (NCBI:txid460265)

Secondary structure (DSSP, 8-state):
--HHHHHHHHHHHT--HHHHHHHHHHHHHHHHHHT---SS-GGGGGGHIIIIIIHHHHHHHHSTT--EEEEES-TTTTTHHHHHHHHHHH-TT-EEEEEE--HHHHHHHHHHHHHHT--EEEEES-HHHHGGG--S-SEEE-SSSS-HHHHHHHHHHHHTTTPEEEEEE-TTHHHHHHHHTTT-EEEEEEEEPSS-TT-EEEEEEEEE----/--HHHHHHHHHHHT--HHHHHHHHHHHHHHHHHHS---SS-GGGGGGHIIIIIIHHHHHHHHSTT--EEEEES-TTTTTHHHHHHHHHHH-TT-EEEEEE--HHHHHHHHHHHHHHT--EEEEES-HHHHGGG--S-SEEE-SSSS-HHHHHHHHHHHHTTTPEEEEEE-TTHHHHHHHHTTT-EEEEEEEEPSS-TT-EEEEEEEEE----

Sequence (424 aa):
MSASDRDRVLAAAAVSRETAAALDLYVAQLARWQTVKNLVGPSTLPEVWTRHIADSLQLLDAAPGATRWLDLGSGAGIPGLILAIAGREARPQMQVDLVESNARKGAFLQETARLTGASARIHVSRIESVIGRFTGVEVVCARALAPLPQLLAWTAPLLKSGTIGLFPKGREAQSELTAARETWTFEADVIPSRTDSSAGIVRISSLSGQLPMSASDRDRVLAAAAVSRETAAALDLYVAQLARWQTVKNLVGPSTLPEVWTRHIADSLQLLDAAPGATRWLDLGSGAGIPGLILAIAGREARPQMQVDLVESNARKGAFLQETARLTGASARIHVSRIESVIGRFTGVEVVCARALAPLPQLLAWTAPLLKSGTIGLFPKGREAQSELTAARETWTFEADVIPSRTDSSAGIVRISSLSGQLP

Nearest PDB structures (foldseek):
  1jsx-assembly1_A  TM=7.080E-01  e=5.120E-12  Escherichia coli
  3fpg-assembly1_B  TM=7.010E-01  e=9.781E-08  Methanothermobacter thermautotrophicus str. Delta H
  7qw7-assembly1_A  TM=7.066E-01  e=1.267E-05  Geobacillus stearothermophilus
  2yr0-assembly2_B  TM=5.794E-01  e=1.043E-05  Thermus thermophilus HB8
  2yqz-assembly2_B  TM=6.020E-01  e=1.752E-05  Thermus thermophilus HB8

InterPro domains:
  IPR003682 rRNA small subunit methyltransferase G [MF_00074] (12-202)
  IPR003682 rRNA small subunit methyltransferase G [PF02527] (21-188)
  IPR003682 rRNA small subunit methyltransferase G [PIRSF003078] (12-187)
  IPR003682 rRNA small subunit methyltransferase G [PTHR31760] (13-185)
  IPR003682 rRNA small subunit methyltransferase G [TIGR00138] (24-185)
  IPR029063 S-adenosyl-L-methionine-dependent methyltransferase superfamily [G3DSA:3.40.50.150] (7-204)
  IPR029063 S-adenosyl-L-methionine-dependent methyltransferase superfamily [SSF53335] (14-186)

Radius of gyration: 25.91 Å; Cα contacts (8 Å, |Δi|>4): 794; chains: 2; bounding box: 61×70×51 Å

pLDDT: mean 91.97, std 8.89, range [43.19, 98.88]

Foldseek 3Di:
DDPVVLVVVCVVVVDDPVVSVVVVVVVVVVVVVVPDDDLDDPVCVVVCCLVFLLQLVVVCVVDPPFAAEEEEQCRLNGPQQSCQLVVCPVHVNHAYEYEHQDVVSLVNSVVVCVVSVGRYHYHNHHLQVCLVVDDPHAEYEYEPPDQPLVVCVSNVVVQQVNHKYKYKDFQCNVVSVVVNVVQKDWDWDWAQGPRDRRITIIITHNIDGRDD/DDPVVLVVVCVVVVDDPVVSVVVVVVVVVVVVVVPDDDLDDPVCVVVCCLVFLLQLVVVCVVDPPFAAEEEEQCRLNGPQQSCQLVCCPVHVNHAYEYEHQDVVSLVNSVVVCVVSVGRYHYHNHHLQVCLVVDDPHAEYEYEPPDQPLVVCVSNVVVQQVNHKYKYKDFQCNVVSVVVNVVQKDWDWDWAQGPRDRRITIIITHNIDGRDD

Solvent-accessible surface area (backbone atoms only — not comparable to full-atom values): 22326 Å² total; per-residue (Å²): 110,59,68,62,54,48,52,51,43,47,60,73,64,65,59,52,72,68,41,49,50,30,50,49,49,47,52,53,50,51,58,58,55,37,69,49,40,69,62,59,65,79,86,44,59,65,40,36,42,54,70,47,49,46,50,33,54,53,53,54,69,75,42,74,79,68,35,35,36,35,17,43,51,15,56,76,25,48,39,38,49,56,44,16,44,62,38,38,77,86,31,79,76,35,37,23,39,32,30,20,62,50,54,59,42,35,31,51,46,48,54,48,29,63,75,48,64,27,38,60,48,79,40,72,36,54,64,87,80,46,52,84,76,66,73,85,50,43,34,38,32,41,38,93,66,67,58,53,48,57,48,47,64,67,42,39,77,46,24,57,70,69,12,30,35,46,33,54,34,51,79,55,44,64,63,31,51,56,58,27,52,71,44,40,43,62,47,74,52,72,45,73,38,90,75,40,88,62,27,25,34,37,35,36,35,63,40,41,75,69,57,134,110,59,68,62,53,46,52,51,40,46,60,72,65,66,57,51,72,69,40,49,51,30,52,50,50,48,52,51,49,50,59,57,52,36,65,46,63,50,62,60,64,78,83,43,60,66,41,36,43,54,71,46,49,47,51,32,54,54,52,54,69,73,43,74,81,68,35,34,35,34,17,45,49,16,55,77,25,47,40,38,49,56,45,18,43,62,38,37,77,88,31,81,74,35,38,24,38,31,29,21,62,49,54,57,42,34,30,51,46,51,53,47,29,63,76,50,64,28,38,58,46,78,41,71,37,54,62,87,81,45,52,84,74,66,73,83,50,44,32,38,33,40,38,92,69,67,58,53,46,57,48,46,64,67,41,41,78,45,24,58,70,71,12,30,36,45,32,56,34,52,78,55,43,63,63,30,51,57,57,27,51,71,43,39,42,62,46,74,50,72,45,74,39,92,76,39,86,61,27,26,35,39,36,37,34,63,41,40,75,72,57,132